Protein AF-M4Z1I7-F1 (afdb_monomer_lite)

Organism: NCBI:txid1245469

Secondary structure (DSSP, 8-state):
-HHHHHHHHHH--------EEEEESEETTTTEEPPTT-EEEEES-EEEEEHHHHHHHHHHT--SHHHHHHHHHS-SSS-BTTB-EEEEEHHHHHHTTSS-TT--S--EEEEE-TTS-GGGHHHHHHHHHHHHHT-S---EE-TTS-EE--BGGGGGEEEETTEE-----SSPPS-EE-SSSSSS--EEBPSSS-TTSBPTTSTT-TT-TTBSS--TT--SS--HHHHHHHHHTT-----EEEEE-SSEEEEEETTEEEEEETTT--EEE-EETTEEPBTTTBTTEEEEEEEEETTEEEEEEEETTSS-EEEEEE-TTSBEEEES-SSB-TTSHHHHHHHHHHT--SS-SS-SS--EEEEEEETTEEEEEETTEEEEEETTB-PBPEETTEEPBTTTTTTEEEEEEEEETTEEEEEEEETTT--EEEEEEETT-BEEEES--SB-TTSHHHHHHHHHHT--SS-SS-SS--EEEEEEETTEEEEEETTEEEEEETTB-PBPEETTEEPBTTTTTTEEEEEEEE-SSEEEEEEEETTT--EEEEEEETT-BEEEESS--B-TTSHHHHHHHHHHT--SS-SS-SSS---------S--------

pLDDT: mean 91.81, std 11.06, range [33.62, 98.62]

InterPro domains:
  IPR011121 Tryptophan-rich domain [PF07483] (252-353)
  IPR011121 Tryptophan-rich domain [PF07483] (368-468)
  IPR011121 Tryptophan-rich domain [PF07483] (484-583)

Sequence (602 aa):
MQAAANILDAEILDNITVTILVGYGDWNNGAFKTKAGQALGGSLDNLFVNYSDLRSALAAHETSVVDQSVVNSLPNTSIVDNNYAFGVSSAVAKALGLMSPTASVIDGAVGFDPSIPTNLLVGAALHELTHAMGREPASGASGSGAAIAAGTFDFVRYTSAGNHLYSTGDTAVPAYFSVDGGNTKLADFGQTSDSSDFLNGGVQGPNDPFNEFGSPTTIQSLTAVDREMLDAIGFNTTPVILQTDGSTSLAQGANHYLLINASTGAESALMYGGALVTVGEFGSISPIGAVQAGNGYDIVWQVAGADQFTFTTADSNGNYTSNLSGMVSGHSLFAEQMETTFGQDFNHDGTVGVTASLVHANGNTSLLQIADEYFMYVNGSGPSIKIGGAPLVVGQLGSTAPIAAIQNGTGFEIAWQDSSSGQFTFTFADNNGNYQSNLSGMVSGTSLTAELQEAVFKQDFNHDGTVGVTASLVHSNGNTNLLHIADQYFMYVNGSGPSIKIGGAPFVDGQLGNTNPIAAIQTASGFDIAWKDSSTGQFTFTAADSNGNYTSNLSGWAPGTSATVENMETTFSQDFNNDGVIGIPSQATADLLGHLSGFHLI

Foldseek 3Di:
DVLLVVQCVVFFPFPADAAEAEAEQDKDVNPGGADAQDKAAAFDDWDKDFPQVVLVLLVVQCLAVLSVLLSVLDDNDCDDPNGGMATEQVLLCLLSVVDPRYPPDNRMYMYGYPNHDPLCVLLSCNQRVVNSNPLAFDFDADPVRHTHQGHLLQSQKAPAQQHTDRDFDQADDWIAGDRNRRPDGLFTAHGHGTRSATDCQTPLHNQDSSHRDHDPRHDSHHDLANSSSCVSSRTDGDFAFLDDPQQWTWGDRRFAIWIAGNVPRYIAFADEPRDTHGHCPVPQKDWRFWDDDDQWIKTWIDRPPFQWIWIFIAHNRNYTDGTPDDIDGCLDLVNLQCQVVGVHNSNPPVDRHKDKDWLADDDQWTWICIRQFIFIGGNHDAATADEPRHTDGHCPVPQKDWRFWDDDPFFIKTWIARPVVLWIWIFTAGRNNYTDGTPDDTDHCLDLVNQQVLLVRVHNSNPPVDRHKDKDFLDDDPQWTWICIRQWTFTDGVHDAATADEPRHTDGPCPVNQKDWRAWDDDPFFIKTWIARPVVRWIWIFTAGRNNYTDGTPDDTDHLLDQSNLCCLLVRVHNSNPPPDRHHDDDDPPPPDDDDDDDDDD

Radius of gyration: 44.93 Å; chains: 1; bounding box: 114×80×114 Å

Structure (mmCIF, N/CA/C/O backbone):
data_AF-M4Z1I7-F1
#
_entry.id   AF-M4Z1I7-F1
#
loop_
_atom_site.group_PDB
_atom_site.id
_atom_site.type_symbol
_atom_site.label_atom_id
_atom_site.label_alt_id
_atom_site.label_comp_id
_atom_site.label_asym_id
_atom_site.label_entity_id
_atom_site.label_seq_id
_atom_site.pdbx_PDB_ins_code
_atom_site.Cartn_x
_atom_site.Cartn_y
_atom_site.Cartn_z
_atom_site.occupancy
_atom_site.B_iso_or_equiv
_atom_site.auth_seq_id
_atom_site.auth_comp_id
_atom_site.auth_asym_id
_atom_site.auth_atom_id
_atom_site.pdbx_PDB_model_num
ATOM 1 N N . MET A 1 1 ? 17.944 21.477 -29.021 1.00 86.69 1 MET A N 1
ATOM 2 C CA . MET A 1 1 ? 19.276 20.888 -29.286 1.00 86.69 1 MET A CA 1
ATOM 3 C C . MET A 1 1 ? 20.110 20.719 -28.036 1.00 86.69 1 MET A C 1
ATOM 5 O O . MET A 1 1 ? 20.036 19.634 -27.491 1.00 86.69 1 MET A O 1
ATOM 9 N N . GLN A 1 2 ? 20.817 21.736 -27.521 1.00 92.69 2 GLN A N 1
ATOM 10 C CA . GLN A 1 2 ? 21.697 21.544 -26.349 1.00 92.69 2 GLN A CA 1
ATOM 11 C C . GLN A 1 2 ? 20.982 20.904 -25.146 1.00 92.69 2 GLN A C 1
ATOM 13 O O . GLN A 1 2 ? 21.532 20.016 -24.518 1.00 92.69 2 GLN A O 1
ATOM 18 N N . ALA A 1 3 ? 19.740 21.310 -24.858 1.00 96.50 3 ALA A N 1
ATOM 19 C CA . ALA A 1 3 ? 18.956 20.711 -23.778 1.00 96.50 3 ALA A CA 1
ATOM 20 C C . ALA A 1 3 ? 18.710 19.201 -23.972 1.00 96.50 3 ALA A C 1
ATOM 22 O O . ALA A 1 3 ? 18.874 18.445 -23.028 1.00 96.50 3 ALA A O 1
ATOM 23 N N . ALA A 1 4 ? 18.373 18.760 -25.189 1.00 96.88 4 ALA A N 1
ATOM 24 C CA . ALA A 1 4 ? 18.176 17.343 -25.500 1.00 96.88 4 ALA A CA 1
ATOM 25 C C . ALA A 1 4 ? 19.496 16.559 -25.465 1.00 96.88 4 ALA A C 1
ATOM 27 O O . ALA A 1 4 ? 19.534 15.462 -24.926 1.00 96.88 4 ALA A O 1
ATOM 28 N N . ALA A 1 5 ? 20.586 17.152 -25.964 1.00 95.81 5 ALA A N 1
ATOM 29 C CA . ALA A 1 5 ? 21.916 16.559 -25.857 1.00 95.81 5 ALA A CA 1
ATOM 30 C C . ALA A 1 5 ? 22.320 16.359 -24.389 1.00 95.81 5 ALA A C 1
ATOM 32 O O . ALA A 1 5 ? 22.766 15.281 -24.042 1.00 95.81 5 ALA A O 1
ATOM 33 N N . ASN A 1 6 ? 22.081 17.344 -23.517 1.00 96.88 6 ASN A N 1
ATOM 34 C CA . ASN A 1 6 ? 22.357 17.211 -22.083 1.00 96.88 6 ASN A CA 1
ATOM 35 C C . ASN A 1 6 ? 21.506 16.126 -21.405 1.00 96.88 6 ASN A C 1
ATOM 37 O O . ASN A 1 6 ? 21.964 15.532 -20.440 1.00 96.88 6 ASN A O 1
ATOM 41 N N . ILE A 1 7 ? 20.266 15.907 -21.863 1.00 96.56 7 ILE A N 1
ATOM 42 C CA . ILE A 1 7 ? 19.427 14.809 -21.363 1.00 96.56 7 ILE A CA 1
ATOM 43 C C . ILE A 1 7 ? 20.060 13.474 -21.760 1.00 96.56 7 ILE A C 1
ATOM 45 O O . ILE A 1 7 ? 20.291 12.646 -20.893 1.00 96.56 7 ILE A O 1
ATOM 49 N N . LEU A 1 8 ? 20.402 13.289 -23.039 1.00 96.44 8 LEU A N 1
ATOM 50 C CA . LEU A 1 8 ? 21.034 12.054 -23.519 1.00 96.44 8 LEU A CA 1
ATOM 51 C C . LEU A 1 8 ? 22.391 11.794 -22.844 1.00 96.44 8 LEU A C 1
ATOM 53 O O . LEU A 1 8 ? 22.653 10.672 -22.437 1.00 96.44 8 LEU A O 1
ATOM 57 N N . ASP A 1 9 ? 23.212 12.830 -22.664 1.00 95.06 9 ASP A N 1
ATOM 58 C CA . ASP A 1 9 ? 24.532 12.758 -22.013 1.00 95.06 9 ASP A CA 1
ATOM 59 C C . ASP A 1 9 ? 24.439 12.411 -20.513 1.00 95.06 9 ASP A C 1
ATOM 61 O O . ASP A 1 9 ? 25.381 11.883 -19.933 1.00 95.06 9 ASP A O 1
ATOM 65 N N . ALA A 1 10 ? 23.306 12.713 -19.869 1.00 93.44 10 ALA A N 1
ATOM 66 C CA . ALA A 1 10 ? 23.051 12.339 -18.478 1.00 93.44 10 ALA A CA 1
ATOM 67 C C . ALA A 1 10 ? 22.478 10.920 -18.330 1.00 93.44 10 ALA A C 1
ATOM 69 O O . ALA A 1 10 ? 22.609 10.329 -17.262 1.00 93.44 10 ALA A O 1
ATOM 70 N N . GLU A 1 11 ? 21.817 10.410 -19.370 1.00 92.75 11 GLU A N 1
ATOM 71 C CA . GLU A 1 11 ? 21.075 9.144 -19.346 1.00 92.75 11 GLU A CA 1
ATOM 72 C C . GLU A 1 11 ? 21.894 7.973 -19.904 1.00 92.75 11 GLU A C 1
ATOM 74 O O . GLU A 1 11 ? 21.708 6.841 -19.467 1.00 92.75 11 GLU A O 1
ATOM 79 N N . ILE A 1 12 ? 22.802 8.235 -20.850 1.00 94.75 12 ILE A N 1
ATOM 80 C CA . ILE A 1 12 ? 23.680 7.229 -21.455 1.00 94.75 12 ILE A CA 1
ATOM 81 C C . ILE A 1 12 ? 24.990 7.164 -20.673 1.00 94.75 12 ILE A C 1
ATOM 83 O O . ILE A 1 12 ? 25.722 8.147 -20.564 1.00 94.75 12 ILE A O 1
ATOM 87 N N . LEU A 1 13 ? 25.296 5.985 -20.143 1.00 94.19 13 LEU A N 1
ATOM 88 C CA . LEU A 1 13 ? 26.443 5.737 -19.271 1.00 94.19 13 LEU A CA 1
ATOM 89 C C . LEU A 1 13 ? 27.708 5.320 -20.034 1.00 94.19 13 LEU A C 1
ATOM 91 O O . LEU A 1 13 ? 28.789 5.224 -19.443 1.00 94.19 13 LEU A O 1
ATOM 95 N N . ASP A 1 14 ? 27.595 5.068 -21.339 1.00 95.81 14 ASP A N 1
ATOM 96 C CA . ASP A 1 14 ? 28.723 4.695 -22.183 1.00 95.81 14 ASP A CA 1
ATOM 97 C C . ASP A 1 14 ? 29.772 5.802 -22.254 1.00 95.81 14 ASP A C 1
ATOM 99 O O . ASP A 1 14 ? 29.500 6.948 -22.610 1.00 95.81 14 ASP A O 1
ATOM 103 N N . ASN A 1 15 ? 31.030 5.439 -22.009 1.00 95.38 15 ASN A N 1
ATOM 104 C CA . ASN A 1 15 ? 32.150 6.366 -22.144 1.00 95.38 15 ASN A CA 1
ATOM 105 C C . ASN A 1 15 ? 32.592 6.499 -23.614 1.00 95.38 15 ASN A C 1
ATOM 107 O O . ASN A 1 15 ? 33.686 6.068 -23.996 1.00 95.38 15 ASN A O 1
ATOM 111 N N . ILE A 1 16 ? 31.720 7.074 -24.441 1.00 97.19 16 ILE A N 1
ATOM 112 C CA . ILE A 1 16 ? 31.899 7.252 -25.886 1.00 97.19 16 ILE A CA 1
ATOM 113 C C . ILE A 1 16 ? 31.756 8.723 -26.288 1.00 97.19 16 ILE A C 1
ATOM 115 O O . ILE A 1 16 ? 31.236 9.555 -25.557 1.00 97.19 16 ILE A O 1
ATOM 119 N N . THR A 1 17 ? 32.229 9.071 -27.483 1.00 97.50 17 THR A N 1
ATOM 120 C CA . THR A 1 17 ? 31.987 10.380 -28.100 1.00 97.50 17 THR A CA 1
ATOM 121 C C . THR A 1 17 ? 31.132 10.205 -29.345 1.00 97.50 17 THR A C 1
ATOM 123 O O . THR A 1 17 ? 31.587 9.622 -30.335 1.00 97.50 17 THR A O 1
ATOM 126 N N . VAL A 1 18 ? 29.921 10.759 -29.314 1.00 97.12 18 VAL A N 1
ATOM 127 C CA . VAL A 1 18 ? 29.004 10.800 -30.459 1.00 97.12 18 VAL A CA 1
ATOM 128 C C . VAL A 1 18 ? 29.052 12.187 -31.105 1.00 97.12 18 VAL A C 1
ATOM 130 O O . VAL A 1 18 ? 28.848 13.208 -30.452 1.00 97.12 18 VAL A O 1
ATOM 133 N N . THR A 1 19 ? 29.339 12.231 -32.403 1.00 96.69 19 THR A N 1
ATOM 134 C CA . THR A 1 19 ? 29.456 13.451 -33.207 1.00 96.69 19 THR A CA 1
ATOM 135 C C . THR A 1 19 ? 28.290 13.535 -34.184 1.00 96.69 19 THR A C 1
ATOM 137 O O . THR A 1 19 ? 28.261 12.822 -35.184 1.00 96.69 19 THR A O 1
ATOM 140 N N . ILE A 1 20 ? 27.349 14.447 -33.923 1.00 96.38 20 ILE A N 1
ATOM 141 C CA . ILE A 1 20 ? 26.156 14.654 -34.755 1.00 96.38 20 ILE A CA 1
ATOM 142 C C . ILE A 1 20 ? 26.219 16.007 -35.471 1.00 96.38 20 ILE A C 1
ATOM 144 O O . ILE A 1 20 ? 26.480 17.042 -34.853 1.00 96.38 20 ILE A O 1
ATOM 148 N N . LEU A 1 21 ? 25.938 16.019 -36.776 1.00 96.38 21 LEU A N 1
ATOM 149 C CA . LEU A 1 21 ? 25.704 17.261 -37.519 1.00 96.38 21 LEU A CA 1
ATOM 150 C C . LEU A 1 21 ? 24.311 17.804 -37.212 1.00 96.38 21 LEU A C 1
ATOM 152 O O . LEU A 1 21 ? 23.329 17.077 -37.305 1.00 96.38 21 LEU A O 1
ATOM 156 N N . VAL A 1 22 ? 24.210 19.096 -36.909 1.00 95.56 22 VAL A N 1
ATOM 157 C CA . VAL A 1 22 ? 22.933 19.742 -36.585 1.00 95.56 22 VAL A CA 1
ATOM 158 C C . VAL A 1 22 ? 22.618 20.818 -37.619 1.00 95.56 22 VAL A C 1
ATOM 160 O O . VAL A 1 22 ? 23.352 21.800 -37.731 1.00 95.56 22 VAL A O 1
ATOM 163 N N . GLY A 1 23 ? 21.515 20.638 -38.345 1.00 95.00 23 GLY A N 1
ATOM 164 C CA . GLY A 1 23 ? 20.969 21.602 -39.298 1.00 95.00 23 GLY A CA 1
ATOM 165 C C . GLY A 1 23 ? 19.711 22.313 -38.784 1.00 95.00 23 GLY A C 1
ATOM 166 O O . GLY A 1 23 ? 18.966 21.794 -37.948 1.00 95.00 23 GLY A O 1
ATOM 167 N N . TYR A 1 24 ? 19.474 23.528 -39.284 1.00 93.50 24 TYR A N 1
ATOM 168 C CA . TYR A 1 24 ? 18.287 24.337 -38.970 1.00 93.50 24 TYR A CA 1
ATOM 169 C C . TYR A 1 24 ? 17.698 24.884 -40.272 1.00 93.50 24 TYR A C 1
ATOM 171 O O . TYR A 1 24 ? 18.186 25.868 -40.832 1.00 93.50 24 TYR A O 1
ATOM 179 N N . GLY A 1 25 ? 16.665 24.206 -40.775 1.00 94.06 25 GLY A N 1
ATOM 180 C CA . GLY A 1 25 ? 16.156 24.340 -42.144 1.00 94.06 25 GLY A CA 1
ATOM 181 C C . GLY A 1 25 ? 16.752 23.343 -43.146 1.00 94.06 25 GLY A C 1
ATOM 182 O O . GLY A 1 25 ? 16.370 23.343 -44.321 1.00 94.06 25 GLY A O 1
ATOM 183 N N . ASP A 1 26 ? 17.689 22.500 -42.712 1.00 95.12 26 ASP A N 1
ATOM 184 C CA . ASP A 1 26 ? 18.363 21.500 -43.533 1.00 95.12 26 ASP A CA 1
ATOM 185 C C . ASP A 1 26 ? 18.810 20.271 -42.726 1.00 95.12 26 ASP A C 1
ATOM 187 O O . ASP A 1 26 ? 18.816 20.288 -41.499 1.00 95.12 26 ASP A O 1
ATOM 191 N N . TRP A 1 27 ? 19.184 19.206 -43.435 1.00 93.94 27 TRP A N 1
ATOM 192 C CA . TRP A 1 27 ? 19.774 17.982 -42.896 1.00 93.94 27 TRP A CA 1
ATOM 193 C C . TRP A 1 27 ? 21.053 17.639 -43.677 1.00 93.94 27 TRP A C 1
ATOM 195 O O . TRP A 1 27 ? 21.095 17.792 -44.904 1.00 93.94 27 TRP A O 1
ATOM 205 N N . ASN A 1 28 ? 22.090 17.188 -42.958 1.00 91.44 28 ASN A N 1
ATOM 206 C CA . ASN A 1 28 ? 23.404 16.789 -43.487 1.00 91.44 28 ASN A CA 1
ATOM 207 C C . ASN A 1 28 ? 24.034 17.828 -44.441 1.00 91.44 28 ASN A C 1
ATOM 209 O O . ASN A 1 28 ? 24.236 17.574 -45.629 1.00 91.44 28 ASN A O 1
ATOM 213 N N . ASN A 1 29 ? 24.334 19.023 -43.915 1.00 91.69 29 ASN A N 1
ATOM 214 C CA . ASN A 1 29 ? 25.002 20.114 -44.643 1.00 91.69 29 ASN A CA 1
ATOM 215 C C . ASN A 1 29 ? 24.298 20.504 -45.959 1.00 91.69 29 ASN A C 1
ATOM 217 O O . ASN A 1 29 ? 24.934 20.655 -47.006 1.00 91.69 29 ASN A O 1
ATOM 221 N N . GLY A 1 30 ? 22.976 20.663 -45.915 1.00 89.88 30 GLY A N 1
ATOM 222 C CA . GLY A 1 30 ? 22.172 21.069 -47.064 1.00 89.88 30 GLY A CA 1
ATOM 223 C C . GLY A 1 30 ? 21.818 19.954 -48.048 1.00 89.88 30 GLY A C 1
ATOM 224 O O . GLY A 1 30 ? 21.261 20.266 -49.103 1.00 89.88 30 GLY A O 1
ATOM 225 N N . ALA A 1 31 ? 22.108 18.684 -47.736 1.00 88.25 31 ALA A N 1
ATOM 226 C CA . ALA A 1 31 ? 21.733 17.552 -48.588 1.00 88.25 31 ALA A CA 1
ATOM 227 C C . ALA A 1 31 ? 20.211 17.463 -48.779 1.00 88.25 31 ALA A C 1
ATOM 229 O O . ALA A 1 31 ? 19.736 17.206 -49.886 1.00 88.25 31 ALA A O 1
ATOM 230 N N . PHE A 1 32 ? 19.452 17.755 -47.720 1.00 86.00 32 PHE A N 1
ATOM 231 C CA . PHE A 1 32 ? 17.997 17.851 -47.759 1.00 86.00 32 PHE A CA 1
ATOM 232 C C . PHE A 1 32 ? 17.521 19.118 -47.052 1.00 86.00 32 PHE A C 1
ATOM 234 O O . PHE A 1 32 ? 18.090 19.526 -46.044 1.00 86.00 32 PHE A O 1
ATOM 241 N N . LYS A 1 33 ? 16.470 19.751 -47.583 1.00 93.50 33 LYS A N 1
ATOM 242 C CA . LYS A 1 33 ? 15.784 20.868 -46.918 1.00 93.50 33 LYS A CA 1
ATOM 243 C C . LYS A 1 33 ? 14.578 20.340 -46.158 1.00 93.50 33 LYS A C 1
ATOM 245 O O . LYS A 1 33 ? 13.790 19.591 -46.738 1.00 93.50 33 LYS A O 1
ATOM 250 N N . THR A 1 34 ? 14.421 20.757 -44.907 1.00 91.62 34 THR A N 1
ATOM 251 C CA . THR A 1 34 ? 13.258 20.384 -44.096 1.00 91.62 34 THR A CA 1
ATOM 252 C C . THR A 1 34 ? 11.981 21.005 -44.666 1.00 91.62 34 THR A C 1
ATOM 254 O O . THR A 1 34 ? 12.008 22.058 -45.313 1.00 91.62 34 THR A O 1
ATOM 257 N N . LYS A 1 35 ? 10.845 20.336 -44.455 1.00 93.75 35 LYS A N 1
ATOM 258 C CA . LYS A 1 35 ? 9.512 20.895 -44.719 1.00 93.75 35 LYS A CA 1
ATOM 259 C C . LYS A 1 35 ? 8.976 21.579 -43.460 1.00 93.75 35 LYS A C 1
ATOM 261 O O . LYS A 1 35 ? 9.403 21.257 -42.360 1.00 93.75 35 LYS A O 1
ATOM 266 N N . ALA A 1 36 ? 7.994 22.466 -43.624 1.00 93.75 36 ALA A N 1
ATOM 267 C CA . ALA A 1 36 ? 7.359 23.162 -42.504 1.00 93.75 36 ALA A CA 1
ATOM 268 C C . ALA A 1 36 ? 6.916 22.183 -41.401 1.00 93.75 36 ALA A C 1
ATOM 270 O O . ALA A 1 36 ? 6.131 21.271 -41.665 1.00 93.75 36 ALA A O 1
ATOM 271 N N . GLY A 1 37 ? 7.423 22.388 -40.185 1.00 90.44 37 GLY A N 1
ATOM 272 C CA . GLY A 1 37 ? 7.120 21.571 -39.006 1.00 90.44 37 GLY A CA 1
ATOM 273 C C . GLY A 1 37 ? 7.793 20.195 -38.967 1.00 90.44 37 GLY A C 1
ATOM 274 O O . GLY A 1 37 ? 7.481 19.417 -38.074 1.00 90.44 37 GLY A O 1
ATOM 275 N N . GLN A 1 38 ? 8.691 19.891 -39.907 1.00 91.62 38 GLN A N 1
ATOM 276 C CA . GLN A 1 38 ? 9.389 18.611 -39.996 1.00 91.62 38 GLN A CA 1
ATOM 277 C C . GLN A 1 38 ? 10.706 18.627 -39.215 1.00 91.62 38 GLN A C 1
ATOM 279 O O . GLN A 1 38 ? 11.482 19.583 -39.308 1.00 91.62 38 GLN A O 1
ATOM 284 N N . ALA A 1 39 ? 10.985 17.529 -38.522 1.00 93.25 39 ALA A N 1
ATOM 285 C CA . ALA A 1 39 ? 12.311 17.177 -38.043 1.00 93.25 39 ALA A CA 1
ATOM 286 C C . ALA A 1 39 ? 12.796 15.913 -38.784 1.00 93.25 39 ALA A C 1
ATOM 288 O O . ALA A 1 39 ? 11.991 15.211 -39.397 1.00 93.25 39 ALA A O 1
ATOM 289 N N . LEU A 1 40 ? 14.112 15.736 -38.877 1.00 90.69 40 LEU A N 1
ATOM 290 C CA . LEU A 1 40 ? 14.765 14.616 -39.553 1.00 90.69 40 LEU A CA 1
ATOM 291 C C . LEU A 1 40 ? 16.003 14.205 -38.764 1.00 90.69 40 LEU A C 1
ATOM 293 O O . LEU A 1 40 ? 16.766 15.074 -38.333 1.00 90.69 40 LEU A O 1
ATOM 297 N N . GLY A 1 41 ? 16.252 12.910 -38.682 1.00 91.06 41 GLY A N 1
ATOM 298 C CA . GLY A 1 41 ? 17.386 12.291 -38.017 1.00 91.06 41 GLY A CA 1
ATOM 299 C C . GLY A 1 41 ? 17.844 11.078 -38.814 1.00 91.06 41 GLY A C 1
ATOM 300 O O . GLY A 1 41 ? 17.109 10.569 -39.653 1.00 91.06 41 GLY A O 1
ATOM 301 N N . GLY A 1 42 ? 19.092 10.671 -38.623 1.00 89.69 42 GLY A N 1
ATOM 302 C CA . GLY A 1 42 ? 19.608 9.463 -39.257 1.00 89.69 42 GLY A CA 1
ATOM 303 C C . GLY A 1 42 ? 21.114 9.320 -39.115 1.00 89.69 42 GLY A C 1
ATOM 304 O O . GLY A 1 42 ? 21.857 10.309 -39.037 1.00 89.69 42 GLY A O 1
ATOM 305 N N . SER A 1 43 ? 21.554 8.074 -39.038 1.00 90.56 43 SER A N 1
ATOM 306 C CA . SER A 1 43 ? 22.950 7.665 -39.009 1.00 90.56 43 SER A CA 1
ATOM 307 C C . SER A 1 43 ? 23.639 7.991 -40.339 1.00 90.56 43 SER A C 1
ATOM 309 O O . SER A 1 43 ? 23.040 7.962 -41.416 1.00 90.56 43 SER A O 1
ATOM 311 N N . LEU A 1 44 ? 24.920 8.356 -40.274 1.00 90.00 44 LEU A N 1
ATOM 312 C CA . LEU A 1 44 ? 25.730 8.691 -41.451 1.00 90.00 44 LEU A CA 1
ATOM 313 C C . LEU A 1 44 ? 26.876 7.711 -41.692 1.00 90.00 44 LEU A C 1
ATOM 315 O O . LEU A 1 44 ? 27.371 7.637 -42.819 1.00 90.00 44 LEU A O 1
ATOM 319 N N . ASP A 1 45 ? 27.278 6.959 -40.669 1.00 87.00 45 ASP A N 1
ATOM 320 C CA . ASP A 1 45 ? 28.303 5.929 -40.774 1.00 87.00 45 ASP A CA 1
ATOM 321 C C . ASP A 1 45 ? 27.821 4.633 -40.118 1.00 87.00 45 ASP A C 1
ATOM 323 O O . ASP A 1 45 ? 27.325 4.626 -38.991 1.00 87.00 45 ASP A O 1
ATOM 327 N N . ASN A 1 46 ? 27.961 3.530 -40.852 1.00 86.12 46 ASN A N 1
ATOM 328 C CA . ASN A 1 46 ? 27.522 2.205 -40.431 1.00 86.12 46 ASN A CA 1
ATOM 329 C C . ASN A 1 46 ? 28.686 1.221 -40.553 1.00 86.12 46 ASN A C 1
ATOM 331 O O . ASN A 1 46 ? 29.262 1.035 -41.630 1.00 86.12 46 ASN A O 1
ATOM 335 N N . LEU A 1 47 ? 29.004 0.545 -39.452 1.00 89.94 47 LEU A N 1
ATOM 336 C CA . LEU A 1 47 ? 29.906 -0.593 -39.431 1.00 89.94 47 LEU A CA 1
ATOM 337 C C . LEU A 1 47 ? 29.129 -1.859 -39.799 1.00 89.94 47 LEU A C 1
ATOM 339 O O . LEU A 1 47 ? 28.136 -2.201 -39.164 1.00 89.94 47 LEU A O 1
ATOM 343 N N . PHE A 1 48 ? 29.604 -2.591 -40.803 1.00 87.88 48 PHE A N 1
ATOM 344 C CA . PHE A 1 48 ? 28.996 -3.861 -41.193 1.00 87.88 48 PHE A CA 1
ATOM 345 C C . PHE A 1 48 ? 29.722 -5.033 -40.544 1.00 87.88 48 PHE A C 1
ATOM 347 O O . PHE A 1 48 ? 30.899 -5.273 -40.820 1.00 87.88 48 PHE A O 1
ATOM 354 N N . VAL A 1 49 ? 28.995 -5.788 -39.725 1.00 91.31 49 VAL A N 1
ATOM 355 C CA . VAL A 1 49 ? 29.498 -6.971 -39.012 1.00 91.31 49 VAL A CA 1
ATOM 356 C C . VAL A 1 49 ? 28.645 -8.191 -39.342 1.00 91.31 49 VAL A C 1
ATOM 358 O O . VAL A 1 49 ? 27.502 -8.063 -39.785 1.00 91.31 49 VAL A O 1
ATOM 361 N N . ASN A 1 50 ? 29.197 -9.392 -39.162 1.00 92.56 50 ASN A N 1
ATOM 362 C CA . ASN A 1 50 ? 28.383 -10.602 -39.253 1.00 92.56 50 ASN A CA 1
ATOM 363 C C . ASN A 1 50 ? 27.554 -10.797 -37.970 1.00 92.56 50 ASN A C 1
ATOM 365 O O . ASN A 1 50 ? 27.863 -10.230 -36.923 1.00 92.56 50 ASN A O 1
ATOM 369 N N . TYR A 1 51 ? 26.500 -11.608 -38.060 1.00 93.88 51 TYR A N 1
ATOM 370 C CA . TYR A 1 51 ? 25.586 -11.851 -36.946 1.00 93.88 51 TYR A CA 1
ATOM 371 C C . TYR A 1 51 ? 26.285 -12.389 -35.691 1.00 93.88 51 TYR A C 1
ATOM 373 O O . TYR A 1 51 ? 26.006 -11.918 -34.592 1.00 93.88 51 TYR A O 1
ATOM 381 N N . SER A 1 52 ? 27.199 -13.356 -35.843 1.00 95.19 52 SER A N 1
ATOM 382 C CA . SER A 1 52 ? 27.908 -13.942 -34.700 1.00 95.19 52 SER A CA 1
ATOM 383 C C . SER A 1 52 ? 28.723 -12.894 -33.945 1.00 95.19 52 SER A C 1
ATOM 385 O O . SER A 1 52 ? 28.655 -12.860 -32.721 1.00 95.19 52 SER A O 1
ATOM 387 N N . ASP A 1 53 ? 29.427 -12.014 -34.659 1.00 95.62 53 ASP A N 1
ATOM 388 C CA . ASP A 1 53 ? 30.220 -10.941 -34.057 1.00 95.62 53 ASP A CA 1
ATOM 389 C C . ASP A 1 53 ? 29.325 -9.911 -33.355 1.00 95.62 53 ASP A C 1
ATOM 391 O O . ASP A 1 53 ? 29.636 -9.507 -32.237 1.00 95.62 53 ASP A O 1
ATOM 395 N N . LEU A 1 54 ? 28.189 -9.530 -33.956 1.00 95.69 54 LEU A N 1
ATOM 396 C CA . LEU A 1 54 ? 27.239 -8.605 -33.326 1.00 95.69 54 LEU A CA 1
ATOM 397 C C . LEU A 1 54 ? 26.608 -9.204 -32.066 1.00 95.69 54 LEU A C 1
ATOM 399 O O . LEU A 1 54 ? 26.592 -8.560 -31.022 1.00 95.69 54 LEU A O 1
ATOM 403 N N . ARG A 1 55 ? 26.143 -10.457 -32.134 1.00 96.62 55 ARG A N 1
ATOM 404 C CA . ARG A 1 55 ? 25.594 -11.167 -30.973 1.00 96.62 55 ARG A CA 1
ATOM 405 C C . ARG A 1 55 ? 26.645 -11.306 -29.870 1.00 96.62 55 ARG A C 1
ATOM 407 O O . ARG A 1 55 ? 26.318 -11.170 -28.698 1.00 96.62 55 ARG A O 1
ATOM 414 N N . SER A 1 56 ? 27.900 -11.585 -30.224 1.00 96.38 56 SER A N 1
ATOM 415 C CA . SER A 1 56 ? 29.004 -11.634 -29.261 1.00 96.38 56 SER A CA 1
ATOM 416 C C . SER A 1 56 ? 29.330 -10.267 -28.662 1.00 96.38 56 SER A C 1
ATOM 418 O O . SER A 1 56 ? 29.681 -10.216 -27.489 1.00 96.38 56 SER A O 1
ATOM 420 N N . ALA A 1 57 ? 29.214 -9.182 -29.429 1.00 96.94 57 ALA A N 1
ATOM 421 C CA . ALA A 1 57 ? 29.423 -7.829 -28.927 1.00 96.94 57 ALA A CA 1
ATOM 422 C C . ALA A 1 57 ? 28.325 -7.414 -27.943 1.00 96.94 57 ALA A C 1
ATOM 424 O O . ALA A 1 57 ? 28.664 -6.948 -26.860 1.00 96.94 57 ALA A O 1
ATOM 425 N N . LEU A 1 58 ? 27.053 -7.677 -28.273 1.00 96.38 58 LEU A N 1
ATOM 426 C CA . LEU A 1 58 ? 25.925 -7.519 -27.347 1.00 96.38 58 LEU A CA 1
ATOM 427 C C . LEU A 1 58 ? 26.173 -8.332 -26.070 1.00 96.38 58 LEU A C 1
ATOM 429 O O . LEU A 1 58 ? 26.191 -7.769 -24.987 1.00 96.38 58 LEU A O 1
ATOM 433 N N . ALA A 1 59 ? 26.523 -9.618 -26.204 1.00 96.00 59 ALA A N 1
ATOM 434 C CA . ALA A 1 59 ? 26.787 -10.494 -25.060 1.00 96.00 59 ALA A CA 1
ATOM 435 C C . ALA A 1 59 ? 27.954 -10.047 -24.164 1.00 96.00 59 ALA A C 1
ATOM 437 O O . ALA A 1 59 ? 27.999 -10.354 -22.975 1.00 96.00 59 ALA A O 1
ATOM 438 N N . ALA A 1 60 ? 28.940 -9.359 -24.739 1.00 95.25 60 ALA A N 1
ATOM 439 C CA . ALA A 1 60 ? 30.080 -8.830 -23.999 1.00 95.25 60 ALA A CA 1
ATOM 440 C C . ALA A 1 60 ? 29.763 -7.516 -23.263 1.00 95.25 60 ALA A C 1
ATOM 442 O O . ALA A 1 60 ? 30.564 -7.106 -22.422 1.00 95.25 60 ALA A O 1
ATOM 443 N N . HIS A 1 61 ? 28.632 -6.882 -23.580 1.00 92.81 61 HIS A N 1
ATOM 444 C CA . HIS A 1 61 ? 28.186 -5.603 -23.028 1.00 92.81 61 HIS A CA 1
ATOM 445 C C . HIS A 1 61 ? 26.795 -5.710 -22.384 1.00 92.81 61 HIS A C 1
ATOM 447 O O . HIS A 1 61 ? 26.130 -4.699 -22.241 1.00 92.81 61 HIS A O 1
ATOM 453 N N . GLU A 1 62 ? 26.366 -6.908 -21.966 1.00 90.56 62 GLU A N 1
ATOM 454 C CA . GLU A 1 62 ? 25.128 -7.082 -21.200 1.00 90.56 62 GLU A CA 1
ATOM 455 C C . GLU A 1 62 ? 25.298 -6.523 -19.779 1.00 90.56 62 GLU A C 1
ATOM 457 O O . GLU A 1 62 ? 25.832 -7.209 -18.900 1.00 90.56 62 GLU A O 1
ATOM 462 N N . THR A 1 63 ? 24.884 -5.276 -19.545 1.00 86.94 63 THR A N 1
ATOM 463 C CA . THR A 1 63 ? 24.988 -4.629 -18.227 1.00 86.94 63 THR A CA 1
ATOM 464 C C . THR A 1 63 ? 23.654 -4.541 -17.493 1.00 86.94 63 THR A C 1
ATOM 466 O O . THR A 1 63 ? 23.659 -4.470 -16.262 1.00 86.94 63 THR A O 1
ATOM 469 N N . SER A 1 64 ? 22.537 -4.656 -18.212 1.00 90.12 64 SER A N 1
ATOM 470 C CA . SER A 1 64 ? 21.178 -4.660 -17.665 1.00 90.12 64 SER A CA 1
ATOM 471 C C . SER A 1 64 ? 20.471 -6.009 -17.858 1.00 90.12 64 SER A C 1
ATOM 473 O O . SER A 1 64 ? 20.944 -6.899 -18.577 1.00 90.12 64 SER A O 1
ATOM 475 N N . VAL A 1 65 ? 19.305 -6.198 -17.226 1.00 89.88 65 VAL A N 1
ATOM 476 C CA . VAL A 1 65 ? 18.441 -7.354 -17.562 1.00 89.88 65 VAL A CA 1
ATOM 477 C C . VAL A 1 65 ? 17.814 -7.244 -18.947 1.00 89.88 65 VAL A C 1
ATOM 479 O O . VAL A 1 65 ? 17.437 -8.266 -19.523 1.00 89.88 65 VAL A O 1
ATOM 482 N N . VAL A 1 66 ? 17.697 -6.031 -19.483 1.00 92.00 66 VAL A N 1
ATOM 483 C CA . VAL A 1 66 ? 17.173 -5.785 -20.826 1.00 92.00 66 VAL A CA 1
ATOM 484 C C . VAL A 1 66 ? 18.151 -6.348 -21.850 1.00 92.00 66 VAL A C 1
ATOM 486 O O . VAL A 1 66 ? 17.740 -7.162 -22.678 1.00 92.00 66 VAL A O 1
ATOM 489 N N . ASP A 1 67 ? 19.443 -6.037 -21.722 1.00 93.25 67 ASP A N 1
ATOM 490 C CA . ASP A 1 67 ? 20.492 -6.587 -22.584 1.00 93.25 67 ASP A CA 1
ATOM 491 C C . ASP A 1 67 ? 20.504 -8.115 -22.548 1.00 93.25 67 ASP A C 1
ATOM 493 O O . ASP A 1 67 ? 20.490 -8.787 -23.584 1.00 93.25 67 ASP A O 1
ATOM 497 N N . GLN A 1 68 ? 20.479 -8.673 -21.332 1.00 93.38 68 GLN A N 1
ATOM 498 C CA . GLN A 1 68 ? 20.448 -10.117 -21.115 1.00 93.38 68 GLN A CA 1
ATOM 499 C C . GLN A 1 68 ? 19.220 -10.735 -21.787 1.00 93.38 68 GLN A C 1
ATOM 501 O O . GLN A 1 68 ? 19.324 -11.787 -22.419 1.00 93.38 68 GLN A O 1
ATOM 506 N N . SER A 1 69 ? 18.051 -10.098 -21.679 1.00 93.38 69 SER A N 1
ATOM 507 C CA . SER A 1 69 ? 16.818 -10.565 -22.317 1.00 93.38 69 SER A CA 1
ATOM 508 C C . SER A 1 69 ? 16.950 -10.571 -23.842 1.00 93.38 69 SER A C 1
ATOM 510 O O . SER A 1 69 ? 16.714 -11.610 -24.473 1.00 93.38 69 SER A O 1
ATOM 512 N N . VAL A 1 70 ? 17.451 -9.474 -24.426 1.00 95.75 70 VAL A N 1
ATOM 513 C CA . VAL A 1 70 ? 17.687 -9.359 -25.871 1.00 95.75 70 VAL A CA 1
ATOM 514 C C . VAL A 1 70 ? 18.639 -10.456 -26.338 1.00 95.75 70 VAL A C 1
ATOM 516 O O . VAL A 1 70 ? 18.298 -11.219 -27.242 1.00 95.75 70 VAL A O 1
ATOM 519 N N . VAL A 1 71 ? 19.801 -10.628 -25.708 1.00 96.50 71 VAL A N 1
ATOM 520 C CA . VAL A 1 71 ? 20.775 -11.643 -26.142 1.00 96.50 71 VAL A CA 1
ATOM 521 C C . VAL A 1 71 ? 20.269 -13.071 -25.935 1.00 96.50 71 VAL A C 1
ATOM 523 O O . VAL A 1 71 ? 20.543 -13.945 -26.770 1.00 96.50 71 VAL A O 1
ATOM 526 N N . ASN A 1 72 ? 19.514 -13.326 -24.865 1.00 95.00 72 ASN A N 1
ATOM 527 C CA . ASN A 1 72 ? 18.893 -14.628 -24.621 1.00 95.00 72 ASN A CA 1
ATOM 528 C C . ASN A 1 72 ? 17.800 -14.952 -25.647 1.00 95.00 72 ASN A C 1
ATOM 530 O O . ASN A 1 72 ? 17.615 -16.125 -25.982 1.00 95.00 72 ASN A O 1
ATOM 534 N N . SER A 1 73 ? 17.119 -13.939 -26.190 1.00 95.44 73 SER A N 1
ATOM 535 C CA . SER A 1 73 ? 16.150 -14.113 -27.277 1.00 95.44 73 SER A CA 1
ATOM 536 C C . SER A 1 73 ? 16.807 -14.440 -28.629 1.00 95.44 73 SER A C 1
ATOM 538 O O . SER A 1 73 ? 16.178 -15.033 -29.509 1.00 95.44 73 SER A O 1
ATOM 540 N N . LEU A 1 74 ? 18.096 -14.114 -28.785 1.00 95.25 74 LEU A N 1
ATOM 541 C CA . LEU A 1 74 ? 18.844 -14.261 -30.029 1.00 95.25 74 LEU A CA 1
ATOM 542 C C . LEU A 1 74 ? 19.563 -15.626 -30.135 1.00 95.25 74 LEU A C 1
ATOM 544 O O . LEU A 1 74 ? 20.427 -15.959 -29.309 1.00 95.25 74 LEU A O 1
ATOM 548 N N . PRO A 1 75 ? 19.304 -16.421 -31.195 1.00 94.56 75 PRO A N 1
ATOM 549 C CA . PRO A 1 75 ? 19.870 -17.761 -31.332 1.00 94.56 75 PRO A CA 1
ATOM 550 C C . PRO A 1 75 ? 21.392 -17.733 -31.513 1.00 94.56 75 PRO A C 1
ATOM 552 O O . PRO A 1 75 ? 21.913 -17.081 -32.410 1.00 94.56 75 PRO A O 1
ATOM 555 N N . ASN A 1 76 ? 22.135 -18.524 -30.735 1.00 94.75 76 ASN A N 1
ATOM 556 C CA . ASN A 1 76 ? 23.595 -18.611 -30.863 1.00 94.75 76 ASN A CA 1
ATOM 557 C C . ASN A 1 76 ? 24.029 -19.385 -32.129 1.00 94.75 76 ASN A C 1
ATOM 559 O O . ASN A 1 76 ? 24.350 -20.574 -32.088 1.00 94.75 76 ASN A O 1
ATOM 563 N N . THR A 1 77 ? 23.980 -18.708 -33.275 1.00 94.06 77 THR A N 1
ATOM 564 C CA . THR A 1 77 ? 24.244 -19.241 -34.618 1.00 94.06 77 THR A CA 1
ATOM 565 C C . THR A 1 77 ? 25.019 -18.217 -35.464 1.00 94.06 77 THR A C 1
ATOM 567 O O . THR A 1 77 ? 25.466 -17.189 -34.959 1.00 94.06 77 THR A O 1
ATOM 570 N N . SER A 1 78 ? 25.218 -18.496 -36.757 1.00 91.81 78 SER A N 1
ATOM 571 C CA . SER A 1 78 ? 25.852 -17.562 -37.708 1.00 91.81 78 SER A CA 1
ATOM 572 C C . SER A 1 78 ? 24.870 -16.755 -38.555 1.00 91.81 78 SER A C 1
ATOM 574 O O . SER A 1 78 ? 25.296 -15.876 -39.301 1.00 91.81 78 SER A O 1
ATOM 576 N N . ILE A 1 79 ? 23.571 -17.049 -38.452 1.00 91.00 79 ILE A N 1
ATOM 577 C CA . ILE A 1 79 ? 22.499 -16.421 -39.226 1.00 91.00 79 ILE A CA 1
ATOM 578 C C . ILE A 1 79 ? 21.250 -16.374 -38.346 1.00 91.00 79 ILE A C 1
ATOM 580 O O . ILE A 1 79 ? 20.855 -17.406 -37.811 1.00 91.00 79 ILE A O 1
ATOM 584 N N . VAL A 1 80 ? 20.575 -15.228 -38.284 1.00 92.06 80 VAL A N 1
ATOM 585 C CA . VAL A 1 80 ? 19.241 -15.097 -37.675 1.00 92.06 80 VAL A CA 1
ATOM 586 C C . VAL A 1 80 ? 18.254 -14.635 -38.737 1.00 92.06 80 VAL A C 1
ATOM 588 O O . VAL A 1 80 ? 18.565 -13.740 -39.515 1.00 92.06 80 VAL A O 1
ATOM 591 N N . ASP A 1 81 ? 17.102 -15.297 -38.843 1.00 89.94 81 ASP A N 1
ATOM 592 C CA . ASP A 1 81 ? 16.031 -14.942 -39.789 1.00 89.94 81 ASP A CA 1
ATOM 593 C C . ASP A 1 81 ? 16.494 -14.734 -41.242 1.00 89.94 81 ASP A C 1
ATOM 595 O O . ASP A 1 81 ? 15.995 -13.887 -41.978 1.00 89.94 81 ASP A O 1
ATOM 599 N N . ASN A 1 82 ? 17.449 -15.567 -41.675 1.00 88.81 82 ASN A N 1
ATOM 600 C CA . ASN A 1 82 ? 18.129 -15.518 -42.978 1.00 88.81 82 ASN A CA 1
ATOM 601 C C . ASN A 1 82 ? 19.077 -14.320 -43.197 1.00 88.81 82 ASN A C 1
ATOM 603 O O . ASN A 1 82 ? 19.591 -14.150 -44.303 1.00 88.81 82 ASN A O 1
ATOM 607 N N . ASN A 1 83 ? 19.381 -13.545 -42.157 1.00 87.12 83 ASN A N 1
ATOM 608 C CA . ASN A 1 83 ? 20.349 -12.452 -42.176 1.00 87.12 83 ASN A CA 1
ATOM 609 C C . ASN A 1 83 ? 21.699 -12.900 -41.598 1.00 87.12 83 ASN A C 1
ATOM 611 O O . ASN A 1 83 ? 21.786 -13.374 -40.465 1.00 87.12 83 ASN A O 1
ATOM 615 N N . TYR A 1 84 ? 22.767 -12.743 -42.386 1.00 88.69 84 TYR A N 1
ATOM 616 C CA . TYR A 1 84 ? 24.140 -13.067 -41.968 1.00 88.69 84 TYR A CA 1
ATOM 617 C C . TYR A 1 84 ? 24.952 -11.833 -41.552 1.00 88.69 84 TYR A C 1
ATOM 619 O O . TYR A 1 84 ? 25.964 -11.977 -40.867 1.00 88.69 84 TYR A O 1
ATOM 627 N N . ALA A 1 85 ? 24.557 -10.642 -42.007 1.00 87.69 85 ALA A N 1
ATOM 628 C CA . ALA A 1 85 ? 25.272 -9.391 -41.798 1.00 87.69 85 ALA A CA 1
ATOM 629 C C . ALA A 1 85 ? 24.307 -8.273 -41.433 1.00 87.69 85 ALA A C 1
ATOM 631 O O . ALA A 1 85 ? 23.193 -8.218 -41.951 1.00 87.69 85 ALA A O 1
ATOM 632 N N . PHE A 1 86 ? 24.788 -7.391 -40.566 1.00 90.69 86 PHE A N 1
ATOM 633 C CA . PHE A 1 86 ? 24.016 -6.327 -39.951 1.00 90.69 86 PHE A CA 1
ATOM 634 C C . PHE A 1 86 ? 24.775 -5.009 -40.062 1.00 90.69 86 PHE A C 1
ATOM 636 O O . PHE A 1 86 ? 26.004 -4.980 -39.944 1.00 90.69 86 PHE A O 1
ATOM 643 N N . GLY A 1 87 ? 24.038 -3.932 -40.322 1.00 90.00 87 GLY A N 1
ATOM 644 C CA . GLY A 1 87 ? 24.548 -2.573 -40.192 1.00 90.00 87 GLY A CA 1
ATOM 645 C C . GLY A 1 87 ? 24.432 -2.119 -38.743 1.00 90.00 87 GLY A C 1
ATOM 646 O O . GLY A 1 87 ? 23.352 -2.160 -38.162 1.00 90.00 87 GLY A O 1
ATOM 647 N N . VAL A 1 88 ? 25.547 -1.701 -38.161 1.00 93.56 88 VAL A N 1
ATOM 648 C CA . VAL A 1 88 ? 25.613 -1.153 -36.807 1.00 93.56 88 VAL A CA 1
ATOM 649 C C . VAL A 1 88 ? 25.996 0.310 -36.947 1.00 93.56 88 VAL A C 1
ATOM 651 O O . VAL A 1 88 ? 27.082 0.596 -37.457 1.00 93.56 88 VAL A O 1
ATOM 654 N N . SER A 1 89 ? 25.126 1.228 -36.522 1.00 93.69 89 SER A N 1
ATOM 655 C CA . SER A 1 89 ? 25.450 2.660 -36.529 1.00 93.69 89 SER A CA 1
ATOM 656 C C . SER A 1 89 ? 26.752 2.891 -35.774 1.00 93.69 89 SER A C 1
ATOM 658 O O . SER A 1 89 ? 27.050 2.194 -34.803 1.00 93.69 89 SER A O 1
ATOM 660 N N . SER A 1 90 ? 27.570 3.847 -36.200 1.00 95.44 90 SER A N 1
ATOM 661 C CA . SER A 1 90 ? 28.861 4.071 -35.548 1.00 95.44 90 SER A CA 1
ATOM 662 C C . SER A 1 90 ? 28.721 4.437 -34.063 1.00 95.44 90 SER A C 1
ATOM 664 O O . SER A 1 90 ? 29.584 4.062 -33.274 1.00 95.44 90 SER A O 1
ATOM 666 N N . ALA A 1 91 ? 27.621 5.081 -33.655 1.00 97.06 91 ALA A N 1
ATOM 667 C CA . ALA A 1 91 ? 27.321 5.347 -32.248 1.00 97.06 91 ALA A CA 1
ATOM 668 C C . ALA A 1 91 ? 27.055 4.054 -31.451 1.00 97.06 91 ALA A C 1
ATOM 670 O O . ALA A 1 91 ? 27.698 3.847 -30.422 1.00 97.06 91 ALA A O 1
ATOM 671 N N . VAL A 1 92 ? 26.214 3.143 -31.956 1.00 97.06 92 VAL A N 1
ATOM 672 C CA . VAL A 1 92 ? 26.000 1.820 -31.335 1.00 97.06 92 VAL A CA 1
ATOM 673 C C . VAL A 1 92 ? 27.281 0.980 -31.389 1.00 97.06 92 VAL A C 1
ATOM 675 O O . VAL A 1 92 ? 27.637 0.308 -30.428 1.00 97.06 92 VAL A O 1
ATOM 678 N N . ALA A 1 93 ? 28.045 1.051 -32.482 1.00 96.94 93 ALA A N 1
ATOM 679 C CA . ALA A 1 93 ? 29.307 0.331 -32.618 1.00 96.94 93 ALA A CA 1
ATOM 680 C C . ALA A 1 93 ? 30.347 0.798 -31.588 1.00 96.94 93 ALA A C 1
ATOM 682 O O . ALA A 1 93 ? 31.147 -0.013 -31.124 1.00 96.94 93 ALA A O 1
ATOM 683 N N . LYS A 1 94 ? 30.351 2.086 -31.225 1.00 98.06 94 LYS A N 1
ATOM 684 C CA . LYS A 1 94 ? 31.181 2.622 -30.138 1.00 98.06 94 LYS A CA 1
ATOM 685 C C . LYS A 1 94 ? 30.740 2.075 -28.781 1.00 98.06 94 LYS A C 1
ATOM 687 O O . LYS A 1 94 ? 31.608 1.660 -28.018 1.00 98.06 94 LYS A O 1
ATOM 692 N N . ALA A 1 95 ? 29.434 2.059 -28.507 1.00 97.31 95 ALA A N 1
ATOM 693 C CA . ALA A 1 95 ? 28.878 1.548 -27.252 1.00 97.31 95 ALA A CA 1
ATOM 694 C C . ALA A 1 95 ? 29.179 0.047 -27.064 1.00 97.31 95 ALA A C 1
ATOM 696 O O . ALA A 1 95 ? 29.697 -0.366 -26.033 1.00 97.31 95 ALA A O 1
ATOM 697 N N . LEU A 1 96 ? 29.031 -0.747 -28.129 1.00 97.31 96 LEU A N 1
ATOM 698 C CA . LEU A 1 96 ? 29.322 -2.188 -28.143 1.00 97.31 96 LEU A CA 1
ATOM 699 C C . LEU A 1 96 ? 30.812 -2.541 -28.321 1.00 97.31 96 LEU A C 1
ATOM 701 O O . LEU A 1 96 ? 31.154 -3.699 -28.581 1.00 97.31 96 LEU A O 1
ATOM 705 N N . GLY A 1 97 ? 31.718 -1.558 -28.284 1.00 96.25 97 GLY A N 1
ATOM 706 C CA . GLY A 1 97 ? 33.163 -1.780 -28.428 1.00 96.25 97 GLY A CA 1
ATOM 707 C C . GLY A 1 97 ? 33.618 -2.321 -29.796 1.00 96.25 97 GLY A C 1
ATOM 708 O O . GLY A 1 97 ? 34.769 -2.731 -29.952 1.00 96.25 97 GLY A O 1
ATOM 709 N N . LEU A 1 98 ? 32.743 -2.308 -30.803 1.00 95.88 98 LEU A N 1
ATOM 710 C CA . LEU A 1 98 ? 33.036 -2.678 -32.192 1.00 95.88 98 LEU A CA 1
ATOM 711 C C . LEU A 1 98 ? 33.811 -1.578 -32.939 1.00 95.88 98 LEU A C 1
ATOM 713 O O . LEU A 1 98 ? 34.468 -1.836 -33.949 1.00 95.88 98 LEU A O 1
ATOM 717 N N . MET A 1 99 ? 33.749 -0.346 -32.434 1.00 96.06 99 MET A N 1
ATOM 718 C CA . MET A 1 99 ? 34.476 0.821 -32.918 1.00 96.06 99 MET A CA 1
ATOM 719 C C . MET A 1 99 ? 35.162 1.533 -31.743 1.00 96.06 99 MET A C 1
ATOM 721 O O . MET A 1 99 ? 34.694 1.480 -30.611 1.00 96.06 99 MET A O 1
ATOM 725 N N . SER A 1 100 ? 36.282 2.222 -32.002 1.00 97.06 100 SER A N 1
ATOM 726 C CA . SER A 1 100 ? 36.946 3.044 -30.978 1.00 97.06 100 SER A CA 1
ATOM 727 C C . SER A 1 100 ? 35.962 4.058 -30.377 1.00 97.06 100 SER A C 1
ATOM 729 O O . SER A 1 100 ? 35.377 4.816 -31.155 1.00 97.06 100 SER A O 1
ATOM 731 N N . PRO A 1 101 ? 35.853 4.176 -29.038 1.00 96.94 101 PRO A N 1
ATOM 732 C CA . PRO A 1 101 ? 34.871 5.042 -28.374 1.00 96.94 101 PRO A CA 1
ATOM 733 C C . PRO A 1 101 ? 35.005 6.524 -28.759 1.00 96.94 101 PRO A C 1
ATOM 735 O O . PRO A 1 101 ? 34.046 7.282 -28.685 1.00 96.94 101 PRO A O 1
ATOM 738 N N . THR A 1 102 ? 36.187 6.941 -29.219 1.00 97.00 102 THR A N 1
ATOM 739 C CA . THR A 1 102 ? 36.510 8.313 -29.647 1.00 97.00 102 THR A CA 1
ATOM 740 C C . THR A 1 102 ? 36.778 8.435 -31.151 1.00 97.00 102 THR A C 1
ATOM 742 O O . THR A 1 102 ? 37.440 9.376 -31.594 1.00 97.00 102 THR A O 1
ATOM 745 N N . ALA A 1 103 ? 36.320 7.471 -31.962 1.00 96.25 103 ALA A N 1
ATOM 746 C CA . ALA A 1 103 ? 36.479 7.532 -33.414 1.00 96.25 103 ALA A CA 1
ATOM 747 C C . ALA A 1 103 ? 35.894 8.840 -33.975 1.00 96.25 103 ALA A C 1
ATOM 749 O O . ALA A 1 103 ? 34.755 9.198 -33.679 1.00 96.25 103 ALA A O 1
ATOM 750 N N . SER A 1 104 ? 36.668 9.533 -34.815 1.00 95.19 104 SER A N 1
ATOM 751 C CA . SER A 1 104 ? 36.337 10.868 -35.334 1.00 95.19 104 SER A CA 1
ATOM 752 C C . SER A 1 104 ? 35.357 10.857 -36.514 1.00 95.19 104 SER A C 1
ATOM 754 O O . SER A 1 104 ? 35.331 11.812 -37.293 1.00 95.19 104 SER A O 1
ATOM 756 N N . VAL A 1 105 ? 34.631 9.755 -36.713 1.00 94.38 105 VAL A N 1
ATOM 757 C CA . VAL A 1 105 ? 33.563 9.671 -37.714 1.00 94.38 105 VAL A CA 1
ATOM 758 C C . VAL A 1 105 ? 32.409 10.584 -37.310 1.00 94.38 105 VAL A C 1
ATOM 760 O O . VAL A 1 105 ? 32.220 10.881 -36.130 1.00 94.38 105 VAL A O 1
ATOM 763 N N . ILE A 1 106 ? 31.660 11.055 -38.302 1.00 95.75 106 ILE A N 1
ATOM 764 C CA . ILE A 1 106 ? 30.389 11.736 -38.067 1.00 95.75 106 ILE A CA 1
ATOM 765 C C . ILE A 1 106 ? 29.345 10.637 -37.934 1.00 95.75 106 ILE A C 1
ATOM 767 O O . ILE A 1 106 ? 29.084 9.940 -38.911 1.00 95.75 106 ILE A O 1
ATOM 771 N N . ASP A 1 107 ? 28.782 10.478 -36.741 1.00 95.56 107 ASP A N 1
ATOM 772 C CA . ASP A 1 107 ? 27.909 9.346 -36.438 1.00 95.56 107 ASP A CA 1
ATOM 773 C C . ASP A 1 107 ? 26.539 9.474 -37.098 1.00 95.56 107 ASP A C 1
ATOM 775 O O . ASP A 1 107 ? 25.987 8.504 -37.613 1.00 95.56 107 ASP A O 1
ATOM 779 N N . GLY A 1 108 ? 26.025 10.699 -37.159 1.00 94.75 108 GLY A N 1
ATOM 780 C CA . GLY A 1 108 ? 24.716 10.974 -37.720 1.00 94.75 108 GLY A CA 1
ATOM 781 C C . GLY A 1 108 ? 24.488 12.451 -37.998 1.00 94.75 108 GLY A C 1
ATOM 782 O O . GLY A 1 108 ? 25.346 13.310 -37.756 1.00 94.75 108 GLY A O 1
ATOM 783 N N . ALA A 1 109 ? 23.307 12.753 -38.517 1.00 95.88 109 ALA A N 1
ATOM 784 C CA . ALA A 1 109 ? 22.844 14.111 -38.734 1.00 95.88 109 ALA A CA 1
ATOM 785 C C . ALA A 1 109 ? 21.393 14.270 -38.299 1.00 95.88 109 ALA A C 1
ATOM 787 O O . ALA A 1 109 ? 20.580 13.360 -38.440 1.00 95.88 109 ALA A O 1
ATOM 788 N N . VAL A 1 110 ? 21.073 15.473 -37.837 1.00 96.31 110 VAL A N 1
ATOM 789 C CA . VAL A 1 110 ? 19.717 15.912 -37.526 1.00 96.31 110 VAL A CA 1
ATOM 790 C C . VAL A 1 110 ? 19.414 17.242 -38.206 1.00 96.31 110 VAL A C 1
ATOM 792 O O . VAL A 1 110 ? 20.313 18.054 -38.440 1.00 96.31 110 VAL A O 1
ATOM 795 N N . GLY A 1 111 ? 18.145 17.479 -38.513 1.00 95.88 111 GLY A N 1
ATOM 796 C CA . GLY A 1 111 ? 17.652 18.697 -39.140 1.00 95.88 111 GLY A CA 1
ATOM 797 C C . GLY A 1 111 ? 16.298 19.097 -38.576 1.00 95.88 111 GLY A C 1
ATOM 798 O O . GLY A 1 111 ? 15.407 18.263 -38.464 1.00 95.88 111 GLY A O 1
ATOM 799 N N . PHE A 1 112 ? 16.133 20.377 -38.241 1.00 95.94 112 PHE A N 1
ATOM 800 C CA . PHE A 1 112 ? 14.889 20.898 -37.665 1.00 95.94 112 PHE A CA 1
ATOM 801 C C . PHE A 1 112 ? 14.364 22.057 -38.486 1.00 95.94 112 PHE A C 1
ATOM 803 O O . PHE A 1 112 ? 15.082 23.033 -38.724 1.00 95.94 112 PHE A O 1
ATOM 810 N N . ASP A 1 113 ? 13.101 21.977 -38.887 1.00 96.25 113 ASP A N 1
ATOM 811 C CA . ASP A 1 113 ? 12.460 23.088 -39.561 1.00 96.25 113 ASP A CA 1
ATOM 812 C C . ASP A 1 113 ? 12.255 24.286 -38.616 1.00 96.25 113 ASP A C 1
ATOM 814 O O . ASP A 1 113 ? 11.776 24.112 -37.488 1.00 96.25 113 ASP A O 1
ATOM 818 N N . PRO A 1 114 ? 12.548 25.525 -39.060 1.00 94.50 114 PRO A N 1
ATOM 819 C CA . PRO A 1 114 ? 12.384 26.708 -38.225 1.00 94.50 114 PRO A CA 1
ATOM 820 C C . PRO A 1 114 ? 10.953 26.991 -37.763 1.00 94.50 114 PRO A C 1
ATOM 822 O O . PRO A 1 114 ? 10.766 27.831 -36.883 1.00 94.50 114 PRO A O 1
ATOM 825 N N . SER A 1 115 ? 9.940 26.356 -38.364 1.00 95.31 115 SER A N 1
ATOM 826 C CA . SER A 1 115 ? 8.545 26.519 -37.963 1.00 95.31 115 SER A CA 1
ATOM 827 C C . SER A 1 115 ? 8.110 25.577 -36.836 1.00 95.31 115 SER A C 1
ATOM 829 O O . SER A 1 115 ? 6.954 25.665 -36.419 1.00 95.31 115 SER A O 1
ATOM 831 N N . ILE A 1 116 ? 8.973 24.678 -36.343 1.00 94.00 116 ILE A N 1
ATOM 832 C CA . ILE A 1 116 ? 8.659 23.855 -35.167 1.00 94.00 116 ILE A CA 1
ATOM 833 C C . ILE A 1 116 ? 8.526 24.771 -33.935 1.00 94.00 116 ILE A C 1
ATOM 835 O O . ILE A 1 116 ? 9.440 25.552 -33.650 1.00 94.00 116 ILE A O 1
ATOM 839 N N . PRO A 1 117 ? 7.417 24.696 -33.174 1.00 93.56 117 PRO A N 1
ATOM 840 C CA . PRO A 1 117 ? 7.244 25.496 -31.966 1.00 93.56 117 PRO A CA 1
ATOM 841 C C . PRO A 1 117 ? 8.365 25.261 -30.949 1.00 93.56 117 PRO A C 1
ATOM 843 O O . PRO A 1 117 ? 8.711 24.122 -30.641 1.00 93.56 117 PRO A O 1
ATOM 846 N N . THR A 1 118 ? 8.903 26.336 -30.364 1.00 90.94 118 THR A N 1
ATOM 847 C CA . THR A 1 118 ? 10.042 26.255 -29.429 1.00 90.94 118 THR A CA 1
ATOM 848 C C . THR A 1 118 ? 9.781 25.334 -28.237 1.00 90.94 118 THR A C 1
ATOM 850 O O . THR A 1 118 ? 10.700 24.672 -27.766 1.00 90.94 118 THR A O 1
ATOM 853 N N . ASN A 1 119 ? 8.534 25.260 -27.766 1.00 90.69 119 ASN A N 1
ATOM 854 C CA . ASN A 1 119 ? 8.134 24.405 -26.649 1.00 90.69 119 ASN A CA 1
ATOM 855 C C . ASN A 1 119 ? 8.091 22.903 -26.988 1.00 90.69 119 ASN A C 1
ATOM 857 O O . ASN A 1 119 ? 7.886 22.113 -26.076 1.00 90.69 119 ASN A O 1
ATOM 861 N N . LEU A 1 120 ? 8.261 22.525 -28.260 1.00 94.31 120 LEU A N 1
ATOM 862 C CA . LEU A 1 120 ? 8.303 21.134 -28.730 1.00 94.31 120 LEU A CA 1
ATOM 863 C C . LEU A 1 120 ? 9.702 20.698 -29.187 1.00 94.31 120 LEU A C 1
ATOM 865 O O . LEU A 1 120 ? 9.927 19.522 -29.464 1.00 94.31 120 LEU A O 1
ATOM 869 N N . LEU A 1 121 ? 10.650 21.638 -29.269 1.00 93.81 121 LEU A N 1
ATOM 870 C CA . LEU A 1 121 ? 11.983 21.389 -29.818 1.00 93.81 121 LEU A CA 1
ATOM 871 C C . LEU A 1 121 ? 12.829 20.429 -28.981 1.00 93.81 121 LEU A C 1
ATOM 873 O O . LEU A 1 121 ? 13.799 19.901 -29.513 1.00 93.81 121 LEU A O 1
ATOM 877 N N . VAL A 1 122 ? 12.550 20.241 -27.688 1.00 97.31 122 VAL A N 1
ATOM 878 C CA . VAL A 1 122 ? 13.338 19.302 -26.874 1.00 97.31 122 VAL A CA 1
ATOM 879 C C . VAL A 1 122 ? 12.914 17.874 -27.186 1.00 97.31 122 VAL A C 1
ATOM 881 O O . VAL A 1 122 ? 13.776 17.080 -27.534 1.00 97.31 122 VAL A O 1
ATOM 884 N N . GLY A 1 123 ? 11.612 17.579 -27.159 1.00 96.81 123 GLY A N 1
ATOM 885 C CA . GLY A 1 123 ? 11.070 16.268 -27.528 1.00 96.81 123 GLY A CA 1
ATOM 886 C C . GLY A 1 123 ? 11.419 15.891 -28.968 1.00 96.81 123 GLY A C 1
ATOM 887 O O . GLY A 1 123 ? 11.993 14.833 -29.192 1.00 96.81 123 GLY A O 1
ATOM 888 N N . ALA A 1 124 ? 11.211 16.807 -29.925 1.00 96.00 124 ALA A N 1
ATOM 889 C CA . ALA A 1 124 ? 11.623 16.586 -31.314 1.00 96.00 124 ALA A CA 1
ATOM 890 C C . ALA A 1 124 ? 13.140 16.355 -31.436 1.00 96.00 124 ALA A C 1
ATOM 892 O O . ALA A 1 124 ? 13.587 15.523 -32.213 1.00 96.00 124 ALA A O 1
ATOM 893 N N . ALA A 1 125 ? 13.961 17.061 -30.653 1.00 97.19 125 ALA A N 1
ATOM 894 C CA . ALA A 1 125 ? 15.400 16.834 -30.677 1.00 97.19 125 ALA A CA 1
ATOM 895 C C . ALA A 1 125 ? 15.808 15.486 -30.073 1.00 97.19 125 ALA A C 1
ATOM 897 O O . ALA A 1 125 ? 16.712 14.865 -30.615 1.00 97.19 125 ALA A O 1
ATOM 898 N N . LEU A 1 126 ? 15.176 15.031 -28.986 1.00 98.06 126 LEU A N 1
ATOM 899 C CA . LEU A 1 126 ? 15.414 13.694 -28.426 1.00 98.06 126 LEU A CA 1
ATOM 900 C C . LEU A 1 126 ? 15.068 12.608 -29.451 1.00 98.06 126 LEU A C 1
ATOM 902 O O . LEU A 1 126 ? 15.850 11.682 -29.659 1.00 98.06 126 LEU A O 1
ATOM 906 N N . HIS A 1 127 ? 13.940 12.781 -30.136 1.00 96.81 127 HIS A N 1
ATOM 907 C CA . HIS A 1 127 ? 13.483 11.902 -31.203 1.00 96.81 127 HIS A CA 1
ATOM 908 C C . HIS A 1 127 ? 14.528 11.758 -32.323 1.00 96.81 127 HIS A C 1
ATOM 910 O O . HIS A 1 127 ? 14.972 10.648 -32.617 1.00 96.81 127 HIS A O 1
ATOM 916 N N . GLU A 1 128 ? 14.975 12.872 -32.912 1.00 96.12 128 GLU A N 1
ATOM 917 C CA . GLU A 1 128 ? 15.885 12.819 -34.066 1.00 96.12 128 GLU A CA 1
ATOM 918 C C . GLU A 1 128 ? 17.337 12.523 -33.696 1.00 96.12 128 GLU A C 1
ATOM 920 O O . GLU A 1 128 ? 18.064 11.904 -34.472 1.00 96.12 128 GLU A O 1
ATOM 925 N N . LEU A 1 129 ? 17.802 12.973 -32.525 1.00 97.62 129 LEU 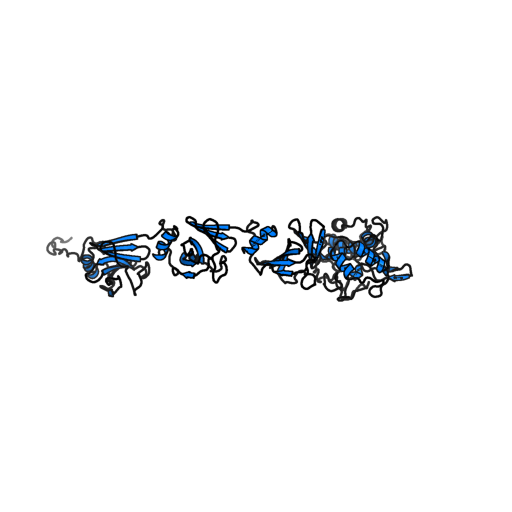A N 1
ATOM 926 C CA . LEU A 1 129 ? 19.158 12.656 -32.076 1.00 97.62 129 LEU A CA 1
ATOM 927 C C . LEU A 1 129 ? 19.315 11.150 -31.887 1.00 97.62 129 LEU A C 1
ATOM 929 O O . LEU A 1 129 ? 20.351 10.610 -32.254 1.00 97.62 129 LEU A O 1
ATOM 933 N N . THR A 1 130 ? 18.287 10.468 -31.381 1.00 97.19 130 THR A N 1
ATOM 934 C CA . THR A 1 130 ? 18.341 9.016 -31.189 1.00 97.19 130 THR A CA 1
ATOM 935 C C . THR A 1 130 ? 18.224 8.246 -32.502 1.00 97.19 130 THR A C 1
ATOM 937 O O . THR A 1 130 ? 18.945 7.263 -32.664 1.00 97.19 130 THR A O 1
ATOM 940 N N . HIS A 1 131 ? 17.466 8.739 -33.492 1.00 94.06 131 HIS A N 1
ATOM 941 C CA . HIS A 1 131 ? 17.575 8.259 -34.884 1.00 94.06 131 HIS A CA 1
ATOM 942 C C . HIS A 1 131 ? 19.013 8.370 -35.393 1.00 94.06 131 HIS A C 1
ATOM 944 O O . HIS A 1 131 ? 19.609 7.390 -35.833 1.00 94.06 131 HIS A O 1
ATOM 950 N N . ALA A 1 132 ? 19.632 9.543 -35.226 1.00 95.12 132 ALA A N 1
ATOM 951 C CA . ALA A 1 132 ? 21.015 9.782 -35.634 1.00 95.12 132 ALA A CA 1
ATOM 952 C C . ALA A 1 132 ? 22.051 8.924 -34.883 1.00 95.12 132 ALA A C 1
ATOM 954 O O . ALA A 1 132 ? 23.170 8.744 -35.363 1.00 95.12 132 ALA A O 1
ATOM 955 N N . MET A 1 133 ? 21.677 8.380 -33.725 1.00 96.00 133 MET A N 1
ATOM 956 C CA . MET A 1 133 ? 22.479 7.453 -32.930 1.00 96.00 133 MET A CA 1
ATOM 957 C C . MET A 1 133 ? 22.229 5.981 -33.287 1.00 96.00 133 MET A C 1
ATOM 959 O O . MET A 1 133 ? 22.991 5.123 -32.851 1.00 96.00 133 MET A O 1
ATOM 963 N N . GLY A 1 134 ? 21.240 5.665 -34.125 1.00 92.94 134 GLY A N 1
ATOM 964 C CA . GLY A 1 134 ? 20.953 4.300 -34.576 1.00 92.94 134 GLY A CA 1
ATOM 965 C C . GLY A 1 134 ? 19.653 3.693 -34.055 1.00 92.94 134 GLY A C 1
ATOM 966 O O . GLY A 1 134 ? 19.480 2.484 -34.193 1.00 92.94 134 GLY A O 1
ATOM 967 N N . ARG A 1 135 ? 18.726 4.493 -33.506 1.00 93.81 135 ARG A N 1
ATOM 968 C CA . ARG A 1 135 ? 17.324 4.093 -33.252 1.00 93.81 135 ARG A CA 1
ATOM 969 C C . ARG A 1 135 ? 16.522 4.003 -34.561 1.00 93.81 135 ARG A C 1
ATOM 971 O O . ARG A 1 135 ? 15.399 4.476 -34.650 1.00 93.81 135 ARG A O 1
ATOM 978 N N . GLU A 1 136 ? 17.117 3.420 -35.589 1.00 88.06 136 GLU A N 1
ATOM 979 C CA . GLU A 1 136 ? 16.520 3.246 -36.904 1.00 88.06 136 GLU A CA 1
ATOM 980 C C . GLU A 1 136 ? 17.011 1.932 -37.522 1.00 88.06 136 GLU A C 1
ATOM 982 O O . GLU A 1 136 ? 18.110 1.455 -37.209 1.00 88.06 136 GLU A O 1
ATOM 987 N N . PRO A 1 137 ? 16.232 1.314 -38.419 1.00 84.88 137 PRO A N 1
ATOM 988 C CA . PRO A 1 137 ? 16.699 0.157 -39.166 1.00 84.88 137 PRO A CA 1
ATOM 989 C C . PRO A 1 137 ? 17.869 0.542 -40.067 1.00 84.88 137 PRO A C 1
ATOM 991 O O . PRO A 1 137 ? 17.836 1.567 -40.750 1.00 84.88 137 PRO A O 1
ATOM 994 N N . ALA A 1 138 ? 18.888 -0.312 -40.136 1.00 77.12 138 ALA A N 1
ATOM 995 C CA . ALA A 1 138 ? 20.029 -0.029 -40.995 1.00 77.12 138 ALA A CA 1
ATOM 996 C C . ALA A 1 138 ? 19.616 -0.016 -42.476 1.00 77.12 138 ALA A C 1
ATOM 998 O O . ALA A 1 138 ? 18.953 -0.934 -42.966 1.00 77.12 138 ALA A O 1
ATOM 999 N N . SER A 1 139 ? 20.089 0.991 -43.213 1.00 63.38 139 SER A N 1
ATOM 1000 C CA . SER A 1 139 ? 19.969 1.058 -44.669 1.00 63.38 139 SER A CA 1
ATOM 1001 C C . SER A 1 139 ? 21.353 1.223 -45.313 1.00 63.38 139 SER A C 1
ATOM 1003 O O . SER A 1 139 ? 22.156 2.064 -44.912 1.00 63.38 139 SER A O 1
ATOM 1005 N N . GLY A 1 140 ? 21.689 0.377 -46.296 1.00 58.88 140 GLY A N 1
ATOM 1006 C CA . GLY A 1 140 ? 22.981 0.465 -46.989 1.00 58.88 140 GLY A CA 1
ATOM 1007 C C . GLY A 1 140 ? 23.349 -0.750 -47.842 1.00 58.88 140 GLY A C 1
ATOM 1008 O O . GLY A 1 140 ? 22.522 -1.617 -48.121 1.00 58.88 140 GLY A O 1
ATOM 1009 N N . ALA A 1 141 ? 24.613 -0.815 -48.272 1.00 45.56 141 ALA A N 1
ATOM 1010 C CA . ALA A 1 141 ? 25.189 -1.957 -48.984 1.00 45.56 141 ALA A CA 1
ATOM 1011 C C . ALA A 1 141 ? 26.464 -2.442 -48.276 1.00 45.56 141 ALA A C 1
ATOM 1013 O O . ALA A 1 141 ? 27.331 -1.640 -47.935 1.00 45.56 141 ALA A O 1
ATOM 1014 N N . SER A 1 142 ? 26.584 -3.754 -48.077 1.00 46.91 142 SER A N 1
ATOM 1015 C CA . SER A 1 142 ? 27.753 -4.403 -47.483 1.00 46.91 142 SER A CA 1
ATOM 1016 C C . SER A 1 142 ? 29.025 -4.163 -48.311 1.00 46.91 142 SER A C 1
ATOM 1018 O O . SER A 1 142 ? 28.968 -3.866 -49.506 1.00 46.91 142 SER A O 1
ATOM 1020 N N . GLY A 1 143 ? 30.201 -4.435 -47.732 1.00 38.19 143 GLY A N 1
ATOM 1021 C CA . GLY A 1 143 ? 31.473 -4.467 -48.474 1.00 38.19 143 GLY A CA 1
ATOM 1022 C C . GLY A 1 143 ? 31.531 -5.493 -49.625 1.00 38.19 143 GLY A C 1
ATOM 1023 O O . GLY A 1 143 ? 32.458 -5.452 -50.431 1.00 38.19 143 GLY A O 1
ATOM 1024 N N . SER A 1 144 ? 30.543 -6.395 -49.733 1.00 45.22 144 SER A N 1
ATOM 1025 C CA . SER A 1 144 ? 30.347 -7.319 -50.863 1.00 45.22 144 SER A CA 1
ATOM 1026 C C . SER A 1 144 ? 29.331 -6.822 -51.906 1.00 45.22 144 SER A C 1
ATOM 1028 O O . SER A 1 144 ? 29.105 -7.506 -52.903 1.00 45.22 144 SER A O 1
ATOM 1030 N N . GLY A 1 145 ? 28.732 -5.642 -51.705 1.00 44.91 145 GLY A N 1
ATOM 1031 C CA . GLY A 1 145 ? 27.728 -5.041 -52.587 1.00 44.91 145 GLY A CA 1
ATOM 1032 C C . GLY A 1 145 ? 26.298 -5.557 -52.387 1.00 44.91 145 GLY A C 1
ATOM 1033 O O . GLY A 1 145 ? 25.429 -5.231 -53.193 1.00 44.91 145 GLY A O 1
ATOM 1034 N N . ALA A 1 146 ? 26.034 -6.357 -51.347 1.00 52.19 146 ALA A N 1
ATOM 1035 C CA . ALA A 1 146 ? 24.685 -6.811 -51.010 1.00 52.19 146 ALA A CA 1
ATOM 1036 C C . ALA A 1 146 ? 23.947 -5.721 -50.224 1.00 52.19 146 ALA A C 1
ATOM 1038 O O . ALA A 1 146 ? 24.503 -5.185 -49.269 1.00 52.19 146 ALA A O 1
ATOM 1039 N N . ALA A 1 147 ? 22.707 -5.400 -50.602 1.00 57.19 147 ALA A N 1
ATOM 1040 C CA . ALA A 1 147 ? 21.871 -4.507 -49.804 1.00 57.19 147 ALA A CA 1
ATOM 1041 C C . ALA A 1 147 ? 21.673 -5.108 -48.403 1.00 57.19 147 ALA A C 1
ATOM 1043 O O . ALA A 1 147 ? 21.288 -6.272 -48.286 1.00 57.19 147 ALA A O 1
ATOM 1044 N N . ILE A 1 148 ? 21.961 -4.328 -47.364 1.00 61.91 148 ILE A N 1
ATOM 1045 C CA . ILE A 1 148 ? 21.678 -4.680 -45.973 1.00 61.91 148 ILE A CA 1
ATOM 1046 C C . ILE A 1 148 ? 20.492 -3.824 -45.540 1.00 61.91 148 ILE A C 1
ATOM 1048 O O . ILE A 1 148 ? 20.540 -2.599 -45.635 1.00 61.91 148 ILE A O 1
ATOM 1052 N N . ALA A 1 149 ? 19.432 -4.505 -45.111 1.00 65.94 149 ALA A N 1
ATOM 1053 C CA . ALA A 1 149 ? 18.192 -3.924 -44.594 1.00 65.94 149 ALA A CA 1
ATOM 1054 C C . ALA A 1 149 ? 17.914 -4.396 -43.153 1.00 65.94 149 ALA A C 1
ATOM 1056 O O . ALA A 1 149 ? 16.762 -4.440 -42.728 1.00 65.94 149 ALA A O 1
ATOM 1057 N N . ALA A 1 150 ? 18.970 -4.839 -42.459 1.00 84.12 150 ALA A N 1
ATOM 1058 C CA . ALA A 1 150 ? 18.925 -5.346 -41.097 1.00 84.12 150 ALA A CA 1
ATOM 1059 C C . ALA A 1 150 ? 20.037 -4.688 -40.264 1.00 84.12 150 ALA A C 1
ATOM 1061 O O . ALA A 1 150 ? 21.206 -4.694 -40.666 1.00 84.12 150 ALA A O 1
ATOM 1062 N N . GLY A 1 151 ? 19.684 -4.121 -39.117 1.00 88.44 151 GLY A N 1
ATOM 1063 C CA . GLY A 1 151 ? 20.593 -3.511 -38.152 1.00 88.44 151 GLY A CA 1
ATOM 1064 C C . GLY A 1 151 ? 20.287 -3.926 -36.718 1.00 88.44 151 GLY A C 1
ATOM 1065 O O . GLY A 1 151 ? 19.375 -4.713 -36.478 1.00 88.44 151 GLY A O 1
ATOM 1066 N N . THR A 1 152 ? 21.057 -3.407 -35.760 1.00 90.38 152 THR A N 1
ATOM 1067 C CA . THR A 1 152 ? 20.906 -3.765 -34.336 1.00 90.38 152 THR A CA 1
ATOM 1068 C C . THR A 1 152 ? 19.498 -3.478 -33.807 1.00 90.38 152 THR A C 1
ATOM 1070 O O . THR A 1 152 ? 18.930 -4.307 -33.103 1.00 90.38 152 THR A O 1
ATOM 1073 N N . PHE A 1 153 ? 18.897 -2.360 -34.229 1.00 92.88 153 PHE A N 1
ATOM 1074 C CA . PHE A 1 153 ? 17.525 -1.973 -33.885 1.00 92.88 153 PHE A CA 1
ATOM 1075 C C . PHE A 1 153 ? 16.476 -3.036 -34.260 1.00 92.88 153 PHE A C 1
ATOM 1077 O O . PHE A 1 153 ? 15.442 -3.149 -33.612 1.00 92.88 153 PHE A O 1
ATOM 1084 N N . ASP A 1 154 ? 16.733 -3.877 -35.264 1.00 92.38 154 ASP A N 1
ATOM 1085 C CA . ASP A 1 154 ? 15.764 -4.879 -35.715 1.00 92.38 154 ASP A CA 1
ATOM 1086 C C . ASP A 1 154 ? 15.628 -6.083 -34.781 1.00 92.38 154 ASP A C 1
ATOM 1088 O O . ASP A 1 154 ? 14.625 -6.790 -34.853 1.00 92.38 154 ASP A O 1
ATOM 1092 N N . PHE A 1 155 ? 16.587 -6.305 -33.876 1.00 94.94 155 PHE A N 1
ATOM 1093 C CA . PHE A 1 155 ? 16.502 -7.379 -32.877 1.00 94.94 155 PHE A CA 1
ATOM 1094 C C . PHE A 1 155 ? 15.414 -7.161 -31.831 1.00 94.94 155 PHE A C 1
ATOM 1096 O O . PHE A 1 155 ? 15.031 -8.099 -31.135 1.00 94.94 155 PHE A O 1
ATOM 1103 N N . VAL A 1 156 ? 14.888 -5.942 -31.745 1.00 95.38 156 VAL A N 1
ATOM 1104 C CA . VAL A 1 156 ? 13.852 -5.591 -30.776 1.00 95.38 156 VAL A CA 1
ATOM 1105 C C . VAL A 1 156 ? 12.496 -5.322 -31.426 1.00 95.38 156 VAL A C 1
ATOM 1107 O O . VAL A 1 156 ? 11.528 -4.990 -30.741 1.00 95.38 156 VAL A O 1
ATOM 1110 N N . ARG A 1 157 ? 12.390 -5.483 -32.753 1.00 93.94 157 ARG A N 1
ATOM 1111 C CA . ARG A 1 157 ? 11.153 -5.267 -33.512 1.00 93.94 157 ARG A CA 1
ATOM 1112 C C . ARG A 1 157 ? 10.480 -6.577 -33.858 1.00 93.94 157 ARG A C 1
ATOM 1114 O O . ARG A 1 157 ? 11.004 -7.335 -34.665 1.00 93.94 157 ARG A O 1
ATOM 1121 N N . TYR A 1 158 ? 9.274 -6.800 -33.344 1.00 95.06 158 TYR A N 1
ATOM 1122 C CA . TYR A 1 158 ? 8.540 -8.049 -33.544 1.00 95.06 158 TYR A CA 1
ATOM 1123 C C . TYR A 1 158 ? 7.170 -7.820 -34.173 1.00 95.06 158 TYR A C 1
ATOM 1125 O O . TYR A 1 158 ? 6.464 -6.868 -33.851 1.00 95.06 158 TYR A O 1
ATOM 1133 N N . THR A 1 159 ? 6.763 -8.731 -35.057 1.00 94.69 159 THR A N 1
ATOM 1134 C CA . THR A 1 159 ? 5.374 -8.810 -35.562 1.00 94.69 159 THR A CA 1
ATOM 1135 C C . THR A 1 159 ? 4.532 -9.801 -34.758 1.00 94.69 159 THR A C 1
ATOM 1137 O O . THR A 1 159 ? 3.306 -9.711 -34.718 1.00 94.69 159 THR A O 1
ATOM 1140 N N . SER A 1 160 ? 5.196 -10.767 -34.126 1.00 95.25 160 SER A N 1
ATOM 1141 C CA . SER A 1 160 ? 4.654 -11.751 -33.188 1.00 95.25 160 SER A CA 1
ATOM 1142 C C . SER A 1 160 ? 5.817 -12.446 -32.470 1.00 95.25 160 SER A C 1
ATOM 1144 O O . SER A 1 160 ? 6.966 -12.315 -32.900 1.00 95.25 160 SER A O 1
ATOM 1146 N N . ALA A 1 161 ? 5.531 -13.212 -31.414 1.00 95.88 161 ALA A N 1
ATOM 1147 C CA . ALA A 1 161 ? 6.540 -13.994 -30.703 1.00 95.88 161 ALA A CA 1
ATOM 1148 C C . ALA A 1 161 ? 7.381 -14.854 -31.668 1.00 95.88 161 ALA A C 1
ATOM 1150 O O . ALA A 1 161 ? 6.841 -15.606 -32.485 1.00 95.88 161 ALA A O 1
ATOM 1151 N N . GLY A 1 162 ? 8.704 -14.709 -31.578 1.00 95.25 162 GLY A N 1
ATOM 1152 C CA . GLY A 1 162 ? 9.697 -15.389 -32.406 1.00 95.25 162 GLY A CA 1
ATOM 1153 C C . GLY A 1 162 ? 9.843 -14.868 -33.840 1.00 95.25 162 GLY A C 1
ATOM 1154 O O . GLY A 1 162 ? 10.563 -15.493 -34.611 1.00 95.25 162 GLY A O 1
ATOM 1155 N N . ASN A 1 163 ? 9.171 -13.774 -34.224 1.00 93.56 163 ASN A N 1
ATOM 1156 C CA . ASN A 1 163 ? 9.200 -13.247 -35.594 1.00 93.56 163 ASN A CA 1
ATOM 1157 C C . ASN A 1 163 ? 9.592 -11.762 -35.632 1.00 93.56 163 ASN A C 1
ATOM 1159 O O . ASN A 1 163 ? 8.739 -10.886 -35.424 1.00 93.56 163 ASN A O 1
ATOM 1163 N N . HIS A 1 164 ? 10.856 -11.488 -35.967 1.00 92.94 164 HIS A N 1
ATOM 1164 C CA . HIS A 1 164 ? 11.365 -10.127 -36.132 1.00 92.94 164 HIS A CA 1
ATOM 1165 C C . HIS A 1 164 ? 10.819 -9.427 -37.386 1.00 92.94 164 HIS A C 1
ATOM 1167 O O . HIS A 1 164 ? 10.437 -10.065 -38.374 1.00 92.94 164 HIS A O 1
ATOM 1173 N N . LEU A 1 165 ? 10.826 -8.093 -37.366 1.00 89.69 165 LEU A N 1
ATOM 1174 C CA . LEU A 1 165 ? 10.574 -7.241 -38.524 1.00 89.69 165 LEU A CA 1
ATOM 1175 C C . LEU A 1 165 ? 11.881 -6.618 -39.036 1.00 89.69 165 LEU A C 1
ATOM 1177 O O . LEU A 1 165 ? 12.432 -5.725 -38.402 1.00 89.69 165 LEU A O 1
ATOM 1181 N N . TYR A 1 166 ? 12.298 -7.008 -40.244 1.00 87.00 166 TYR A N 1
ATOM 1182 C CA . TYR A 1 166 ? 13.392 -6.372 -40.990 1.00 87.00 166 TYR A CA 1
ATOM 1183 C C . TYR A 1 166 ? 12.819 -5.565 -42.160 1.00 87.00 166 TYR A C 1
ATOM 1185 O O . TYR A 1 166 ? 12.585 -6.097 -43.247 1.00 87.00 166 TYR A O 1
ATOM 1193 N N . SER A 1 167 ? 12.507 -4.290 -41.924 1.00 78.44 167 SER A N 1
ATOM 1194 C CA . SER A 1 167 ? 11.940 -3.394 -42.941 1.00 78.44 167 SER A CA 1
ATOM 1195 C C . SER A 1 167 ? 12.385 -1.951 -42.727 1.00 78.44 167 SER A C 1
ATOM 1197 O O . SER A 1 167 ? 12.388 -1.469 -41.600 1.00 78.44 167 SER A O 1
ATOM 1199 N N . THR A 1 168 ? 12.707 -1.252 -43.814 1.00 72.75 168 THR A N 1
ATOM 1200 C CA . THR A 1 168 ? 13.149 0.156 -43.818 1.00 72.75 168 THR A CA 1
ATOM 1201 C C . THR A 1 168 ? 12.114 1.085 -44.475 1.00 72.75 168 THR A C 1
ATOM 1203 O O . THR A 1 168 ? 12.473 2.146 -44.973 1.00 72.75 168 THR A O 1
ATOM 1206 N N . GLY A 1 169 ? 10.863 0.639 -44.645 1.00 65.12 169 GLY A N 1
ATOM 1207 C CA . GLY A 1 169 ? 9.844 1.389 -45.392 1.00 65.12 169 GLY A CA 1
ATOM 1208 C C . GLY A 1 169 ? 9.095 2.425 -44.547 1.00 65.12 169 GLY A C 1
ATOM 1209 O O . GLY A 1 169 ? 8.802 2.160 -43.387 1.00 65.12 169 GLY A O 1
ATOM 1210 N N . ASP A 1 170 ? 8.687 3.533 -45.176 1.00 56.19 170 ASP A N 1
ATOM 1211 C CA . ASP A 1 170 ? 7.937 4.663 -44.580 1.00 56.19 170 ASP A CA 1
ATOM 1212 C C . ASP A 1 170 ? 6.522 4.316 -44.053 1.00 56.19 170 ASP A C 1
ATOM 1214 O O . ASP A 1 170 ? 5.812 5.181 -43.559 1.00 56.19 170 ASP A O 1
ATOM 1218 N N . THR A 1 171 ? 6.052 3.078 -44.233 1.00 60.16 171 THR A N 1
ATOM 1219 C CA . THR A 1 171 ? 4.815 2.563 -43.622 1.00 60.16 171 THR A CA 1
ATOM 1220 C C . THR A 1 171 ? 5.073 1.131 -43.179 1.00 60.16 171 THR A C 1
ATOM 1222 O O . THR A 1 171 ? 4.994 0.196 -43.990 1.00 60.16 171 THR A O 1
ATOM 1225 N N . ALA A 1 172 ? 5.446 0.951 -41.914 1.00 66.62 172 ALA A N 1
ATOM 1226 C CA . ALA A 1 172 ? 5.681 -0.373 -41.359 1.00 66.62 172 ALA A CA 1
ATOM 1227 C C . ALA A 1 172 ? 4.365 -1.149 -41.199 1.00 66.62 172 ALA A C 1
ATOM 1229 O O . ALA A 1 172 ? 3.289 -0.586 -40.991 1.00 66.62 172 ALA A O 1
ATOM 1230 N N . VAL A 1 173 ? 4.453 -2.475 -41.300 1.00 83.00 173 VAL A N 1
ATOM 1231 C CA . VAL A 1 173 ? 3.380 -3.353 -40.815 1.00 83.00 173 VAL A CA 1
ATOM 1232 C C . VAL A 1 173 ? 3.254 -3.200 -39.294 1.00 83.00 173 VAL A C 1
ATOM 1234 O O . VAL A 1 173 ? 4.247 -2.844 -38.659 1.00 83.00 173 VAL A O 1
ATOM 1237 N N . PRO A 1 174 ? 2.091 -3.508 -38.688 1.00 89.50 174 PRO A N 1
ATOM 1238 C CA . PRO A 1 174 ? 1.969 -3.534 -37.236 1.00 89.50 174 PRO A CA 1
ATOM 1239 C C . PRO A 1 174 ? 3.088 -4.367 -36.600 1.00 89.50 174 PRO A C 1
ATOM 1241 O O . PRO A 1 174 ? 3.211 -5.565 -36.864 1.00 89.50 174 PRO A O 1
ATOM 1244 N N . ALA A 1 175 ? 3.894 -3.714 -35.773 1.00 93.31 175 ALA A N 1
ATOM 1245 C CA . ALA A 1 175 ? 4.999 -4.307 -35.041 1.00 93.31 175 ALA A CA 1
ATOM 1246 C C . ALA A 1 175 ? 5.106 -3.659 -33.663 1.00 93.31 175 ALA A C 1
ATOM 1248 O O . ALA A 1 175 ? 4.490 -2.625 -33.393 1.00 93.31 175 ALA A O 1
ATOM 1249 N N . TYR A 1 176 ? 5.871 -4.282 -32.780 1.00 95.56 176 TYR A N 1
ATOM 1250 C CA . TYR A 1 176 ? 6.053 -3.808 -31.422 1.00 95.56 176 TYR A CA 1
ATOM 1251 C C . TYR A 1 176 ? 7.478 -4.004 -30.928 1.00 95.56 176 TYR A C 1
ATOM 1253 O O . TYR A 1 176 ? 8.194 -4.899 -31.384 1.00 95.56 176 TYR A O 1
ATOM 1261 N N . PHE A 1 177 ? 7.855 -3.145 -29.986 1.00 96.44 177 PHE A N 1
ATOM 1262 C CA . PHE A 1 177 ? 9.086 -3.260 -29.228 1.00 96.44 177 PHE A CA 1
ATOM 1263 C C . PHE A 1 177 ? 8.954 -4.399 -28.217 1.00 96.44 177 PHE A C 1
ATOM 1265 O O . PHE A 1 177 ? 7.973 -4.464 -27.467 1.00 96.44 177 PHE A O 1
ATOM 1272 N N . SER A 1 178 ? 9.926 -5.304 -28.218 1.00 97.00 178 SER A N 1
ATOM 1273 C CA . SER A 1 178 ? 10.027 -6.409 -27.273 1.00 97.00 178 SER A CA 1
ATOM 1274 C C . SER A 1 178 ? 11.485 -6.809 -27.080 1.00 97.00 178 SER A C 1
ATOM 1276 O O . SER A 1 178 ? 12.276 -6.749 -28.018 1.00 97.00 178 SER A O 1
ATOM 1278 N N . VAL A 1 179 ? 11.817 -7.245 -25.868 1.00 95.69 179 VAL A N 1
ATOM 1279 C CA . VAL A 1 179 ? 13.174 -7.659 -25.474 1.00 95.69 179 VAL A CA 1
ATOM 1280 C C . VAL A 1 179 ? 13.260 -9.157 -25.190 1.00 95.69 179 VAL A C 1
ATOM 1282 O O . VAL A 1 179 ? 14.348 -9.698 -25.082 1.00 95.69 179 VAL A O 1
ATOM 1285 N N . ASP A 1 180 ? 12.124 -9.852 -25.099 1.00 94.25 180 ASP A N 1
ATOM 1286 C CA . ASP A 1 180 ? 12.024 -11.244 -24.646 1.00 94.25 180 ASP A CA 1
ATOM 1287 C C . ASP A 1 180 ? 11.613 -12.204 -25.775 1.00 94.25 180 ASP A C 1
ATOM 1289 O O . ASP A 1 180 ? 10.876 -13.172 -25.567 1.00 94.25 180 ASP A O 1
ATOM 1293 N N . GLY A 1 181 ? 12.066 -11.933 -27.002 1.00 95.25 181 GLY A N 1
ATOM 1294 C CA . GLY A 1 181 ? 11.719 -12.741 -28.173 1.00 95.25 181 GLY A CA 1
ATOM 1295 C C . GLY A 1 181 ? 10.302 -12.493 -28.691 1.00 95.25 181 GLY A C 1
ATOM 1296 O O . GLY A 1 181 ? 9.734 -13.359 -29.360 1.00 95.25 181 GLY A O 1
ATOM 1297 N N . GLY A 1 182 ? 9.702 -11.343 -28.375 1.00 95.62 182 GLY A N 1
ATOM 1298 C CA . GLY A 1 182 ? 8.360 -10.981 -28.820 1.00 95.62 182 GLY A CA 1
ATOM 1299 C C . GLY A 1 182 ? 7.239 -11.492 -27.914 1.00 95.62 182 GLY A C 1
ATOM 1300 O O . GLY A 1 182 ? 6.088 -11.479 -28.351 1.00 95.62 182 GLY A O 1
ATOM 1301 N N . ASN A 1 183 ? 7.524 -11.961 -26.697 1.00 94.81 183 ASN A N 1
ATOM 1302 C CA . ASN A 1 183 ? 6.491 -12.459 -25.782 1.00 94.81 183 ASN A CA 1
ATOM 1303 C C . ASN A 1 183 ? 5.770 -11.310 -25.064 1.00 94.81 183 ASN A C 1
ATOM 1305 O O . ASN A 1 183 ? 4.547 -11.349 -24.922 1.00 94.81 183 ASN A O 1
ATOM 1309 N N . THR A 1 184 ? 6.507 -10.264 -24.695 1.00 93.69 184 THR A N 1
ATOM 1310 C CA . THR A 1 184 ? 5.988 -9.066 -24.034 1.00 93.69 184 THR A CA 1
ATOM 1311 C C . THR A 1 184 ? 6.044 -7.874 -24.976 1.00 93.69 184 THR A C 1
ATOM 1313 O O . THR A 1 184 ? 7.068 -7.593 -25.598 1.00 93.69 184 THR A O 1
ATOM 1316 N N . LYS A 1 185 ? 4.929 -7.149 -25.075 1.00 94.56 185 LYS A N 1
ATOM 1317 C CA . LYS A 1 185 ? 4.819 -5.909 -25.844 1.00 94.56 185 LYS A CA 1
ATOM 1318 C C . LYS A 1 185 ? 5.120 -4.705 -24.946 1.00 94.56 185 LYS A C 1
ATOM 1320 O O . LYS A 1 185 ? 4.352 -4.429 -24.025 1.00 94.56 185 LYS A O 1
ATOM 1325 N N . LEU A 1 186 ? 6.191 -3.974 -25.253 1.00 95.31 186 LEU A N 1
ATOM 1326 C CA . LEU A 1 186 ? 6.654 -2.819 -24.472 1.00 95.31 186 LEU A CA 1
ATOM 1327 C C . LEU A 1 186 ? 6.265 -1.467 -25.089 1.00 95.31 186 LEU A C 1
ATOM 1329 O O . LEU A 1 186 ? 5.970 -0.526 -24.360 1.00 95.31 186 LEU A O 1
ATOM 1333 N N . ALA A 1 187 ? 6.223 -1.385 -26.419 1.00 95.75 187 ALA A N 1
ATOM 1334 C CA . ALA A 1 187 ? 5.757 -0.230 -27.194 1.00 95.75 187 ALA A CA 1
ATOM 1335 C C . ALA A 1 187 ? 5.158 -0.709 -28.518 1.00 95.75 187 ALA A C 1
ATOM 1337 O O . ALA A 1 187 ? 5.526 -1.782 -28.997 1.00 95.75 187 ALA A O 1
ATOM 1338 N N . ASP A 1 188 ? 4.296 0.082 -29.152 1.00 95.12 188 ASP A N 1
ATOM 1339 C CA . ASP A 1 188 ? 3.856 -0.186 -30.526 1.00 95.12 188 ASP A CA 1
ATOM 1340 C C . ASP A 1 188 ? 4.623 0.704 -31.504 1.00 95.12 188 ASP A C 1
ATOM 1342 O O . ASP A 1 188 ? 4.714 1.911 -31.288 1.00 95.12 188 ASP A O 1
ATOM 1346 N N . PHE A 1 189 ? 5.128 0.135 -32.600 1.00 93.44 189 PHE A N 1
ATOM 1347 C CA . PHE A 1 189 ? 5.740 0.916 -33.676 1.00 93.44 189 PHE A CA 1
ATOM 1348 C C . PHE A 1 189 ? 4.676 1.539 -34.588 1.00 93.44 189 PHE A C 1
ATOM 1350 O O . PHE A 1 189 ? 3.606 0.965 -34.825 1.00 93.44 189 PHE A O 1
ATOM 1357 N N . GLY A 1 190 ? 4.987 2.735 -35.082 1.00 89.25 190 GLY A N 1
ATOM 1358 C CA . GLY A 1 190 ? 4.182 3.537 -35.988 1.00 89.25 190 GLY A CA 1
ATOM 1359 C C . GLY A 1 190 ? 3.968 2.852 -37.331 1.00 89.25 190 GLY A C 1
ATOM 1360 O O . GLY A 1 190 ? 4.653 1.903 -37.710 1.00 89.25 190 GLY A O 1
ATOM 1361 N N . GLN A 1 191 ? 2.952 3.319 -38.049 1.00 88.06 191 GLN A N 1
ATOM 1362 C CA . GLN A 1 191 ? 2.532 2.733 -39.329 1.00 88.06 191 GLN A CA 1
ATOM 1363 C C . GLN A 1 191 ? 2.414 3.784 -40.436 1.00 88.06 191 GLN A C 1
ATOM 1365 O O . GLN A 1 191 ? 2.096 3.437 -41.576 1.00 88.06 191 GLN A O 1
ATOM 1370 N N . THR A 1 192 ? 2.623 5.064 -40.109 1.00 84.94 192 THR A N 1
ATOM 1371 C CA . THR A 1 192 ? 2.381 6.186 -41.025 1.00 84.94 192 THR A CA 1
ATOM 1372 C C . THR A 1 192 ? 3.578 7.120 -41.215 1.00 84.94 192 THR A C 1
ATOM 1374 O O . THR A 1 192 ? 3.584 7.870 -42.195 1.00 84.94 192 THR A O 1
ATOM 1377 N N . SER A 1 193 ? 4.565 7.055 -40.319 1.00 83.62 193 SER A N 1
ATOM 1378 C CA . SER A 1 193 ? 5.909 7.636 -40.457 1.00 83.62 193 SER A CA 1
ATOM 1379 C C . SER A 1 193 ? 6.954 6.526 -40.659 1.00 83.62 193 SER A C 1
ATOM 1381 O O . SER A 1 193 ? 6.602 5.368 -40.908 1.00 83.62 193 SER A O 1
ATOM 1383 N N . ASP A 1 194 ? 8.241 6.863 -40.570 1.00 78.69 194 ASP A N 1
ATOM 1384 C CA . ASP A 1 194 ? 9.311 5.881 -40.663 1.00 78.69 194 ASP A CA 1
ATOM 1385 C C . ASP A 1 194 ? 9.168 4.753 -39.626 1.00 78.69 194 ASP A C 1
ATOM 1387 O O . ASP A 1 194 ? 8.538 4.868 -38.574 1.00 78.69 194 ASP A O 1
ATOM 1391 N N . SER A 1 195 ? 9.722 3.594 -39.974 1.00 80.88 195 SER A N 1
ATOM 1392 C CA . SER A 1 195 ? 9.462 2.332 -39.275 1.00 80.88 195 SER A CA 1
ATOM 1393 C C . SER A 1 195 ? 10.094 2.196 -37.881 1.00 80.88 195 SER A C 1
ATOM 1395 O O . SER A 1 195 ? 10.029 1.112 -37.291 1.00 80.88 195 SER A O 1
ATOM 1397 N N . SER A 1 196 ? 10.758 3.242 -37.394 1.00 87.94 196 SER A N 1
ATOM 1398 C CA . SER A 1 196 ? 11.424 3.292 -36.088 1.00 87.94 196 SER A CA 1
ATOM 1399 C C . SER A 1 196 ? 10.631 4.074 -35.053 1.00 87.94 196 SER A C 1
ATOM 1401 O O . SER A 1 196 ? 10.872 3.916 -33.855 1.00 87.94 196 SER A O 1
ATOM 1403 N N . ASP A 1 197 ? 9.692 4.897 -35.506 1.00 92.25 197 ASP A N 1
ATOM 1404 C CA . ASP A 1 197 ? 8.834 5.702 -34.652 1.00 92.25 197 ASP A CA 1
ATOM 1405 C C . ASP A 1 197 ? 7.830 4.840 -33.899 1.00 92.25 197 ASP A C 1
ATOM 1407 O O . ASP A 1 197 ? 7.403 3.785 -34.369 1.00 92.25 197 ASP A O 1
ATOM 1411 N N . PHE A 1 198 ? 7.398 5.307 -32.735 1.00 94.31 198 PHE A N 1
ATOM 1412 C CA . PHE A 1 198 ? 6.297 4.698 -32.010 1.00 94.31 198 PHE A CA 1
ATOM 1413 C C . PHE A 1 198 ? 4.929 5.186 -32.512 1.00 94.31 198 PHE A C 1
ATOM 1415 O O . PHE A 1 198 ? 4.765 6.292 -33.019 1.00 94.31 198 PHE A O 1
ATOM 1422 N N . LEU A 1 199 ? 3.904 4.350 -32.373 1.00 94.06 199 LEU A N 1
ATOM 1423 C CA . LEU A 1 199 ? 2.533 4.651 -32.780 1.00 94.06 199 LEU A CA 1
ATOM 1424 C C . LEU A 1 199 ? 1.879 5.612 -31.786 1.00 94.06 199 LEU A C 1
ATOM 1426 O O . LEU A 1 199 ? 1.674 5.231 -30.636 1.00 94.06 199 LEU A O 1
ATOM 1430 N N . ASN A 1 200 ? 1.431 6.798 -32.205 1.00 93.88 200 ASN A N 1
ATOM 1431 C CA . ASN A 1 200 ? 0.664 7.677 -31.313 1.00 93.88 200 ASN A CA 1
ATOM 1432 C C . ASN A 1 200 ? -0.571 6.945 -30.742 1.00 93.88 200 ASN A C 1
ATOM 1434 O O . ASN A 1 200 ? -1.539 6.683 -31.455 1.00 93.88 200 ASN A O 1
ATOM 1438 N N . GLY A 1 201 ? -0.563 6.649 -29.437 1.00 90.44 201 GLY A N 1
ATOM 1439 C CA . GLY A 1 201 ? -1.641 5.909 -28.765 1.00 90.44 201 GLY A CA 1
ATOM 1440 C C . GLY A 1 201 ? -1.420 4.396 -28.638 1.00 90.44 201 GLY A C 1
ATOM 1441 O O . GLY A 1 201 ? -2.354 3.694 -28.253 1.00 90.44 201 GLY A O 1
ATOM 1442 N N . GLY A 1 202 ? -0.212 3.910 -28.939 1.00 92.75 202 GLY A N 1
ATOM 1443 C CA . GLY A 1 202 ? 0.260 2.582 -28.546 1.00 92.75 202 GLY A CA 1
ATOM 1444 C C . GLY A 1 202 ? 0.456 2.440 -27.034 1.00 92.75 202 GLY A C 1
ATOM 1445 O O . GLY A 1 202 ? 0.051 3.311 -26.260 1.00 92.75 202 GLY A O 1
ATOM 1446 N N . VAL A 1 203 ? 1.100 1.351 -26.607 1.00 94.00 203 VAL A N 1
ATOM 1447 C CA . VAL A 1 203 ? 1.387 1.059 -25.184 1.00 94.00 203 VAL A CA 1
ATOM 1448 C C . VAL A 1 203 ? 2.048 2.234 -24.450 1.00 94.00 203 VAL A C 1
ATOM 1450 O O . VAL A 1 203 ? 1.647 2.569 -23.339 1.00 94.00 203 VAL A O 1
ATOM 1453 N N . GLN A 1 204 ? 2.995 2.916 -25.089 1.00 93.31 204 GLN A N 1
ATOM 1454 C CA . GLN A 1 204 ? 3.706 4.083 -24.557 1.00 93.31 204 GLN A CA 1
ATOM 1455 C C . GLN A 1 204 ? 2.845 5.359 -24.444 1.00 93.31 204 GLN A C 1
ATOM 1457 O O . GLN A 1 204 ? 3.254 6.364 -23.862 1.00 93.31 204 GLN A O 1
ATOM 1462 N N . GLY A 1 205 ? 1.620 5.334 -24.971 1.00 94.06 205 GLY A N 1
ATOM 1463 C CA . GLY A 1 205 ? 0.664 6.430 -24.889 1.00 94.06 205 GLY A CA 1
ATOM 1464 C C . GLY A 1 205 ? 0.838 7.513 -25.966 1.00 94.06 205 GLY A C 1
ATOM 1465 O O . GLY A 1 205 ? 1.698 7.443 -26.844 1.00 94.06 205 GLY A O 1
ATOM 1466 N N . PRO A 1 206 ? -0.023 8.547 -25.951 1.00 95.38 206 PRO A N 1
ATOM 1467 C CA . PRO A 1 206 ? -0.129 9.507 -27.056 1.00 95.38 206 PRO A CA 1
ATOM 1468 C C . PRO A 1 206 ? 0.935 10.616 -27.053 1.00 95.38 206 PRO A C 1
ATOM 1470 O O . PRO A 1 206 ? 1.089 11.305 -28.061 1.00 95.38 206 PRO A O 1
ATOM 1473 N N . ASN A 1 207 ? 1.643 10.812 -25.937 1.00 95.81 207 ASN A N 1
ATOM 1474 C CA . ASN A 1 207 ? 2.486 11.989 -25.689 1.00 95.81 207 ASN A CA 1
ATOM 1475 C C . ASN A 1 207 ? 3.992 11.686 -25.657 1.00 95.81 207 ASN A C 1
ATOM 1477 O O . ASN A 1 207 ? 4.781 12.590 -25.393 1.00 95.81 207 ASN A O 1
ATOM 1481 N N . ASP A 1 208 ? 4.380 10.438 -25.882 1.00 96.31 208 ASP A N 1
ATOM 1482 C CA . ASP A 1 208 ? 5.770 9.990 -25.872 1.00 96.31 208 ASP A CA 1
ATOM 1483 C C . ASP A 1 208 ? 6.614 10.715 -26.952 1.00 96.31 208 ASP A C 1
ATOM 1485 O O . ASP A 1 208 ? 6.082 11.009 -28.033 1.00 96.31 208 ASP A O 1
ATOM 1489 N N . PRO A 1 209 ? 7.881 11.093 -26.676 1.00 96.00 209 PRO A N 1
ATOM 1490 C CA . PRO A 1 209 ? 8.710 11.825 -27.630 1.00 96.00 209 PRO A CA 1
ATOM 1491 C C . PRO A 1 209 ? 9.140 10.980 -28.834 1.00 96.00 209 PRO A C 1
ATOM 1493 O O . PRO A 1 209 ? 9.436 11.565 -29.873 1.00 96.00 209 PRO A O 1
ATOM 1496 N N . PHE A 1 210 ? 9.159 9.648 -28.746 1.00 96.00 210 PHE A N 1
ATOM 1497 C CA . PHE A 1 210 ? 9.498 8.766 -29.867 1.00 96.00 210 PHE A CA 1
ATOM 1498 C C . PHE A 1 210 ? 8.292 8.439 -30.759 1.00 96.00 210 PHE A C 1
ATOM 1500 O O . PHE A 1 210 ? 8.443 7.731 -31.752 1.00 96.00 210 PHE A O 1
ATOM 1507 N N . ASN A 1 211 ? 7.107 8.987 -30.471 1.00 95.38 211 ASN A N 1
ATOM 1508 C CA . ASN A 1 211 ? 5.938 8.835 -31.337 1.00 95.38 211 ASN A CA 1
ATOM 1509 C C . ASN A 1 211 ? 6.122 9.478 -32.730 1.00 95.38 211 ASN A C 1
ATOM 1511 O O . ASN A 1 211 ? 6.736 10.536 -32.855 1.00 95.38 211 ASN A O 1
ATOM 1515 N N . GLU A 1 212 ? 5.480 8.888 -33.745 1.00 91.62 212 GLU A N 1
ATOM 1516 C CA . GLU A 1 212 ? 5.526 9.279 -35.168 1.00 91.62 212 GLU A CA 1
ATOM 1517 C C . GLU A 1 212 ? 5.060 10.718 -35.436 1.00 91.62 212 GLU A C 1
ATOM 1519 O O . GLU A 1 212 ? 5.491 11.361 -36.394 1.00 91.62 212 GLU A O 1
ATOM 1524 N N . PHE A 1 213 ? 4.201 11.265 -34.572 1.00 92.00 213 PHE A N 1
ATOM 1525 C CA . PHE A 1 213 ? 3.792 12.662 -34.632 1.00 92.00 213 PHE A CA 1
ATOM 1526 C C . PHE A 1 213 ? 3.902 13.364 -33.281 1.00 92.00 213 PHE A C 1
ATOM 1528 O O . PHE A 1 213 ? 3.269 12.993 -32.287 1.00 92.00 213 PHE A O 1
ATOM 1535 N N . GLY A 1 214 ? 4.624 14.484 -33.285 1.00 90.62 214 GLY A N 1
ATOM 1536 C CA . GLY A 1 214 ? 4.612 15.443 -32.189 1.00 90.62 214 GLY A CA 1
ATOM 1537 C C . GLY A 1 214 ? 3.270 16.175 -32.071 1.00 90.62 214 GLY A C 1
ATOM 1538 O O . GLY A 1 214 ? 2.605 16.492 -33.059 1.00 90.62 214 GLY A O 1
ATOM 1539 N N . SER A 1 215 ? 2.886 16.506 -30.843 1.00 91.38 215 SER A N 1
ATOM 1540 C CA . SER A 1 215 ? 1.701 17.298 -30.519 1.00 91.38 215 SER A CA 1
ATOM 1541 C C . SER A 1 215 ? 2.033 18.357 -29.458 1.00 91.38 215 SER A C 1
ATOM 1543 O O . SER A 1 215 ? 3.091 18.291 -28.830 1.00 91.38 215 SER A O 1
ATOM 1545 N N . PRO A 1 216 ? 1.143 19.332 -29.190 1.00 92.75 216 PRO A N 1
ATOM 1546 C CA . PRO A 1 216 ? 1.350 20.309 -28.118 1.00 92.75 216 PRO A CA 1
ATOM 1547 C C . PRO A 1 216 ? 1.567 19.705 -26.720 1.00 92.75 216 PRO A C 1
ATOM 1549 O O . PRO A 1 216 ? 2.036 20.415 -25.834 1.00 92.75 216 PRO A O 1
ATOM 1552 N N . THR A 1 217 ? 1.211 18.432 -26.517 1.00 94.44 217 THR A N 1
ATOM 1553 C CA . THR A 1 217 ? 1.356 17.698 -25.253 1.00 94.44 217 THR A CA 1
ATOM 1554 C C . THR A 1 217 ? 2.515 16.704 -25.255 1.00 94.44 217 THR A C 1
ATOM 1556 O O . THR A 1 217 ? 2.667 15.979 -24.275 1.00 94.44 217 THR A O 1
ATOM 1559 N N . THR A 1 218 ? 3.338 16.665 -26.310 1.00 95.62 218 THR A N 1
ATOM 1560 C CA . THR A 1 218 ? 4.526 15.802 -26.357 1.00 95.62 218 THR A CA 1
ATOM 1561 C C . THR A 1 218 ? 5.462 16.096 -25.187 1.00 95.62 218 THR A C 1
ATOM 1563 O O . THR A 1 218 ? 5.815 17.250 -24.922 1.00 95.62 218 THR A O 1
ATOM 1566 N N . ILE A 1 219 ? 5.879 15.038 -24.497 1.00 96.69 219 ILE A N 1
ATOM 1567 C CA . ILE A 1 219 ? 6.799 15.084 -23.363 1.00 96.69 219 ILE A CA 1
ATOM 1568 C C . ILE A 1 219 ? 8.169 15.585 -23.846 1.00 96.69 219 ILE A C 1
ATOM 1570 O O . ILE A 1 219 ? 8.624 15.274 -24.942 1.00 96.69 219 ILE A O 1
ATOM 1574 N N . GLN A 1 220 ? 8.816 16.426 -23.039 1.00 96.62 220 GLN A N 1
ATOM 1575 C CA . GLN A 1 220 ? 10.087 17.084 -23.376 1.00 96.62 220 GLN A CA 1
ATOM 1576 C C . GLN A 1 220 ? 11.284 16.448 -22.634 1.00 96.62 220 GLN A C 1
ATOM 1578 O O . GLN A 1 220 ? 12.264 17.126 -22.331 1.00 96.62 220 GLN A O 1
ATOM 1583 N N . SER A 1 221 ? 11.178 15.157 -22.317 1.00 95.62 221 SER A N 1
ATOM 1584 C CA . SER A 1 221 ? 12.146 14.301 -21.614 1.00 95.62 221 SER A CA 1
ATOM 1585 C C . SER A 1 221 ? 11.982 12.855 -22.092 1.00 95.62 221 SER A C 1
ATOM 1587 O O . SER A 1 221 ? 10.926 12.533 -22.631 1.00 95.62 221 SER A O 1
ATOM 1589 N N . LEU A 1 222 ? 12.969 11.986 -21.855 1.00 94.81 222 LEU A N 1
ATOM 1590 C CA . LEU A 1 222 ? 12.846 10.553 -22.153 1.00 94.81 222 LEU A CA 1
ATOM 1591 C C . LEU A 1 222 ? 11.877 9.865 -21.178 1.00 94.81 222 LEU A C 1
ATOM 1593 O O . LEU A 1 222 ? 11.942 10.080 -19.958 1.00 94.81 222 LEU A O 1
ATOM 1597 N N . THR A 1 223 ? 10.992 9.029 -21.708 1.00 94.19 223 THR A N 1
ATOM 1598 C CA . THR A 1 223 ? 10.141 8.113 -20.946 1.00 94.19 223 THR A CA 1
ATOM 1599 C C . THR A 1 223 ? 10.908 6.838 -20.578 1.00 94.19 223 THR A C 1
ATOM 1601 O O . THR A 1 223 ? 12.063 6.644 -20.960 1.00 94.19 223 THR A O 1
ATOM 1604 N N . ALA A 1 224 ? 10.292 5.963 -19.775 1.00 92.75 224 ALA A N 1
ATOM 1605 C CA . ALA A 1 224 ? 10.910 4.687 -19.414 1.00 92.75 224 ALA A CA 1
ATOM 1606 C C . ALA A 1 224 ? 11.125 3.781 -20.637 1.00 92.75 224 ALA A C 1
ATOM 1608 O O . ALA A 1 224 ? 12.103 3.041 -20.672 1.00 92.75 224 ALA A O 1
ATOM 1609 N N . VAL A 1 225 ? 10.239 3.858 -21.637 1.00 94.69 225 VAL A N 1
ATOM 1610 C CA . VAL A 1 225 ? 10.354 3.047 -22.853 1.00 94.69 225 VAL A CA 1
ATOM 1611 C C . VAL A 1 225 ? 11.420 3.575 -23.802 1.00 94.69 225 VAL A C 1
ATOM 1613 O O . VAL A 1 225 ? 12.089 2.781 -24.455 1.00 94.69 225 VAL A O 1
ATOM 1616 N N . ASP A 1 226 ? 11.649 4.889 -23.813 1.00 95.81 226 ASP A N 1
ATOM 1617 C CA . ASP A 1 226 ? 12.726 5.490 -24.597 1.00 95.81 226 ASP A CA 1
ATOM 1618 C C . ASP A 1 226 ? 14.099 5.036 -24.098 1.00 95.81 226 ASP A C 1
ATOM 1620 O O . ASP A 1 226 ? 14.959 4.667 -24.896 1.00 95.81 226 ASP A O 1
ATOM 1624 N N . ARG A 1 227 ? 14.300 5.044 -22.772 1.00 94.88 227 ARG A N 1
ATOM 1625 C CA . ARG A 1 227 ? 15.540 4.562 -22.148 1.00 94.88 227 ARG A CA 1
ATOM 1626 C C . ARG A 1 227 ? 15.751 3.082 -22.418 1.00 94.88 227 ARG A C 1
ATOM 1628 O O . ARG A 1 227 ? 16.812 2.718 -22.899 1.00 94.88 227 ARG A O 1
ATOM 1635 N N . GLU A 1 228 ? 14.726 2.260 -22.211 1.00 94.62 228 GLU A N 1
ATOM 1636 C CA . GLU A 1 228 ? 14.831 0.822 -22.465 1.00 94.62 228 GLU A CA 1
ATOM 1637 C C . GLU A 1 228 ? 15.080 0.495 -23.941 1.00 94.62 228 GLU A C 1
ATOM 1639 O O . GLU A 1 228 ? 15.812 -0.436 -24.246 1.00 94.62 228 GLU A O 1
ATOM 1644 N N . MET A 1 229 ? 14.520 1.272 -24.873 1.00 95.62 229 MET A N 1
ATOM 1645 C CA . MET A 1 229 ? 14.834 1.130 -26.295 1.00 95.62 229 MET A CA 1
ATOM 1646 C C . MET A 1 229 ? 16.311 1.419 -26.575 1.00 95.62 229 MET A C 1
ATOM 1648 O O . MET A 1 229 ? 16.938 0.680 -27.328 1.00 95.62 229 MET A O 1
ATOM 1652 N N . LEU A 1 230 ? 16.865 2.490 -25.997 1.00 96.38 230 LEU A N 1
ATOM 1653 C CA . LEU A 1 230 ? 18.290 2.810 -26.134 1.00 96.38 230 LEU A CA 1
ATOM 1654 C C . LEU A 1 230 ? 19.168 1.720 -25.512 1.00 96.38 230 LEU A C 1
ATOM 1656 O O . LEU A 1 230 ? 20.169 1.340 -26.118 1.00 96.38 230 LEU A O 1
ATOM 1660 N N . ASP A 1 231 ? 18.746 1.197 -24.363 1.00 95.38 231 ASP A N 1
ATOM 1661 C CA . ASP A 1 231 ? 19.393 0.083 -23.678 1.00 95.38 231 ASP A CA 1
ATOM 1662 C C . ASP A 1 231 ? 19.463 -1.152 -24.583 1.00 95.38 231 ASP A C 1
ATOM 1664 O O . ASP A 1 231 ? 20.525 -1.601 -25.003 1.00 95.38 231 ASP A O 1
ATOM 1668 N N . ALA A 1 232 ? 18.295 -1.589 -25.054 1.00 95.50 232 ALA A N 1
ATOM 1669 C CA . ALA A 1 232 ? 18.122 -2.801 -25.838 1.00 95.50 232 ALA A CA 1
ATOM 1670 C C . ALA A 1 232 ? 18.867 -2.803 -27.188 1.00 95.50 232 ALA A C 1
ATOM 1672 O O . ALA A 1 232 ? 19.110 -3.872 -27.755 1.00 95.50 232 ALA A O 1
ATOM 1673 N N . ILE A 1 233 ? 19.218 -1.630 -27.730 1.00 94.88 233 ILE A N 1
ATOM 1674 C CA . ILE A 1 233 ? 20.011 -1.519 -28.965 1.00 94.88 233 ILE A CA 1
ATOM 1675 C C . ILE A 1 233 ? 21.517 -1.387 -28.723 1.00 94.88 233 ILE A C 1
ATOM 1677 O O . ILE A 1 233 ? 22.274 -1.396 -29.697 1.00 94.88 233 ILE A O 1
ATOM 1681 N N . GLY A 1 234 ? 21.955 -1.308 -27.465 1.00 94.69 234 GLY A N 1
ATOM 1682 C CA . GLY A 1 234 ? 23.355 -1.420 -27.066 1.00 94.69 234 GLY A CA 1
ATOM 1683 C C . GLY A 1 234 ? 23.964 -0.196 -26.388 1.00 94.69 234 GLY A C 1
ATOM 1684 O O . GLY A 1 234 ? 25.186 -0.164 -26.266 1.00 94.69 234 GLY A O 1
ATOM 1685 N N . PHE A 1 235 ? 23.173 0.810 -26.001 1.00 96.75 235 PHE A N 1
ATOM 1686 C CA . PHE A 1 235 ? 23.632 1.834 -25.054 1.00 96.75 235 PHE A CA 1
ATOM 1687 C C . PHE A 1 235 ? 23.404 1.342 -23.621 1.00 96.75 235 PHE A C 1
ATOM 1689 O O . PHE A 1 235 ? 22.565 0.491 -23.406 1.00 96.75 235 PHE A O 1
ATOM 1696 N N . ASN A 1 236 ? 24.103 1.885 -22.633 1.00 93.62 236 ASN A N 1
ATOM 1697 C CA . ASN A 1 236 ? 23.850 1.599 -21.223 1.00 93.62 236 ASN A CA 1
ATOM 1698 C C . ASN A 1 236 ? 23.034 2.742 -20.617 1.00 93.62 236 ASN A C 1
ATOM 1700 O O . ASN A 1 236 ? 23.496 3.887 -20.616 1.00 93.62 236 ASN A O 1
ATOM 1704 N N . THR A 1 237 ? 21.847 2.455 -20.086 1.00 92.06 237 THR A N 1
ATOM 1705 C CA . THR A 1 237 ? 20.961 3.459 -19.468 1.00 92.06 237 THR A CA 1
ATOM 1706 C C . THR A 1 237 ? 20.615 3.122 -18.016 1.00 92.06 237 THR A C 1
ATOM 1708 O O . THR A 1 237 ? 21.045 2.104 -17.481 1.00 92.06 237 THR A O 1
ATOM 1711 N N . THR A 1 238 ? 19.861 3.998 -17.337 1.00 82.81 238 THR A N 1
ATOM 1712 C CA . THR A 1 238 ? 19.335 3.709 -15.990 1.00 82.81 238 THR A CA 1
ATOM 1713 C C . THR A 1 238 ? 17.809 3.623 -15.973 1.00 82.81 238 THR A C 1
ATOM 1715 O O . THR A 1 238 ? 17.139 4.502 -16.523 1.00 82.81 238 THR A O 1
ATOM 1718 N N . PRO A 1 239 ? 17.220 2.611 -15.315 1.00 86.94 239 PRO A N 1
ATOM 1719 C CA . PRO A 1 239 ? 15.773 2.525 -15.166 1.00 86.94 239 PRO A CA 1
ATOM 1720 C C . PRO A 1 239 ? 15.237 3.563 -14.169 1.00 86.94 239 PRO A C 1
ATOM 1722 O O . PRO A 1 239 ? 15.965 4.134 -13.353 1.00 86.94 239 PRO A O 1
ATOM 1725 N N . VAL A 1 240 ? 13.923 3.799 -14.200 1.00 86.38 240 VAL A N 1
ATOM 1726 C CA . VAL A 1 240 ? 13.279 4.758 -13.289 1.00 86.38 240 VAL A CA 1
ATOM 1727 C C . VAL A 1 240 ? 13.100 4.118 -11.921 1.00 86.38 240 VAL A C 1
ATOM 1729 O O . VAL A 1 240 ? 12.280 3.219 -11.770 1.00 86.38 240 VAL A O 1
ATOM 1732 N N . ILE A 1 241 ? 13.813 4.601 -10.906 1.00 90.75 241 ILE A N 1
ATOM 1733 C CA . ILE A 1 241 ? 13.629 4.126 -9.530 1.00 90.75 241 ILE A CA 1
ATOM 1734 C C . ILE A 1 241 ? 12.275 4.602 -8.987 1.00 90.75 241 ILE A C 1
ATOM 1736 O O . ILE A 1 241 ? 12.021 5.804 -8.909 1.00 90.75 241 ILE A O 1
ATOM 1740 N N . LEU A 1 242 ? 11.420 3.657 -8.591 1.00 92.19 242 LEU A N 1
ATOM 1741 C CA . LEU A 1 242 ? 10.130 3.915 -7.945 1.00 92.19 242 LEU A CA 1
ATOM 1742 C C . LEU A 1 242 ? 10.283 4.025 -6.426 1.00 92.19 242 LEU A C 1
ATOM 1744 O O . LEU A 1 242 ? 9.696 4.906 -5.803 1.00 92.19 242 LEU A O 1
ATOM 1748 N N . GLN A 1 243 ? 11.093 3.145 -5.836 1.00 93.88 243 GLN A N 1
ATOM 1749 C CA . GLN A 1 243 ? 11.364 3.109 -4.401 1.00 93.88 243 GLN A CA 1
ATOM 1750 C C . GLN A 1 243 ? 12.739 2.497 -4.138 1.00 93.88 243 GLN A C 1
ATOM 1752 O O . GLN A 1 243 ? 13.199 1.652 -4.902 1.00 93.88 243 GLN A O 1
ATOM 1757 N N . THR A 1 244 ? 13.395 2.915 -3.053 1.00 91.75 244 THR A N 1
ATOM 1758 C CA . THR A 1 244 ? 14.619 2.277 -2.557 1.00 91.75 244 THR A CA 1
ATOM 1759 C C . THR A 1 244 ? 14.654 2.261 -1.032 1.00 91.75 244 THR A C 1
ATOM 1761 O O . THR A 1 244 ? 14.276 3.247 -0.396 1.00 91.75 244 THR A O 1
ATOM 1764 N N . ASP A 1 245 ? 15.098 1.148 -0.446 1.00 86.94 245 ASP A N 1
ATOM 1765 C CA . ASP A 1 245 ? 15.405 1.030 0.991 1.00 86.94 245 ASP A CA 1
ATOM 1766 C C . ASP A 1 245 ? 16.896 1.325 1.290 1.00 86.94 245 ASP A C 1
ATOM 1768 O O . ASP A 1 245 ? 17.356 1.223 2.428 1.00 86.94 245 ASP A O 1
ATOM 1772 N N . GLY A 1 246 ? 17.667 1.694 0.256 1.00 86.38 246 GLY A N 1
ATOM 1773 C CA . GLY A 1 246 ? 19.116 1.898 0.295 1.00 86.38 246 GLY A CA 1
ATOM 1774 C C . GLY A 1 246 ? 19.951 0.660 -0.065 1.00 86.38 246 GLY A C 1
ATOM 1775 O O . GLY A 1 246 ? 21.123 0.810 -0.406 1.00 86.38 246 GLY A O 1
ATOM 1776 N N . SER A 1 247 ? 19.372 -0.542 -0.036 1.00 88.94 247 SER A N 1
ATOM 1777 C CA . SER A 1 247 ? 20.004 -1.812 -0.431 1.00 88.94 247 SER A CA 1
ATOM 1778 C C . SER A 1 247 ? 19.365 -2.428 -1.678 1.00 88.94 247 SER A C 1
ATOM 1780 O O . SER A 1 247 ? 20.044 -3.084 -2.468 1.00 88.94 247 SER A O 1
ATOM 1782 N N . THR A 1 248 ? 18.070 -2.220 -1.860 1.00 93.81 248 THR A N 1
ATOM 1783 C CA . THR A 1 248 ? 17.233 -2.723 -2.941 1.00 93.81 248 THR A CA 1
ATOM 1784 C C . THR A 1 248 ? 16.419 -1.566 -3.486 1.00 93.81 248 THR A C 1
ATOM 1786 O O . THR A 1 248 ? 15.921 -0.731 -2.729 1.00 93.81 248 THR A O 1
ATOM 1789 N N . SER A 1 249 ? 16.279 -1.516 -4.802 1.00 94.38 249 SER A N 1
ATOM 1790 C CA . SER A 1 249 ? 15.396 -0.576 -5.470 1.00 94.38 249 SER A CA 1
ATOM 1791 C C . SER A 1 249 ? 14.362 -1.328 -6.290 1.00 94.38 249 SER A C 1
ATOM 1793 O O . SER A 1 249 ? 14.713 -2.203 -7.080 1.00 94.38 249 SER A O 1
ATOM 1795 N N . LEU A 1 250 ? 13.096 -0.954 -6.128 1.00 96.19 250 LEU A N 1
ATOM 1796 C CA . LEU A 1 250 ? 12.068 -1.237 -7.118 1.00 96.19 250 LEU A CA 1
ATOM 1797 C C . LEU A 1 250 ? 12.158 -0.155 -8.193 1.00 96.19 250 LEU A C 1
ATOM 1799 O O . LEU A 1 250 ? 12.109 1.039 -7.885 1.00 96.19 250 LEU A O 1
ATOM 1803 N N . ALA A 1 251 ? 12.271 -0.564 -9.447 1.00 94.19 251 ALA A N 1
ATOM 1804 C CA . ALA A 1 251 ? 12.353 0.329 -10.588 1.00 94.19 251 ALA A CA 1
ATOM 1805 C C . ALA A 1 251 ? 11.370 -0.081 -11.689 1.00 94.19 251 ALA A C 1
ATOM 1807 O O . ALA A 1 251 ? 10.820 -1.181 -11.679 1.00 94.19 251 ALA A O 1
ATOM 1808 N N . GLN A 1 252 ? 11.144 0.821 -12.635 1.00 90.69 252 GLN A N 1
ATOM 1809 C CA . GLN A 1 252 ? 10.368 0.581 -13.841 1.00 90.69 252 GLN A CA 1
ATOM 1810 C C . GLN A 1 252 ? 11.288 0.675 -15.065 1.00 90.69 252 GLN A C 1
ATOM 1812 O O . GLN A 1 252 ? 11.911 1.719 -15.294 1.00 90.69 252 GLN A O 1
ATOM 1817 N N . GLY A 1 253 ? 11.338 -0.408 -15.844 1.00 84.38 253 GLY A N 1
ATOM 1818 C CA . GLY A 1 253 ? 11.876 -0.449 -17.207 1.00 84.38 253 GLY A CA 1
ATOM 1819 C C . GLY A 1 253 ? 10.702 -0.477 -18.183 1.00 84.38 253 GLY A C 1
ATOM 1820 O O . GLY A 1 253 ? 9.816 -1.311 -18.022 1.00 84.38 253 GLY A O 1
ATOM 1821 N N . ALA A 1 254 ? 10.621 0.475 -19.121 1.00 86.25 254 ALA A N 1
ATOM 1822 C CA . ALA A 1 254 ? 9.501 0.621 -20.059 1.00 86.25 254 ALA A CA 1
ATOM 1823 C C . ALA A 1 254 ? 8.126 0.359 -19.419 1.00 86.25 254 ALA A C 1
ATOM 1825 O O . ALA A 1 254 ? 7.619 1.178 -18.646 1.00 86.25 254 ALA A O 1
ATOM 1826 N N . ASN A 1 255 ? 7.530 -0.787 -19.755 1.00 87.31 255 ASN A N 1
ATOM 1827 C CA . ASN A 1 255 ? 6.221 -1.238 -19.310 1.00 87.31 255 ASN A CA 1
ATOM 1828 C C . ASN A 1 255 ? 6.297 -2.426 -18.327 1.00 87.31 255 ASN A C 1
ATOM 1830 O O . ASN A 1 255 ? 5.341 -3.187 -18.238 1.00 87.31 255 ASN A O 1
ATOM 1834 N N . HIS A 1 256 ? 7.406 -2.618 -17.611 1.00 92.31 256 HIS A N 1
ATOM 1835 C CA . HIS A 1 256 ? 7.603 -3.692 -16.634 1.00 92.31 256 HIS A CA 1
ATOM 1836 C C . HIS A 1 256 ? 8.380 -3.222 -15.388 1.00 92.31 256 HIS A C 1
ATOM 1838 O O . HIS A 1 256 ? 8.850 -2.085 -15.312 1.00 92.31 256 HIS A O 1
ATOM 1844 N N . TYR A 1 257 ? 8.507 -4.098 -14.385 1.00 96.06 257 TYR A N 1
ATOM 1845 C CA . TYR A 1 257 ? 9.181 -3.788 -13.117 1.00 96.06 257 TYR A CA 1
ATOM 1846 C C . TYR A 1 257 ? 10.508 -4.530 -12.941 1.00 96.06 257 TYR A C 1
ATOM 1848 O O . TYR A 1 257 ? 10.643 -5.696 -13.310 1.00 96.06 257 TYR A O 1
ATOM 1856 N N . LEU A 1 258 ? 11.465 -3.847 -12.318 1.00 95.69 258 LEU A N 1
ATOM 1857 C CA . LEU A 1 258 ? 12.824 -4.305 -12.055 1.00 95.69 258 LEU A CA 1
ATOM 1858 C C . LEU A 1 258 ? 13.129 -4.257 -10.555 1.00 95.69 258 LEU A C 1
ATOM 1860 O O . LEU A 1 258 ? 12.706 -3.345 -9.846 1.00 95.69 258 LEU A O 1
ATOM 1864 N N . LEU A 1 259 ? 13.902 -5.230 -10.089 1.00 95.56 259 LEU A N 1
ATOM 1865 C CA . LEU A 1 259 ? 14.459 -5.332 -8.747 1.00 95.56 259 LEU A CA 1
ATOM 1866 C C . LEU A 1 259 ? 15.969 -5.135 -8.861 1.00 95.56 259 LEU A C 1
ATOM 1868 O O . LEU A 1 259 ? 16.645 -5.914 -9.530 1.00 95.56 259 LEU A O 1
ATOM 1872 N N . ILE A 1 260 ? 16.503 -4.098 -8.226 1.00 92.75 260 ILE A N 1
ATOM 1873 C CA . ILE A 1 260 ? 17.907 -3.706 -8.379 1.00 92.75 260 ILE A CA 1
ATOM 1874 C C . ILE A 1 260 ? 18.596 -3.784 -7.030 1.00 92.75 260 ILE A C 1
ATOM 1876 O O . ILE A 1 260 ? 18.182 -3.135 -6.072 1.00 92.75 260 ILE A O 1
ATOM 1880 N N . ASN A 1 261 ? 19.679 -4.548 -6.946 1.00 87.94 261 ASN A N 1
ATOM 1881 C CA . ASN A 1 261 ? 20.540 -4.529 -5.775 1.00 87.94 261 ASN A CA 1
ATOM 1882 C C . ASN A 1 261 ? 21.425 -3.275 -5.817 1.00 87.94 261 ASN A C 1
ATOM 1884 O O . ASN A 1 261 ? 22.339 -3.180 -6.634 1.00 87.94 261 ASN A O 1
ATOM 1888 N N . ALA A 1 262 ? 21.196 -2.328 -4.911 1.00 82.69 262 ALA A N 1
ATOM 1889 C CA . ALA A 1 262 ? 21.891 -1.043 -4.894 1.00 82.69 262 ALA A CA 1
ATOM 1890 C C . ALA A 1 262 ? 23.405 -1.169 -4.636 1.00 82.69 262 ALA A C 1
ATOM 1892 O O . ALA A 1 262 ? 24.169 -0.282 -5.010 1.00 82.69 262 ALA A O 1
ATOM 1893 N N . SER A 1 263 ? 23.858 -2.260 -4.005 1.00 77.81 263 SER A N 1
ATOM 1894 C CA . SER A 1 263 ? 25.280 -2.463 -3.693 1.00 77.81 263 SER A CA 1
ATOM 1895 C C . SER A 1 263 ? 26.090 -3.018 -4.865 1.00 77.81 263 SER A C 1
ATOM 1897 O O . SER A 1 263 ? 27.276 -2.710 -4.987 1.00 77.81 263 SER A O 1
ATOM 1899 N N . THR A 1 264 ? 25.469 -3.833 -5.720 1.00 81.94 264 THR A N 1
ATOM 1900 C CA . THR A 1 264 ? 26.140 -4.477 -6.859 1.00 81.94 264 THR A CA 1
ATOM 1901 C C . THR A 1 264 ? 25.723 -3.907 -8.208 1.00 81.94 264 THR A C 1
ATOM 1903 O O . THR A 1 264 ? 26.413 -4.159 -9.190 1.00 81.94 264 THR A O 1
ATOM 1906 N N . GLY A 1 265 ? 24.604 -3.180 -8.268 1.00 82.19 265 GLY A N 1
ATOM 1907 C CA . GLY A 1 265 ? 23.938 -2.798 -9.513 1.00 82.19 265 GLY A CA 1
ATOM 1908 C C . GLY A 1 265 ? 23.254 -3.969 -10.222 1.00 82.19 265 GLY A C 1
ATOM 1909 O O . GLY A 1 265 ? 22.778 -3.795 -11.332 1.00 82.19 265 GLY A O 1
ATOM 1910 N N . ALA A 1 266 ? 23.212 -5.164 -9.617 1.00 85.56 266 ALA A N 1
ATOM 1911 C CA . ALA A 1 266 ? 22.611 -6.329 -10.254 1.00 85.56 266 ALA A CA 1
ATOM 1912 C C . ALA A 1 266 ? 21.093 -6.162 -10.363 1.00 85.56 266 ALA A C 1
ATOM 1914 O O . ALA A 1 266 ? 20.425 -5.877 -9.364 1.00 85.56 266 ALA A O 1
ATOM 1915 N N . GLU A 1 267 ? 20.569 -6.392 -11.560 1.00 91.38 267 GLU A N 1
ATOM 1916 C CA . GLU A 1 267 ? 19.154 -6.259 -11.880 1.00 91.38 267 GLU A CA 1
ATOM 1917 C C . GLU A 1 267 ? 18.476 -7.631 -11.993 1.00 91.38 267 GLU A C 1
ATOM 1919 O O . GLU A 1 267 ? 19.089 -8.640 -12.345 1.00 91.38 267 GLU A O 1
ATOM 1924 N N . SER A 1 268 ? 17.187 -7.684 -11.679 1.00 92.69 268 SER A N 1
ATOM 1925 C CA . SER A 1 268 ? 16.314 -8.837 -11.901 1.00 92.69 268 SER A CA 1
ATOM 1926 C C . SER A 1 268 ? 14.933 -8.341 -12.289 1.00 92.69 268 SER A C 1
ATOM 1928 O O . SER A 1 268 ? 14.380 -7.472 -11.620 1.00 92.69 268 SER A O 1
ATOM 1930 N N . ALA A 1 269 ? 14.358 -8.877 -13.360 1.00 94.50 269 ALA A N 1
ATOM 1931 C CA . ALA A 1 269 ? 13.001 -8.511 -13.736 1.00 94.50 269 ALA A CA 1
ATOM 1932 C C . ALA A 1 269 ? 11.986 -9.161 -12.789 1.00 94.50 269 ALA A C 1
ATOM 1934 O O . ALA A 1 269 ? 12.150 -10.310 -12.380 1.00 94.50 269 ALA A O 1
ATOM 1935 N N . LEU A 1 270 ? 10.928 -8.435 -12.437 1.00 97.06 270 LEU A N 1
ATOM 1936 C CA . LEU A 1 270 ? 9.831 -9.001 -11.666 1.00 97.06 270 LEU A CA 1
ATOM 1937 C C . LEU A 1 270 ? 8.973 -9.877 -12.583 1.00 97.06 270 LEU A C 1
ATOM 1939 O O . LEU A 1 270 ? 8.390 -9.384 -13.548 1.00 97.06 270 LEU A O 1
ATOM 1943 N N . MET A 1 271 ? 8.879 -11.168 -12.266 1.00 95.88 271 MET A N 1
ATOM 1944 C CA . MET A 1 271 ? 8.213 -12.164 -13.103 1.00 95.88 271 MET A CA 1
ATOM 1945 C C . MET A 1 271 ? 7.009 -12.787 -12.398 1.00 95.88 271 MET A C 1
ATOM 1947 O O . MET A 1 271 ? 7.074 -13.163 -11.223 1.00 95.88 271 MET A O 1
ATOM 1951 N N . TYR A 1 272 ? 5.932 -13.007 -13.148 1.00 96.44 272 TYR A N 1
ATOM 1952 C CA . TYR A 1 272 ? 4.769 -13.772 -12.708 1.00 96.44 272 TYR A CA 1
ATOM 1953 C C . TYR A 1 272 ? 4.398 -14.813 -13.766 1.00 96.44 272 TYR A C 1
ATOM 1955 O O . TYR A 1 272 ? 4.263 -14.512 -14.947 1.00 96.44 272 TYR A O 1
ATOM 1963 N N . GLY A 1 273 ? 4.292 -16.083 -13.363 1.00 94.00 273 GLY A N 1
ATOM 1964 C CA . GLY A 1 273 ? 3.966 -17.168 -14.298 1.00 94.00 273 GLY A CA 1
ATOM 1965 C C . GLY A 1 273 ? 4.981 -17.370 -15.436 1.00 94.00 273 GLY A C 1
ATOM 1966 O O . GLY A 1 273 ? 4.631 -17.967 -16.450 1.00 94.00 273 GLY A O 1
ATOM 1967 N N . GLY A 1 274 ? 6.222 -16.894 -15.274 1.00 89.31 274 GLY A N 1
ATOM 1968 C CA . GLY A 1 274 ? 7.278 -16.970 -16.290 1.00 89.31 274 GLY A CA 1
ATOM 1969 C C . GLY A 1 274 ? 7.265 -15.841 -17.328 1.00 89.31 274 GLY A C 1
ATOM 1970 O O . GLY A 1 274 ? 8.050 -15.903 -18.268 1.00 89.31 274 GLY A O 1
ATOM 1971 N N . ALA A 1 275 ? 6.413 -14.827 -17.164 1.00 90.88 275 ALA A N 1
ATOM 1972 C CA . ALA A 1 275 ? 6.399 -13.611 -17.975 1.00 90.88 275 ALA A CA 1
ATOM 1973 C C . ALA A 1 275 ? 6.750 -12.380 -17.125 1.00 90.88 275 ALA A C 1
ATOM 1975 O O . ALA A 1 275 ? 6.619 -12.421 -15.898 1.00 90.88 275 ALA A O 1
ATOM 1976 N N . LEU A 1 276 ? 7.194 -11.307 -17.785 1.00 93.81 276 LEU A N 1
ATOM 1977 C CA . LEU A 1 276 ? 7.432 -10.010 -17.152 1.00 93.81 276 LEU A CA 1
ATOM 1978 C C . LEU A 1 276 ? 6.128 -9.482 -16.556 1.00 93.81 276 LEU A C 1
ATOM 1980 O O . LEU A 1 276 ? 5.106 -9.471 -17.242 1.00 93.81 276 LEU A O 1
ATOM 1984 N N . VAL A 1 277 ? 6.178 -9.001 -15.313 1.00 95.69 277 VAL A N 1
ATOM 1985 C CA . VAL A 1 277 ? 5.056 -8.256 -14.742 1.00 95.69 277 VAL A CA 1
ATOM 1986 C C . VAL A 1 277 ? 4.996 -6.888 -15.399 1.00 95.69 277 VAL A C 1
ATOM 1988 O O . VAL A 1 277 ? 5.930 -6.093 -15.258 1.00 95.69 277 VAL A O 1
ATOM 1991 N N . THR A 1 278 ? 3.887 -6.604 -16.077 1.00 93.50 278 THR A N 1
ATOM 1992 C CA . THR A 1 278 ? 3.702 -5.348 -16.815 1.00 93.50 278 THR A CA 1
ATOM 1993 C C . THR A 1 278 ? 2.894 -4.304 -16.049 1.00 93.50 278 THR A C 1
ATOM 1995 O O . THR A 1 278 ? 2.105 -4.622 -15.151 1.00 93.50 278 THR A O 1
ATOM 1998 N N . VAL A 1 279 ? 3.070 -3.023 -16.389 1.00 90.94 279 VAL A N 1
ATOM 1999 C CA . VAL A 1 279 ? 2.302 -1.943 -15.754 1.00 90.94 279 VAL A CA 1
ATOM 2000 C C . VAL A 1 279 ? 0.818 -2.114 -16.083 1.00 90.94 279 VAL A C 1
ATOM 2002 O O . VAL A 1 279 ? 0.414 -2.212 -17.240 1.00 90.94 279 VAL A O 1
ATOM 2005 N N . GLY A 1 280 ? -0.011 -2.143 -15.038 1.00 91.31 280 GLY A N 1
ATOM 2006 C CA . GLY A 1 280 ? -1.461 -2.309 -15.157 1.00 91.31 280 GLY A CA 1
ATOM 2007 C C . GLY A 1 280 ? -1.938 -3.752 -15.358 1.00 91.31 280 GLY A C 1
ATOM 2008 O O . GLY A 1 280 ? -3.147 -3.961 -15.471 1.00 91.31 280 GLY A O 1
ATOM 2009 N N . GLU A 1 281 ? -1.044 -4.749 -15.351 1.00 95.06 281 GLU A N 1
ATOM 2010 C CA . GLU A 1 281 ? -1.404 -6.170 -15.501 1.00 95.06 281 GLU A CA 1
ATOM 2011 C C . GLU A 1 281 ? -2.456 -6.621 -14.479 1.00 95.06 281 GLU A C 1
ATOM 2013 O O . GLU A 1 281 ? -3.421 -7.309 -14.818 1.00 95.06 281 GLU A O 1
ATOM 2018 N N . PHE A 1 282 ? -2.314 -6.167 -13.233 1.00 95.56 282 PHE A N 1
ATOM 2019 C CA . PHE A 1 282 ? -3.227 -6.484 -12.133 1.00 95.56 282 PHE A CA 1
ATOM 2020 C C . PHE A 1 282 ? -4.241 -5.361 -11.864 1.00 95.56 282 PHE A C 1
ATOM 2022 O O . PHE A 1 282 ? -4.703 -5.162 -10.737 1.00 95.56 282 PHE A O 1
ATOM 2029 N N . GLY A 1 283 ? -4.619 -4.616 -12.908 1.00 94.81 283 GLY A N 1
ATOM 2030 C CA . GLY A 1 283 ? -5.576 -3.519 -12.817 1.00 94.81 283 GLY A CA 1
ATOM 2031 C C . GLY A 1 283 ? -5.031 -2.366 -11.976 1.00 94.81 283 GLY A C 1
ATOM 2032 O O . GLY A 1 283 ? -4.049 -1.735 -12.349 1.00 94.81 283 GLY A O 1
ATOM 2033 N N . SER A 1 284 ? -5.681 -2.071 -10.847 1.00 95.12 284 SER A N 1
ATOM 2034 C CA . SER A 1 284 ? -5.251 -1.011 -9.923 1.00 95.12 284 SER A CA 1
ATOM 2035 C C . SER A 1 284 ? -4.202 -1.464 -8.906 1.00 95.12 284 SER A C 1
ATOM 2037 O O . SER A 1 284 ? -3.818 -0.658 -8.065 1.00 95.12 284 SER A O 1
ATOM 2039 N N . ILE A 1 285 ? -3.800 -2.739 -8.918 1.00 96.94 285 ILE A N 1
ATOM 2040 C CA . ILE A 1 285 ? -2.785 -3.276 -8.008 1.00 96.94 285 ILE A CA 1
ATOM 2041 C C . ILE A 1 285 ? -1.421 -3.173 -8.687 1.00 96.94 285 ILE A C 1
ATOM 2043 O O . ILE A 1 285 ? -1.218 -3.743 -9.757 1.00 96.94 285 ILE A O 1
ATOM 2047 N N . SER A 1 286 ? -0.483 -2.475 -8.056 1.00 96.44 286 SER A N 1
ATOM 2048 C CA . SER A 1 286 ? 0.884 -2.303 -8.561 1.00 96.44 286 SER A CA 1
ATOM 2049 C C . SER A 1 286 ? 1.907 -2.451 -7.437 1.00 96.44 286 SER A C 1
ATOM 2051 O O . SER A 1 286 ? 1.585 -2.121 -6.291 1.00 96.44 286 SER A O 1
ATOM 2053 N N . PRO A 1 287 ? 3.133 -2.918 -7.731 1.00 97.81 287 PRO A N 1
ATOM 2054 C CA . PRO A 1 287 ? 4.192 -2.951 -6.738 1.00 97.81 287 PRO A CA 1
ATOM 2055 C C . PRO A 1 287 ? 4.621 -1.511 -6.425 1.00 97.81 287 PRO A C 1
ATOM 2057 O O . PRO A 1 287 ? 4.736 -0.683 -7.330 1.00 97.81 287 PRO A O 1
ATOM 2060 N N . ILE A 1 288 ? 4.832 -1.207 -5.146 1.00 96.25 288 ILE A N 1
ATOM 2061 C CA . ILE A 1 288 ? 5.259 0.129 -4.684 1.00 96.25 288 ILE A CA 1
ATOM 2062 C C . ILE A 1 288 ? 6.597 0.101 -3.943 1.00 96.25 288 ILE A C 1
ATOM 2064 O O . ILE A 1 288 ? 7.198 1.143 -3.708 1.00 96.25 288 ILE A O 1
ATOM 2068 N N . GLY A 1 289 ? 7.090 -1.086 -3.596 1.00 96.19 289 GLY A N 1
ATOM 2069 C CA . GLY A 1 289 ? 8.401 -1.244 -2.992 1.00 96.19 289 GLY A CA 1
ATOM 2070 C C . GLY A 1 289 ? 8.873 -2.686 -3.003 1.00 96.19 289 GLY A C 1
ATOM 2071 O O . GLY A 1 289 ? 8.071 -3.618 -3.106 1.00 96.19 289 GLY A O 1
ATOM 2072 N N . ALA A 1 290 ? 10.183 -2.851 -2.882 1.00 96.62 290 ALA A N 1
ATOM 2073 C CA . ALA A 1 290 ? 10.826 -4.149 -2.779 1.00 96.62 290 ALA A CA 1
ATOM 2074 C C . ALA A 1 290 ? 12.034 -4.068 -1.848 1.00 96.62 290 ALA A C 1
ATOM 2076 O O . ALA A 1 290 ? 12.781 -3.091 -1.879 1.00 96.62 290 ALA A O 1
ATOM 2077 N N . VAL A 1 291 ? 12.239 -5.118 -1.059 1.00 95.69 291 VAL A N 1
ATOM 2078 C CA . VAL A 1 291 ? 13.390 -5.260 -0.162 1.00 95.69 291 VAL A CA 1
ATOM 2079 C C . VAL A 1 291 ? 14.006 -6.642 -0.298 1.00 95.69 291 VAL A C 1
ATOM 2081 O O . VAL A 1 291 ? 13.326 -7.615 -0.626 1.00 95.69 291 VAL A O 1
ATOM 2084 N N . GLN A 1 292 ? 15.309 -6.746 -0.053 1.00 93.06 292 GLN A N 1
ATOM 2085 C CA . GLN A 1 292 ? 16.007 -8.025 -0.104 1.00 93.06 292 GLN A CA 1
ATOM 2086 C C . GLN A 1 292 ? 15.654 -8.875 1.124 1.00 93.06 292 GLN A C 1
ATOM 2088 O O . GLN A 1 292 ? 15.895 -8.473 2.262 1.00 93.06 292 GLN A O 1
ATOM 2093 N N . ALA A 1 293 ? 15.152 -10.088 0.891 1.00 91.00 293 ALA A N 1
ATOM 2094 C CA . ALA A 1 293 ? 14.753 -11.032 1.930 1.00 91.00 293 ALA A CA 1
ATOM 2095 C C . ALA A 1 293 ? 15.451 -12.384 1.714 1.00 91.00 293 ALA A C 1
ATOM 2097 O O . ALA A 1 293 ? 15.103 -13.179 0.838 1.00 91.00 293 ALA A O 1
ATOM 2098 N N . GLY A 1 294 ? 16.489 -12.657 2.511 1.00 89.19 294 GLY A N 1
ATOM 2099 C CA . GLY A 1 294 ? 17.307 -13.861 2.346 1.00 89.19 294 GLY A CA 1
ATOM 2100 C C . GLY A 1 294 ? 18.025 -13.884 0.991 1.00 89.19 294 GLY A C 1
ATOM 2101 O O . GLY A 1 294 ? 18.855 -13.022 0.717 1.00 89.19 294 GLY A O 1
ATOM 2102 N N . ASN A 1 295 ? 17.741 -14.895 0.162 1.00 87.62 295 ASN A N 1
ATOM 2103 C CA . ASN A 1 295 ? 18.260 -14.993 -1.207 1.00 87.62 295 ASN A CA 1
ATOM 2104 C C . ASN A 1 295 ? 17.299 -14.432 -2.269 1.00 87.62 295 ASN A C 1
ATOM 2106 O O . ASN A 1 295 ? 17.635 -14.507 -3.444 1.00 87.62 295 ASN A O 1
ATOM 2110 N N . GLY A 1 296 ? 16.130 -13.927 -1.882 1.00 94.12 296 GLY A N 1
ATOM 2111 C CA . GLY A 1 296 ? 15.130 -13.368 -2.787 1.00 94.12 296 GLY A CA 1
ATOM 2112 C C . GLY A 1 296 ? 14.694 -11.972 -2.353 1.00 94.12 296 GLY A C 1
ATOM 2113 O O . GLY A 1 296 ? 15.487 -11.214 -1.787 1.00 94.12 296 GLY A O 1
ATOM 2114 N N . TYR A 1 297 ? 13.427 -11.654 -2.606 1.00 96.19 297 TYR A N 1
ATOM 2115 C CA . TYR A 1 297 ? 12.847 -10.338 -2.354 1.00 96.19 297 TYR A CA 1
ATOM 2116 C C . TYR A 1 297 ? 11.466 -10.442 -1.717 1.00 96.19 297 TYR A C 1
ATOM 2118 O O . TYR A 1 297 ? 10.669 -11.295 -2.109 1.00 96.19 297 TYR A O 1
ATOM 2126 N N . ASP A 1 298 ? 11.163 -9.518 -0.814 1.00 97.50 298 ASP A N 1
ATOM 2127 C CA . ASP A 1 298 ? 9.797 -9.2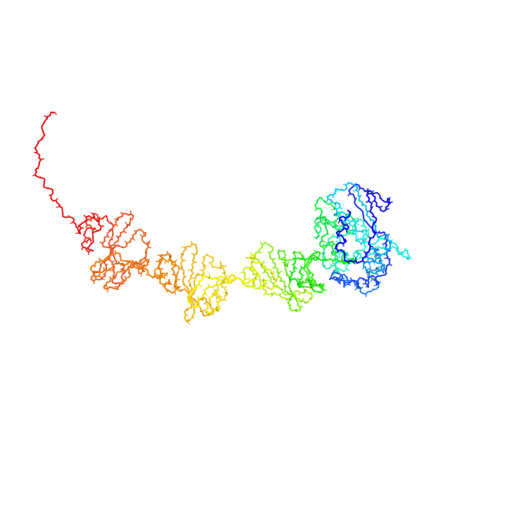28 -0.390 1.00 97.50 298 ASP A CA 1
ATOM 2128 C C . ASP A 1 298 ? 9.307 -7.994 -1.150 1.00 97.50 298 ASP A C 1
ATOM 2130 O O . ASP A 1 298 ? 10.041 -7.021 -1.327 1.00 97.50 298 ASP A O 1
ATOM 2134 N N . ILE A 1 299 ? 8.061 -8.032 -1.615 1.00 98.12 299 ILE A N 1
ATOM 2135 C CA . ILE A 1 299 ? 7.470 -7.006 -2.478 1.00 98.12 299 ILE A CA 1
ATOM 2136 C C . ILE A 1 299 ? 6.139 -6.579 -1.877 1.00 98.12 299 ILE A C 1
ATOM 2138 O O . ILE A 1 299 ? 5.293 -7.424 -1.570 1.00 98.12 299 ILE A O 1
ATOM 2142 N N . VAL A 1 300 ? 5.948 -5.270 -1.738 1.00 98.19 300 VAL A N 1
ATOM 2143 C CA . VAL A 1 300 ? 4.675 -4.674 -1.328 1.00 98.19 300 VAL A CA 1
ATOM 2144 C C . VAL A 1 300 ? 3.928 -4.168 -2.557 1.00 98.19 300 VAL A C 1
ATOM 2146 O O . VAL A 1 300 ? 4.485 -3.474 -3.412 1.00 98.19 300 VAL A O 1
ATOM 2149 N N . TRP A 1 301 ? 2.649 -4.515 -2.631 1.00 98.38 301 TRP A N 1
ATOM 2150 C CA . TRP A 1 301 ? 1.729 -4.090 -3.676 1.00 98.38 301 TRP A CA 1
ATOM 2151 C C . TRP A 1 301 ? 0.604 -3.284 -3.053 1.00 98.38 301 TRP A C 1
ATOM 2153 O O . TRP A 1 301 ? 0.097 -3.654 -1.994 1.00 98.38 301 TRP A O 1
ATOM 2163 N N . GLN A 1 302 ? 0.177 -2.227 -3.732 1.00 97.69 302 GLN A N 1
ATOM 2164 C CA . GLN A 1 302 ? -0.896 -1.353 -3.273 1.00 97.69 302 GLN A CA 1
ATOM 2165 C C . GLN A 1 302 ? -2.021 -1.298 -4.300 1.00 97.69 302 GLN A C 1
ATOM 2167 O O . GLN A 1 302 ? -1.777 -1.248 -5.506 1.00 97.69 302 GLN A O 1
ATOM 2172 N N . VAL A 1 303 ? -3.261 -1.260 -3.813 1.00 97.69 303 VAL A N 1
ATOM 2173 C CA . VAL A 1 303 ? -4.424 -0.863 -4.611 1.00 97.69 303 VAL A CA 1
ATOM 2174 C C . VAL A 1 303 ? -4.425 0.663 -4.733 1.00 97.69 303 VAL A C 1
ATOM 2176 O O . VAL A 1 303 ? -4.640 1.370 -3.750 1.00 97.69 303 VAL A O 1
ATOM 2179 N N . ALA A 1 304 ? -4.216 1.190 -5.938 1.00 93.06 304 ALA A N 1
ATOM 2180 C CA . ALA A 1 304 ? -4.146 2.630 -6.172 1.00 93.06 304 ALA A CA 1
ATOM 2181 C C . ALA A 1 304 ? -5.385 3.372 -5.629 1.00 93.06 304 ALA A C 1
ATOM 2183 O O . ALA A 1 304 ? -6.522 3.093 -6.016 1.00 93.06 304 ALA A O 1
ATOM 2184 N N . GLY A 1 305 ? -5.151 4.345 -4.743 1.00 91.50 305 GLY A N 1
ATOM 2185 C CA . GLY A 1 305 ? -6.200 5.172 -4.138 1.00 91.50 305 GLY A CA 1
ATOM 2186 C C . GLY A 1 305 ? -6.976 4.518 -2.988 1.00 91.50 305 GLY A C 1
ATOM 2187 O O . GLY A 1 305 ? -7.962 5.102 -2.539 1.00 91.50 305 GLY A O 1
ATOM 2188 N N . ALA A 1 306 ? -6.558 3.345 -2.503 1.00 94.44 306 ALA A N 1
ATOM 2189 C CA . ALA A 1 306 ? -7.148 2.683 -1.345 1.00 94.44 306 ALA A CA 1
ATOM 2190 C C . ALA A 1 306 ? -6.089 2.348 -0.283 1.00 94.44 306 ALA A C 1
ATOM 2192 O O . ALA A 1 306 ? -4.927 2.095 -0.596 1.00 94.44 306 ALA A O 1
ATOM 2193 N N . ASP A 1 307 ? -6.521 2.301 0.978 1.00 95.19 307 ASP A N 1
ATOM 2194 C CA . ASP A 1 307 ? -5.725 1.794 2.100 1.00 95.19 307 ASP A CA 1
ATOM 2195 C C . ASP A 1 307 ? -5.748 0.258 2.098 1.00 95.19 307 ASP A C 1
ATOM 2197 O O . ASP A 1 307 ? -6.386 -0.382 2.934 1.00 95.19 307 ASP A O 1
ATOM 2201 N N . GLN A 1 308 ? -5.178 -0.333 1.046 1.00 97.12 308 GLN A N 1
ATOM 2202 C CA . GLN A 1 308 ? -5.191 -1.770 0.806 1.00 97.12 308 GLN A CA 1
ATOM 2203 C C . GLN A 1 308 ? -3.880 -2.230 0.173 1.00 97.12 308 GLN A C 1
ATOM 2205 O O . GLN A 1 308 ? -3.504 -1.781 -0.914 1.00 97.12 308 GLN A O 1
ATOM 2210 N N . PHE A 1 309 ? -3.228 -3.169 0.853 1.00 98.31 309 PHE A N 1
ATOM 2211 C CA . PHE A 1 309 ? -1.910 -3.684 0.521 1.00 98.31 309 PHE A CA 1
ATOM 2212 C C . PHE A 1 309 ? -1.898 -5.209 0.510 1.00 98.31 309 PHE A C 1
ATOM 2214 O O . PHE A 1 309 ? -2.626 -5.863 1.257 1.00 98.31 309 PHE A O 1
ATOM 2221 N N . THR A 1 310 ? -1.028 -5.789 -0.307 1.00 98.12 310 THR A N 1
ATOM 2222 C CA . THR A 1 310 ? -0.681 -7.210 -0.232 1.00 98.12 310 THR A CA 1
ATOM 2223 C C . THR A 1 310 ? 0.825 -7.368 -0.362 1.00 98.12 310 THR A C 1
ATOM 2225 O O . THR A 1 310 ? 1.479 -6.595 -1.060 1.00 98.12 310 THR A O 1
ATOM 2228 N N . PHE A 1 311 ? 1.378 -8.377 0.301 1.00 98.50 311 PHE A N 1
ATOM 2229 C CA . PHE A 1 311 ? 2.817 -8.608 0.352 1.00 98.50 311 PHE A CA 1
ATOM 2230 C C . PHE A 1 311 ? 3.137 -9.974 -0.255 1.00 98.50 311 PHE A C 1
ATOM 2232 O O . PHE A 1 311 ? 2.435 -10.956 0.006 1.00 98.50 311 PHE A O 1
ATOM 2239 N N . THR A 1 312 ? 4.181 -10.055 -1.075 1.00 98.44 312 THR A N 1
ATOM 2240 C CA . THR A 1 312 ? 4.574 -11.280 -1.790 1.00 98.44 312 THR A CA 1
ATOM 2241 C C . THR A 1 312 ? 6.070 -11.521 -1.704 1.00 98.44 312 THR A C 1
ATOM 2243 O O . THR A 1 312 ? 6.829 -10.573 -1.542 1.00 98.44 312 THR A O 1
ATOM 2246 N N . THR A 1 313 ? 6.491 -12.763 -1.915 1.00 98.00 313 THR A N 1
ATOM 2247 C CA . THR A 1 313 ? 7.901 -13.140 -2.040 1.00 98.00 313 THR A CA 1
ATOM 2248 C C . THR A 1 313 ? 8.271 -13.434 -3.493 1.00 98.00 313 THR A C 1
ATOM 2250 O O . THR A 1 313 ? 7.494 -14.053 -4.230 1.00 98.00 313 THR A O 1
ATOM 2253 N N . ALA A 1 314 ? 9.492 -13.083 -3.887 1.00 97.56 314 ALA A N 1
ATOM 2254 C CA . ALA A 1 314 ? 10.122 -13.475 -5.143 1.00 97.56 314 ALA A CA 1
ATOM 2255 C C . ALA A 1 314 ? 11.481 -14.153 -4.897 1.00 97.56 314 ALA A C 1
ATOM 2257 O O . ALA A 1 314 ? 12.122 -13.915 -3.875 1.00 97.56 314 ALA A O 1
ATOM 2258 N N . ASP A 1 315 ? 11.913 -15.029 -5.807 1.00 96.31 315 ASP A N 1
ATOM 2259 C CA . ASP A 1 315 ? 13.242 -15.652 -5.748 1.00 96.31 315 ASP A CA 1
ATOM 2260 C C . ASP A 1 315 ? 14.368 -14.685 -6.173 1.00 96.31 315 ASP A C 1
ATOM 2262 O O . ASP A 1 315 ? 14.124 -13.521 -6.487 1.00 96.31 315 ASP A O 1
ATOM 2266 N N . SER A 1 316 ? 15.619 -15.161 -6.192 1.00 93.75 316 SER A N 1
ATOM 2267 C CA . SER A 1 316 ? 16.791 -14.350 -6.566 1.00 93.75 316 SER A CA 1
ATOM 2268 C C . SER A 1 316 ? 16.761 -13.816 -7.998 1.00 93.75 316 SER A C 1
ATOM 2270 O O . SER A 1 316 ? 17.559 -12.948 -8.319 1.00 93.75 316 SER A O 1
ATOM 2272 N N . ASN A 1 317 ? 15.909 -14.375 -8.859 1.00 92.88 317 ASN A N 1
ATOM 2273 C CA . ASN A 1 317 ? 15.756 -13.975 -10.255 1.00 92.88 317 ASN A CA 1
ATOM 2274 C C . ASN A 1 317 ? 14.472 -13.153 -10.461 1.00 92.88 317 ASN A C 1
ATOM 2276 O O . ASN A 1 317 ? 14.062 -12.949 -11.599 1.00 92.88 317 ASN A O 1
ATOM 2280 N N . GLY A 1 318 ? 13.806 -12.737 -9.377 1.00 95.31 318 GLY A N 1
ATOM 2281 C CA . GLY A 1 318 ? 12.578 -11.950 -9.420 1.00 95.31 318 GLY A CA 1
ATOM 2282 C C . GLY A 1 318 ? 11.310 -12.748 -9.736 1.00 95.31 318 GLY A C 1
ATOM 2283 O O . GLY A 1 318 ? 10.264 -12.143 -9.961 1.00 95.31 318 GLY A O 1
ATOM 2284 N N . ASN A 1 319 ? 11.337 -14.087 -9.712 1.00 96.88 319 ASN A N 1
ATOM 2285 C CA . ASN A 1 319 ? 10.123 -14.878 -9.927 1.00 96.88 319 ASN A CA 1
ATOM 2286 C C . ASN A 1 319 ? 9.244 -14.893 -8.684 1.00 96.88 319 ASN A C 1
ATOM 2288 O O . ASN A 1 319 ? 9.696 -15.314 -7.620 1.00 96.88 319 ASN A O 1
ATOM 2292 N N . TYR A 1 320 ? 7.968 -14.530 -8.830 1.00 97.88 320 TYR A N 1
ATOM 2293 C CA . TYR A 1 320 ? 6.959 -14.713 -7.789 1.00 97.88 320 TYR A CA 1
ATOM 2294 C C . TYR A 1 320 ? 6.961 -16.153 -7.253 1.00 97.88 320 TYR A C 1
ATOM 2296 O O . TYR A 1 320 ? 6.902 -17.120 -8.017 1.00 97.88 320 TYR A O 1
ATOM 2304 N N . THR A 1 321 ? 6.971 -16.294 -5.927 1.00 97.75 321 THR A N 1
ATOM 2305 C CA . THR A 1 321 ? 6.976 -17.598 -5.247 1.00 97.75 321 THR A CA 1
ATOM 2306 C C . THR A 1 321 ? 5.759 -17.806 -4.353 1.00 97.75 321 THR A C 1
ATOM 2308 O O . THR A 1 321 ? 5.159 -18.881 -4.393 1.00 97.75 321 THR A O 1
ATOM 2311 N N . SER A 1 322 ? 5.379 -16.816 -3.539 1.00 97.12 322 SER A N 1
ATOM 2312 C CA . SER A 1 322 ? 4.253 -16.946 -2.610 1.00 97.12 322 SER A CA 1
ATOM 2313 C C . SER A 1 322 ? 3.713 -15.600 -2.123 1.00 97.12 322 SER A C 1
ATOM 2315 O O . SER A 1 322 ? 4.321 -14.553 -2.337 1.00 97.12 322 SER A O 1
ATOM 2317 N N . ASN A 1 323 ? 2.564 -15.630 -1.446 1.00 96.62 323 ASN A N 1
ATOM 2318 C CA . ASN A 1 323 ? 2.024 -14.480 -0.725 1.00 96.62 323 ASN A CA 1
ATOM 2319 C C . ASN A 1 323 ? 2.480 -14.520 0.739 1.00 96.62 323 ASN A C 1
ATOM 2321 O O . ASN A 1 323 ? 2.313 -15.545 1.401 1.00 96.62 323 ASN A O 1
ATOM 2325 N N . LEU A 1 324 ? 2.976 -13.393 1.250 1.00 97.06 324 LEU A N 1
ATOM 2326 C CA . LEU A 1 324 ? 3.206 -13.171 2.680 1.00 97.06 324 LEU A CA 1
ATOM 2327 C C . LEU A 1 324 ? 1.901 -12.832 3.407 1.00 97.06 324 LEU A C 1
ATOM 2329 O O . LEU A 1 324 ? 1.720 -13.208 4.563 1.00 97.06 324 LEU A O 1
ATOM 2333 N N . SER A 1 325 ? 0.972 -12.166 2.717 1.00 97.56 325 SER A N 1
ATOM 2334 C CA . SER A 1 325 ? -0.350 -11.823 3.241 1.00 97.56 325 SER A CA 1
ATOM 2335 C C . SER A 1 325 ? -1.437 -11.914 2.173 1.00 97.56 325 SER A C 1
ATOM 2337 O O . SER A 1 325 ? -1.167 -11.969 0.974 1.00 97.56 325 SER A O 1
ATOM 2339 N N . GLY A 1 326 ? -2.696 -11.909 2.617 1.00 96.12 326 GLY A N 1
ATOM 2340 C CA . GLY A 1 326 ? -3.800 -11.469 1.762 1.00 96.12 326 GLY A CA 1
ATOM 2341 C C . GLY A 1 326 ? -3.854 -9.941 1.665 1.00 96.12 326 GLY A C 1
ATOM 2342 O O . GLY A 1 326 ? -2.933 -9.250 2.104 1.00 96.12 326 GLY A O 1
ATOM 2343 N N . MET A 1 327 ? -4.967 -9.420 1.138 1.00 96.62 327 MET A N 1
ATOM 2344 C CA . MET A 1 327 ? -5.231 -7.981 1.157 1.00 96.62 327 MET A CA 1
ATOM 2345 C C . MET A 1 327 ? -5.481 -7.514 2.596 1.00 96.62 327 MET A C 1
ATOM 2347 O O . MET A 1 327 ? -6.375 -8.037 3.264 1.00 96.62 327 MET A O 1
ATOM 2351 N N . VAL A 1 328 ? -4.706 -6.538 3.056 1.00 97.00 328 VAL A N 1
ATOM 2352 C CA . VAL A 1 328 ? -4.776 -5.953 4.400 1.00 97.00 328 VAL A CA 1
ATOM 2353 C C . VAL A 1 328 ? -4.838 -4.429 4.314 1.00 97.00 328 VAL A C 1
ATOM 2355 O O . VAL A 1 328 ? -4.404 -3.852 3.321 1.00 97.00 328 VAL A O 1
ATOM 2358 N N . SER A 1 329 ? -5.389 -3.770 5.333 1.00 96.44 329 SER A N 1
ATOM 2359 C CA . SER A 1 329 ? -5.290 -2.308 5.468 1.00 96.44 329 SER A CA 1
ATOM 2360 C C . SER A 1 329 ? -3.870 -1.911 5.883 1.00 96.44 329 SER A C 1
ATOM 2362 O O . SER A 1 329 ? -3.185 -2.702 6.538 1.00 96.44 329 SER A O 1
ATOM 2364 N N . GLY A 1 330 ? -3.425 -0.702 5.530 1.00 96.62 330 GLY A N 1
ATOM 2365 C CA . GLY A 1 330 ? -2.165 -0.137 6.017 1.00 96.62 330 GLY A CA 1
ATOM 2366 C C . GLY A 1 330 ? -2.135 -0.023 7.539 1.00 96.62 330 GLY A C 1
ATOM 2367 O O . GLY A 1 330 ? -1.090 -0.226 8.136 1.00 96.62 330 GLY A O 1
ATOM 2368 N N . HIS A 1 331 ? -3.294 0.176 8.172 1.00 95.94 331 HIS A N 1
ATOM 2369 C CA . HIS A 1 331 ? -3.449 0.204 9.631 1.00 95.94 331 HIS A CA 1
ATOM 2370 C C . HIS A 1 331 ? -3.433 -1.191 10.271 1.00 95.94 331 HIS A C 1
ATOM 2372 O O . HIS A 1 331 ? -3.579 -1.319 11.483 1.00 95.94 331 HIS A O 1
ATOM 2378 N N . SER A 1 332 ? -3.328 -2.260 9.473 1.00 97.06 332 SER A N 1
ATOM 2379 C CA . SER A 1 332 ? -3.293 -3.607 10.032 1.00 97.06 332 SER A CA 1
ATOM 2380 C C . SER A 1 332 ? -2.001 -3.855 10.793 1.00 97.06 332 SER A C 1
ATOM 2382 O O . SER A 1 332 ? -0.924 -3.463 10.340 1.00 97.06 332 SER A O 1
ATOM 2384 N N . LEU A 1 333 ? -2.078 -4.618 11.887 1.00 96.88 333 LEU A N 1
ATOM 2385 C CA . LEU A 1 333 ? -0.881 -5.033 12.627 1.00 96.88 333 LEU A CA 1
ATOM 2386 C C . LEU A 1 333 ? 0.187 -5.679 11.724 1.00 96.88 333 LEU A C 1
ATOM 2388 O O . LEU A 1 333 ? 1.381 -5.490 11.944 1.00 96.88 333 LEU A O 1
ATOM 2392 N N . PHE A 1 334 ? -0.225 -6.434 10.700 1.00 97.06 334 PHE A N 1
ATOM 2393 C CA . PHE A 1 334 ? 0.706 -7.016 9.734 1.00 97.06 334 PHE A CA 1
ATOM 2394 C C . PHE A 1 334 ? 1.381 -5.944 8.867 1.00 97.06 334 PHE A C 1
ATOM 2396 O O . PHE A 1 334 ? 2.599 -5.972 8.716 1.00 97.06 334 PHE A O 1
ATOM 2403 N N . ALA A 1 335 ? 0.615 -5.000 8.310 1.00 97.50 335 ALA A N 1
ATOM 2404 C CA . ALA A 1 335 ? 1.169 -3.935 7.477 1.00 97.50 335 ALA A CA 1
ATOM 2405 C C . ALA A 1 335 ? 2.131 -3.045 8.276 1.00 97.50 335 ALA A C 1
ATOM 2407 O O . ALA A 1 335 ? 3.260 -2.859 7.829 1.00 97.50 335 ALA A O 1
ATOM 2408 N N . GLU A 1 336 ? 1.762 -2.624 9.489 1.00 97.44 336 GLU A N 1
ATOM 2409 C CA . GLU A 1 336 ? 2.643 -1.832 10.360 1.00 97.44 336 GLU A CA 1
ATOM 2410 C C . GLU A 1 336 ? 3.908 -2.604 10.788 1.00 97.44 336 GLU A C 1
ATOM 2412 O O . GLU A 1 336 ? 4.974 -2.027 10.986 1.00 97.44 336 GLU A O 1
ATOM 2417 N N . GLN A 1 337 ? 3.870 -3.937 10.898 1.00 96.94 337 GLN A N 1
ATOM 2418 C CA . GLN A 1 337 ? 5.105 -4.717 11.079 1.00 96.94 337 GLN A CA 1
ATOM 2419 C C . GLN A 1 337 ? 6.003 -4.646 9.837 1.00 96.94 337 GLN A C 1
ATOM 2421 O O . GLN A 1 337 ? 7.224 -4.499 9.959 1.00 96.94 337 GLN A O 1
ATOM 2426 N N . MET A 1 338 ? 5.406 -4.714 8.647 1.00 97.00 338 MET A N 1
ATOM 2427 C CA . MET A 1 338 ? 6.128 -4.643 7.378 1.00 97.00 338 MET A CA 1
ATOM 2428 C C . MET A 1 338 ? 6.709 -3.254 7.104 1.00 97.00 338 MET A C 1
ATOM 2430 O O . MET A 1 338 ? 7.752 -3.169 6.463 1.00 97.00 338 MET A O 1
ATOM 2434 N N . GLU A 1 339 ? 6.137 -2.180 7.644 1.00 97.12 339 GLU A N 1
ATOM 2435 C CA . GLU A 1 339 ? 6.704 -0.827 7.550 1.00 97.12 339 GLU A CA 1
ATOM 2436 C C . GLU A 1 339 ? 8.171 -0.779 7.981 1.00 97.12 339 GLU A C 1
ATOM 2438 O O . GLU A 1 339 ? 9.017 -0.241 7.269 1.00 97.12 339 GLU A O 1
ATOM 2443 N N . THR A 1 340 ? 8.515 -1.433 9.096 1.00 94.25 340 THR A N 1
ATOM 2444 C CA . THR A 1 340 ? 9.910 -1.505 9.568 1.00 94.25 340 THR A CA 1
ATOM 2445 C C . THR A 1 340 ? 10.833 -2.264 8.619 1.00 94.25 340 THR A C 1
ATOM 2447 O O . THR A 1 340 ? 12.025 -1.970 8.557 1.00 94.25 340 THR A O 1
ATOM 2450 N N . THR A 1 341 ? 10.285 -3.224 7.874 1.00 94.12 341 THR A N 1
ATOM 2451 C CA . THR A 1 341 ? 11.027 -4.019 6.891 1.00 94.12 341 THR A CA 1
ATOM 2452 C C . THR A 1 341 ? 11.274 -3.211 5.620 1.00 94.12 341 THR A C 1
ATOM 2454 O O . THR A 1 341 ? 12.367 -3.268 5.069 1.00 94.12 341 THR A O 1
ATOM 2457 N N . PHE A 1 342 ? 10.294 -2.411 5.192 1.00 94.69 342 PHE A N 1
ATOM 2458 C CA . PHE A 1 342 ? 10.363 -1.603 3.971 1.00 94.69 342 PHE A CA 1
ATOM 2459 C C . PHE A 1 342 ? 10.907 -0.185 4.183 1.00 94.69 342 PHE A C 1
ATOM 2461 O O . PHE A 1 342 ? 11.220 0.497 3.206 1.00 94.69 342 PHE A O 1
ATOM 2468 N N . GLY A 1 343 ? 10.999 0.277 5.432 1.00 93.88 343 GLY A N 1
ATOM 2469 C CA . GLY A 1 343 ? 11.319 1.666 5.758 1.00 93.88 343 GLY A CA 1
ATOM 2470 C C . GLY A 1 343 ? 10.264 2.655 5.249 1.00 93.88 343 GLY A C 1
ATOM 2471 O O . GLY A 1 343 ? 10.606 3.786 4.909 1.00 93.88 343 GLY A O 1
ATOM 2472 N N . GLN A 1 344 ? 9.008 2.219 5.143 1.00 94.06 344 GLN A N 1
ATOM 2473 C CA . GLN A 1 344 ? 7.893 2.986 4.585 1.00 94.06 344 GLN A CA 1
ATOM 2474 C C . GLN A 1 344 ? 6.776 3.103 5.615 1.00 94.06 344 GLN A C 1
ATOM 2476 O O . GLN A 1 344 ? 6.567 2.172 6.375 1.00 94.06 344 GLN A O 1
ATOM 2481 N N . ASP A 1 345 ? 6.082 4.234 5.613 1.00 95.31 345 ASP A N 1
ATOM 2482 C CA . ASP A 1 345 ? 4.878 4.496 6.407 1.00 95.31 345 ASP A CA 1
ATOM 2483 C C . ASP A 1 345 ? 3.669 4.244 5.488 1.00 95.31 345 ASP A C 1
ATOM 2485 O O . ASP A 1 345 ? 3.384 5.039 4.587 1.00 95.31 345 ASP A O 1
ATOM 2489 N N . PHE A 1 346 ? 3.043 3.073 5.613 1.00 95.62 346 PHE A N 1
ATOM 2490 C CA . PHE A 1 346 ? 1.978 2.629 4.713 1.00 95.62 346 PHE A CA 1
ATOM 2491 C C . PHE A 1 346 ? 0.635 3.255 5.087 1.00 95.62 346 PHE A C 1
ATOM 2493 O O . PHE A 1 346 ? -0.155 3.598 4.199 1.00 95.62 346 PHE A O 1
ATOM 2500 N N . ASN A 1 347 ? 0.373 3.415 6.385 1.00 94.50 347 ASN A N 1
ATOM 2501 C CA . ASN A 1 347 ? -0.867 3.996 6.898 1.00 94.50 347 ASN A CA 1
ATOM 2502 C C . ASN A 1 347 ? -0.850 5.543 6.919 1.00 94.50 347 ASN A C 1
ATOM 2504 O O . ASN A 1 347 ? -1.906 6.165 7.041 1.00 94.50 347 ASN A O 1
ATOM 2508 N N . HIS A 1 348 ? 0.312 6.156 6.677 1.00 95.06 348 HIS A N 1
ATOM 2509 C CA . HIS A 1 348 ? 0.561 7.598 6.672 1.00 95.06 348 HIS A CA 1
ATOM 2510 C C . HIS A 1 348 ? 0.302 8.265 8.034 1.00 95.06 348 HIS A C 1
ATOM 2512 O O . HIS A 1 348 ? -0.140 9.421 8.089 1.00 95.06 348 HIS A O 1
ATOM 2518 N N . ASP A 1 349 ? 0.559 7.554 9.135 1.00 94.19 349 ASP A N 1
ATOM 2519 C CA . ASP A 1 349 ? 0.389 8.073 10.496 1.00 94.19 349 ASP A CA 1
ATOM 2520 C C . ASP A 1 349 ? 1.586 8.912 10.995 1.00 94.19 349 ASP A C 1
ATOM 2522 O O . ASP A 1 349 ? 1.508 9.570 12.040 1.00 94.19 349 ASP A O 1
ATOM 2526 N N . GLY A 1 350 ? 2.668 8.968 10.211 1.00 95.88 350 GLY A N 1
ATOM 2527 C CA . GLY A 1 350 ? 3.902 9.690 10.512 1.00 95.88 350 GLY A CA 1
ATOM 2528 C C . GLY A 1 350 ? 4.950 8.860 11.259 1.00 95.88 350 GLY A C 1
ATOM 2529 O O . GLY A 1 350 ? 6.012 9.396 11.599 1.00 95.88 350 GLY A O 1
ATOM 2530 N N . THR A 1 351 ? 4.678 7.582 11.512 1.00 96.00 351 THR A N 1
ATOM 2531 C CA . THR A 1 351 ? 5.570 6.611 12.148 1.00 96.00 351 THR A CA 1
ATOM 2532 C C . THR A 1 351 ? 5.882 5.491 11.162 1.00 96.00 351 THR A C 1
ATOM 2534 O O . THR A 1 351 ? 5.053 5.096 10.364 1.00 96.00 351 THR A O 1
ATOM 2537 N N . VAL A 1 352 ? 7.111 4.974 11.206 1.00 96.69 352 VAL A N 1
ATOM 2538 C CA . VAL A 1 352 ? 7.452 3.717 10.529 1.00 96.69 352 VAL A CA 1
ATOM 2539 C C . VAL A 1 352 ? 7.458 2.624 11.586 1.00 96.69 352 VAL A C 1
ATOM 2541 O O . VAL A 1 352 ? 8.351 2.600 12.443 1.00 96.69 352 VAL A O 1
ATOM 2544 N N . GLY A 1 353 ? 6.490 1.718 11.514 1.00 96.56 353 GLY A N 1
ATOM 2545 C CA . GLY A 1 353 ? 6.365 0.576 12.403 1.00 96.56 353 GLY A CA 1
ATOM 2546 C C . GLY A 1 353 ? 5.146 0.623 13.317 1.00 96.56 353 GLY A C 1
ATOM 2547 O O . GLY A 1 353 ? 4.483 1.640 13.464 1.00 96.56 353 GLY A O 1
ATOM 2548 N N . VAL A 1 354 ? 4.930 -0.492 14.019 1.00 97.25 354 VAL A N 1
ATOM 2549 C CA . VAL A 1 354 ? 3.772 -0.695 14.900 1.00 97.25 354 VAL A CA 1
ATOM 2550 C C . VAL A 1 354 ? 3.611 0.409 15.943 1.00 97.25 354 VAL A C 1
ATOM 2552 O O . VAL A 1 354 ? 4.468 0.592 16.818 1.00 97.25 354 VAL A O 1
ATOM 2555 N N . THR A 1 355 ? 2.451 1.057 15.919 1.00 95.62 355 THR A N 1
ATOM 2556 C CA . THR A 1 355 ? 2.032 2.020 16.933 1.00 95.62 355 THR A CA 1
ATOM 2557 C C . THR A 1 355 ? 1.183 1.359 18.018 1.00 95.62 355 THR A C 1
ATOM 2559 O O . THR A 1 355 ? 0.487 0.364 17.812 1.00 95.62 355 THR A O 1
ATOM 2562 N N . ALA A 1 356 ? 1.266 1.895 19.238 1.00 96.19 356 ALA A N 1
ATOM 2563 C CA . ALA A 1 356 ? 0.467 1.431 20.364 1.00 96.19 356 ALA A CA 1
ATOM 2564 C C . ALA A 1 356 ? -0.048 2.615 21.183 1.00 96.19 356 ALA A C 1
ATOM 2566 O O . ALA A 1 356 ? 0.717 3.505 21.563 1.00 96.19 356 ALA A O 1
ATOM 2567 N N . SER A 1 357 ? -1.336 2.598 21.513 1.00 96.12 357 SER A N 1
ATOM 2568 C CA . SER A 1 357 ? -1.978 3.582 22.380 1.00 96.12 357 SER A CA 1
ATOM 2569 C C . SER A 1 357 ? -2.633 2.906 23.582 1.00 96.12 357 SER A C 1
ATOM 2571 O O . SER A 1 357 ? -3.188 1.809 23.498 1.00 96.12 357 SER A O 1
ATOM 2573 N N . LEU A 1 358 ? -2.531 3.551 24.745 1.00 97.38 358 LEU A N 1
ATOM 2574 C CA . LEU A 1 358 ? -3.179 3.074 25.960 1.00 97.38 358 LEU A CA 1
ATOM 2575 C C . LEU A 1 358 ? -4.654 3.487 25.942 1.00 97.38 358 LEU A C 1
ATOM 2577 O O . LEU A 1 358 ? -4.951 4.679 25.967 1.00 97.38 358 LEU A O 1
ATOM 2581 N N . VAL A 1 359 ? -5.557 2.507 25.963 1.00 97.19 359 VAL A N 1
ATOM 2582 C CA . VAL A 1 359 ? -7.006 2.737 26.075 1.00 97.19 359 VAL A CA 1
ATOM 2583 C C . VAL A 1 359 ? -7.408 2.840 27.545 1.00 97.19 359 VAL A C 1
ATOM 2585 O O . VAL A 1 359 ? -8.094 3.774 27.947 1.00 97.19 359 VAL A O 1
ATOM 2588 N N . HIS A 1 360 ? -6.946 1.896 28.370 1.00 95.50 360 HIS A N 1
ATOM 2589 C CA . HIS A 1 360 ? -7.257 1.848 29.798 1.00 95.50 360 HIS A CA 1
ATOM 2590 C C . HIS A 1 360 ? -6.162 1.122 30.580 1.00 95.50 360 HIS A C 1
ATOM 2592 O O . HIS A 1 360 ? -5.574 0.162 30.086 1.00 95.50 360 HIS A O 1
ATOM 2598 N N . ALA A 1 361 ? -5.921 1.529 31.827 1.00 94.56 361 ALA A N 1
ATOM 2599 C CA . ALA A 1 361 ? -5.043 0.819 32.753 1.00 94.56 361 ALA A CA 1
ATOM 2600 C C . ALA A 1 361 ? -5.674 0.727 34.144 1.00 94.56 361 ALA A C 1
ATOM 2602 O O . ALA A 1 361 ? -6.090 1.737 34.709 1.00 94.56 361 ALA A O 1
ATOM 2603 N N . ASN A 1 362 ? -5.657 -0.474 34.722 1.00 90.31 362 ASN A N 1
ATOM 2604 C CA . ASN A 1 362 ? -6.073 -0.719 36.095 1.00 90.31 362 ASN A CA 1
ATOM 2605 C C . ASN A 1 362 ? -5.184 -1.785 36.752 1.00 90.31 362 ASN A C 1
ATOM 2607 O O . ASN A 1 362 ? -5.188 -2.968 36.391 1.00 90.31 362 ASN A O 1
ATOM 2611 N N . GLY A 1 363 ? -4.405 -1.348 37.743 1.00 89.88 363 GLY A N 1
ATOM 2612 C CA . GLY A 1 363 ? -3.420 -2.188 38.414 1.00 89.88 363 GLY A CA 1
ATOM 2613 C C . GLY A 1 363 ? -2.416 -2.770 37.419 1.00 89.88 363 GLY A C 1
ATOM 2614 O O . GLY A 1 363 ? -1.720 -2.034 36.727 1.00 89.88 363 GLY A O 1
ATOM 2615 N N . ASN A 1 364 ? -2.356 -4.100 37.350 1.00 93.06 364 ASN A N 1
ATOM 2616 C CA . ASN A 1 364 ? -1.454 -4.819 36.448 1.00 93.06 364 ASN A CA 1
ATOM 2617 C C . ASN A 1 364 ? -2.069 -5.114 35.073 1.00 93.06 364 ASN A C 1
ATOM 2619 O O . ASN A 1 364 ? -1.381 -5.718 34.250 1.00 93.06 364 ASN A O 1
ATOM 2623 N N . THR A 1 365 ? -3.336 -4.741 34.844 1.00 95.44 365 THR A N 1
ATOM 2624 C CA . THR A 1 365 ? -4.013 -4.933 33.556 1.00 95.44 365 THR A CA 1
ATOM 2625 C C . THR A 1 365 ? -4.018 -3.634 32.759 1.00 95.44 365 THR A C 1
ATOM 2627 O O . THR A 1 365 ? -4.296 -2.566 33.305 1.00 95.44 365 THR A O 1
ATOM 2630 N N . SER A 1 366 ? -3.755 -3.724 31.461 1.00 97.00 366 SER A N 1
ATOM 2631 C CA . SER A 1 366 ? -3.882 -2.612 30.522 1.00 97.00 366 SER A CA 1
ATOM 2632 C C . SER A 1 366 ? -4.546 -3.071 29.231 1.00 97.00 366 SER A C 1
ATOM 2634 O O . SER A 1 366 ? -4.154 -4.089 28.665 1.00 97.00 366 SER A O 1
ATOM 2636 N N . LEU A 1 367 ? -5.519 -2.299 28.757 1.00 98.06 367 LEU A N 1
ATOM 2637 C CA . LEU A 1 367 ? -6.068 -2.407 27.413 1.00 98.06 367 LEU A CA 1
ATOM 2638 C C . LEU A 1 367 ? -5.289 -1.450 26.511 1.00 98.06 367 LEU A C 1
ATOM 2640 O O . LEU A 1 367 ? -5.287 -0.240 26.748 1.00 98.06 367 LEU A O 1
ATOM 2644 N N . LEU A 1 368 ? -4.623 -1.993 25.499 1.00 98.31 368 LEU A N 1
ATOM 2645 C CA . LEU A 1 368 ? -3.935 -1.223 24.471 1.00 98.31 368 LEU A CA 1
ATOM 2646 C C . LEU A 1 368 ? -4.629 -1.433 23.131 1.00 98.31 368 LEU A C 1
ATOM 2648 O O . LEU A 1 368 ? -5.094 -2.534 22.846 1.00 98.31 368 LEU A O 1
ATOM 2652 N N . GLN A 1 369 ? -4.648 -0.397 22.306 1.00 97.94 369 GLN A N 1
ATOM 2653 C CA . GLN A 1 369 ? -4.841 -0.548 20.873 1.00 97.94 369 GLN A CA 1
ATOM 2654 C C . GLN A 1 369 ? -3.447 -0.584 20.239 1.00 97.94 369 GLN A C 1
ATOM 2656 O O . GLN A 1 369 ? -2.670 0.350 20.439 1.00 97.94 369 GLN A O 1
ATOM 2661 N N . ILE A 1 370 ? -3.112 -1.670 19.551 1.00 97.62 370 ILE A N 1
ATOM 2662 C CA . ILE A 1 370 ? -1.834 -1.871 18.864 1.00 97.62 370 ILE A CA 1
ATOM 2663 C C . ILE A 1 370 ? -2.156 -2.051 17.384 1.00 97.62 370 ILE A C 1
ATOM 2665 O O . ILE A 1 370 ? -2.827 -3.025 17.038 1.00 97.62 370 ILE A O 1
ATOM 2669 N N . ALA A 1 371 ? -1.699 -1.120 16.547 1.00 97.19 371 ALA A N 1
ATOM 2670 C CA . ALA A 1 371 ? -2.198 -0.946 15.185 1.00 97.19 371 ALA A CA 1
ATOM 2671 C C . ALA A 1 371 ? -3.745 -0.872 15.173 1.00 97.19 371 ALA A C 1
ATOM 2673 O O . ALA A 1 371 ? -4.357 -0.118 15.946 1.00 97.19 371 ALA A O 1
ATOM 2674 N N . ASP A 1 372 ? -4.404 -1.694 14.361 1.00 96.69 372 ASP A N 1
ATOM 2675 C CA . ASP A 1 372 ? -5.855 -1.853 14.337 1.00 96.69 372 ASP A CA 1
ATOM 2676 C C . ASP A 1 372 ? -6.405 -2.895 15.321 1.00 96.69 372 ASP A C 1
ATOM 2678 O O . ASP A 1 372 ? -7.611 -3.102 15.334 1.00 96.69 372 ASP A O 1
ATOM 2682 N N . GLU A 1 373 ? -5.601 -3.534 16.171 1.00 98.31 373 GLU A N 1
ATOM 2683 C CA . GLU A 1 373 ? -6.060 -4.579 17.097 1.00 98.31 373 GLU A CA 1
ATOM 2684 C C . GLU A 1 373 ? -6.123 -4.108 18.561 1.00 98.31 373 GLU A C 1
ATOM 2686 O O . GLU A 1 373 ? -5.400 -3.210 18.992 1.00 98.31 373 GLU A O 1
ATOM 2691 N N . TYR A 1 374 ? -6.952 -4.765 19.381 1.00 98.56 374 TYR A N 1
ATOM 2692 C CA . TYR A 1 374 ? -7.033 -4.505 20.826 1.00 98.56 374 TYR A CA 1
ATOM 2693 C C . TYR A 1 374 ? -6.406 -5.628 21.656 1.00 98.56 374 TYR A C 1
ATOM 2695 O O . TYR A 1 374 ? -6.821 -6.784 21.560 1.00 98.56 374 TYR A O 1
ATOM 2703 N N . PHE A 1 375 ? -5.469 -5.286 22.542 1.00 98.56 375 PHE A N 1
ATOM 2704 C CA . PHE A 1 375 ? -4.733 -6.218 23.397 1.00 98.56 375 PHE A CA 1
ATOM 2705 C C . PHE A 1 375 ? -4.988 -5.999 24.886 1.00 98.56 375 PHE A C 1
ATOM 2707 O O . PHE A 1 375 ? -4.937 -4.880 25.391 1.00 98.56 375 PHE A O 1
ATOM 2714 N N . MET A 1 376 ? -5.199 -7.101 25.608 1.00 98.25 376 MET A N 1
ATOM 2715 C CA . MET A 1 376 ? -5.378 -7.126 27.059 1.00 98.25 376 MET A CA 1
ATOM 2716 C C . MET A 1 376 ? -4.090 -7.615 27.714 1.00 98.25 376 MET A C 1
ATOM 2718 O O . MET A 1 376 ? -3.829 -8.813 27.792 1.00 98.25 376 MET A O 1
ATOM 2722 N N . TYR A 1 377 ? -3.253 -6.687 28.163 1.00 97.62 377 TYR A N 1
ATOM 2723 C CA . TYR A 1 377 ? -1.955 -6.994 28.756 1.00 97.62 377 TYR A CA 1
ATOM 2724 C C . TYR A 1 377 ? -2.052 -7.132 30.267 1.00 97.62 377 TYR A C 1
ATOM 2726 O O . TYR A 1 377 ? -2.716 -6.347 30.935 1.00 97.62 377 TYR A O 1
ATOM 2734 N N . VAL A 1 378 ? -1.317 -8.101 30.804 1.00 96.31 378 VAL A N 1
ATOM 2735 C CA . VAL A 1 378 ? -1.107 -8.316 32.232 1.00 96.31 378 VAL A CA 1
ATOM 2736 C C . VAL A 1 378 ? 0.394 -8.335 32.489 1.00 96.31 378 VAL A C 1
ATOM 2738 O O . VAL A 1 378 ? 1.111 -9.172 31.943 1.00 96.31 378 VAL A O 1
ATOM 2741 N N . ASN A 1 379 ? 0.892 -7.413 33.315 1.00 93.44 379 ASN A N 1
ATOM 2742 C CA . ASN A 1 379 ? 2.332 -7.253 33.577 1.00 93.44 379 ASN A CA 1
ATOM 2743 C C . ASN A 1 379 ? 3.184 -7.117 32.290 1.00 93.44 379 ASN A C 1
ATOM 2745 O O . ASN A 1 379 ? 4.304 -7.623 32.229 1.00 93.44 379 ASN A O 1
ATOM 2749 N N . GLY A 1 380 ? 2.653 -6.446 31.259 1.00 91.75 380 GLY A N 1
ATOM 2750 C CA . GLY A 1 380 ? 3.383 -6.117 30.026 1.00 91.75 380 GLY A CA 1
ATOM 2751 C C . GLY A 1 380 ? 3.232 -7.098 28.857 1.00 91.75 380 GLY A C 1
ATOM 2752 O O . GLY A 1 380 ? 3.854 -6.881 27.823 1.00 91.75 380 GLY A O 1
ATOM 2753 N N . SER A 1 381 ? 2.415 -8.148 28.977 1.00 95.38 381 SER A N 1
ATOM 2754 C CA . SER A 1 381 ? 2.098 -9.046 27.854 1.00 95.38 381 SER A CA 1
ATOM 2755 C C . SER A 1 381 ? 0.689 -9.612 27.974 1.00 95.38 381 SER A C 1
ATOM 2757 O O . SER A 1 381 ? 0.175 -9.732 29.085 1.00 95.38 381 SER A O 1
ATOM 2759 N N . GLY A 1 382 ? 0.067 -10.002 26.866 1.00 95.94 382 GLY A N 1
ATOM 2760 C CA . GLY A 1 382 ? -1.221 -10.686 26.907 1.00 95.94 382 GLY A CA 1
ATOM 2761 C C . GLY A 1 382 ? -1.857 -10.877 25.532 1.00 95.94 382 GLY A C 1
ATOM 2762 O O . GLY A 1 382 ? -1.253 -10.507 24.523 1.00 95.94 382 GLY A O 1
ATOM 2763 N N . PRO A 1 383 ? -3.036 -11.515 25.473 1.00 97.69 383 PRO A N 1
ATOM 2764 C CA . PRO A 1 383 ? -3.710 -11.819 24.216 1.00 97.69 383 PRO A CA 1
ATOM 2765 C 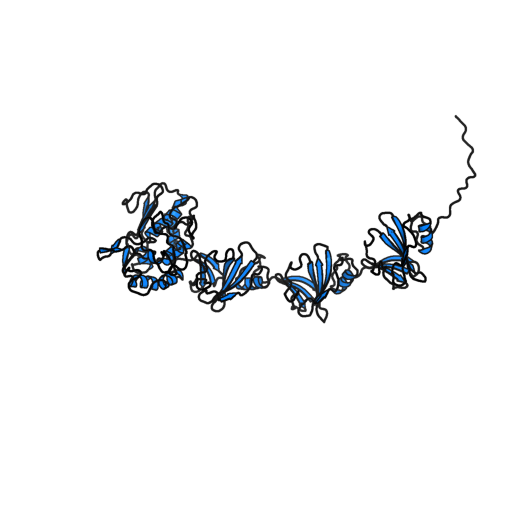C . PRO A 1 383 ? -4.395 -10.590 23.601 1.00 97.69 383 PRO A C 1
ATOM 2767 O O . PRO A 1 383 ? -4.796 -9.667 24.314 1.00 97.69 383 PRO A O 1
ATOM 2770 N N . SER A 1 384 ? -4.613 -10.624 22.284 1.00 98.25 384 SER A N 1
ATOM 2771 C CA . SER A 1 384 ? -5.618 -9.773 21.642 1.00 98.25 384 SER A CA 1
ATOM 2772 C C . SER A 1 384 ? -7.032 -10.241 21.983 1.00 98.25 384 SER A C 1
ATOM 2774 O O . SER A 1 384 ? -7.269 -11.427 22.232 1.00 98.25 384 SER A O 1
ATOM 2776 N N . ILE A 1 385 ? -7.983 -9.308 22.004 1.00 98.62 385 ILE A N 1
ATOM 2777 C CA . ILE A 1 385 ? -9.412 -9.620 22.065 1.00 98.62 385 ILE A CA 1
ATOM 2778 C C . ILE A 1 385 ? -9.785 -10.337 20.767 1.00 98.62 385 ILE A C 1
ATOM 2780 O O . ILE A 1 385 ? -9.468 -9.850 19.688 1.00 98.62 385 ILE A O 1
ATOM 2784 N N . LYS A 1 386 ? -10.473 -11.480 20.857 1.00 98.44 386 LYS A N 1
ATOM 2785 C CA . LYS A 1 386 ? -10.873 -12.287 19.698 1.00 98.44 386 LYS A CA 1
ATOM 2786 C C . LYS A 1 386 ? -12.373 -12.513 19.642 1.00 98.44 386 LYS A C 1
ATOM 2788 O O . LYS A 1 386 ? -12.976 -12.997 20.603 1.00 98.44 386 LYS A O 1
ATOM 2793 N N . ILE A 1 387 ? -12.952 -12.271 18.468 1.00 96.81 387 ILE A N 1
ATOM 2794 C CA . ILE A 1 387 ? -14.353 -12.559 18.147 1.00 96.81 387 ILE A CA 1
ATOM 2795 C C . ILE A 1 387 ? -14.382 -13.642 17.067 1.00 96.81 387 ILE A C 1
ATOM 2797 O O . ILE A 1 387 ? -13.789 -13.494 16.003 1.00 96.81 387 ILE A O 1
ATOM 2801 N N . GLY A 1 388 ? -15.031 -14.776 17.347 1.00 94.88 388 GLY A N 1
ATOM 2802 C CA . GLY A 1 388 ? -15.044 -15.914 16.416 1.00 94.88 388 GLY A CA 1
ATOM 2803 C C . GLY A 1 388 ? -13.665 -16.555 16.182 1.00 94.88 388 GLY A C 1
ATOM 2804 O O . GLY A 1 388 ? -13.474 -17.238 15.181 1.00 94.88 388 GLY A O 1
ATOM 2805 N N . GLY A 1 389 ? -12.709 -16.336 17.093 1.00 94.75 389 GLY A N 1
ATOM 2806 C CA . GLY A 1 389 ? -11.343 -16.870 17.026 1.00 94.75 389 GLY A CA 1
ATOM 2807 C C . GLY A 1 389 ? -10.333 -15.996 16.273 1.00 94.75 389 GLY A C 1
ATOM 2808 O O . GLY A 1 389 ? -9.138 -16.273 16.361 1.00 94.75 389 GLY A O 1
ATOM 2809 N N . ALA A 1 390 ? -10.779 -14.939 15.589 1.00 96.06 390 ALA A N 1
ATOM 2810 C CA . ALA A 1 390 ? -9.911 -13.947 14.954 1.00 96.06 390 ALA A CA 1
ATOM 2811 C C . ALA A 1 390 ? -9.747 -12.710 15.856 1.00 96.06 390 ALA A C 1
ATOM 2813 O O . ALA A 1 390 ? -10.686 -12.403 16.599 1.00 96.06 390 ALA A O 1
ATOM 2814 N N . PRO A 1 391 ? -8.598 -12.009 15.812 1.00 97.62 391 PRO A N 1
ATOM 2815 C CA . PRO A 1 391 ? -8.434 -10.734 16.500 1.00 97.62 391 PRO A CA 1
ATOM 2816 C C . PRO A 1 391 ? -9.521 -9.727 16.115 1.00 97.62 391 PRO A C 1
ATOM 2818 O O . PRO A 1 391 ? -9.949 -9.669 14.962 1.00 97.62 391 PRO A O 1
ATOM 2821 N N . LEU A 1 392 ? -9.992 -8.969 17.102 1.00 98.06 392 LEU A N 1
ATOM 2822 C CA . LEU A 1 392 ? -10.896 -7.849 16.899 1.00 98.06 392 LEU A CA 1
ATOM 2823 C C . LEU A 1 392 ? -10.106 -6.674 16.330 1.00 98.06 392 LEU A C 1
ATOM 2825 O O . LEU A 1 392 ? -9.200 -6.182 17.006 1.00 98.06 392 LEU A O 1
ATOM 2829 N N . VAL A 1 393 ? -10.533 -6.187 15.167 1.00 96.69 393 VAL A N 1
ATOM 2830 C CA . VAL A 1 393 ? -9.977 -4.972 14.565 1.00 96.69 393 VAL A CA 1
ATOM 2831 C C . VAL A 1 393 ? -10.859 -3.741 14.801 1.00 96.69 393 VAL A C 1
ATOM 2833 O O . VAL A 1 393 ? -12.077 -3.846 14.994 1.00 96.69 393 VAL A O 1
ATOM 2836 N N . VAL A 1 394 ? -10.253 -2.556 14.796 1.00 96.00 394 VAL A N 1
ATOM 2837 C CA . VAL A 1 394 ? -10.917 -1.259 14.980 1.00 96.00 394 VAL A CA 1
ATOM 2838 C C . VAL A 1 394 ? -12.059 -1.099 13.975 1.00 96.00 394 VAL A C 1
ATOM 2840 O O . VAL A 1 394 ? -11.927 -1.365 12.783 1.00 96.00 394 VAL A O 1
ATOM 2843 N N . GLY A 1 395 ? -13.224 -0.676 14.470 1.00 94.69 395 GLY A N 1
ATOM 2844 C CA . GLY A 1 395 ? -14.421 -0.465 13.650 1.00 94.69 395 GLY A CA 1
ATOM 2845 C C . GLY A 1 395 ? -15.168 -1.740 13.230 1.00 94.69 395 GLY A C 1
ATOM 2846 O O . GLY A 1 395 ? -16.265 -1.628 12.681 1.00 94.69 395 GLY A O 1
ATOM 2847 N N . GLN A 1 396 ? -14.664 -2.947 13.534 1.00 96.19 396 GLN A N 1
ATOM 2848 C CA . GLN A 1 396 ? -15.320 -4.213 13.161 1.00 96.19 396 GLN A CA 1
ATOM 2849 C C . GLN A 1 396 ? -16.750 -4.340 13.714 1.00 96.19 396 GLN A C 1
ATOM 2851 O O . GLN A 1 396 ? -17.612 -4.944 13.075 1.00 96.19 396 GLN A O 1
ATOM 2856 N N . LEU A 1 397 ? -17.014 -3.772 14.894 1.00 95.81 397 LEU A N 1
ATOM 2857 C CA . LEU A 1 397 ? -18.327 -3.781 15.551 1.00 95.81 397 LEU A CA 1
ATOM 2858 C C . LEU A 1 397 ? -19.083 -2.448 15.380 1.00 95.81 397 LEU A C 1
ATOM 2860 O O . LEU A 1 397 ? -19.952 -2.105 16.184 1.00 95.81 397 LEU A O 1
ATOM 2864 N N . GLY A 1 398 ? -18.764 -1.682 14.331 1.00 96.50 398 GLY A N 1
ATOM 2865 C CA . GLY A 1 398 ? -19.371 -0.380 14.070 1.00 96.50 398 GLY A CA 1
ATOM 2866 C C . GLY A 1 398 ? -18.993 0.642 15.142 1.00 96.50 398 GLY A C 1
ATOM 2867 O O . GLY A 1 398 ? -17.817 0.899 15.373 1.00 96.50 398 GLY A O 1
ATOM 2868 N N . SER A 1 399 ? -19.993 1.233 15.797 1.00 96.81 399 SER A N 1
ATOM 2869 C CA . SER A 1 399 ? -19.814 2.267 16.827 1.00 96.81 399 SER A CA 1
ATOM 2870 C C . SER A 1 399 ? -19.460 1.724 18.216 1.00 96.81 399 SER A C 1
ATOM 2872 O O . SER A 1 399 ? -19.197 2.525 19.117 1.00 96.81 399 SER A O 1
ATOM 2874 N N . THR A 1 400 ? -19.469 0.397 18.398 1.00 97.75 400 THR A N 1
ATOM 2875 C CA . THR A 1 400 ? -19.139 -0.263 19.668 1.00 97.75 400 THR A CA 1
ATOM 2876 C C . THR A 1 400 ? -17.663 -0.639 19.713 1.00 97.75 400 THR A C 1
ATOM 2878 O O . THR A 1 400 ? -17.195 -1.399 18.868 1.00 97.75 400 THR A O 1
ATOM 2881 N N . ALA A 1 401 ? -16.942 -0.155 20.722 1.00 97.81 401 ALA A N 1
ATOM 2882 C CA . ALA A 1 401 ? -15.521 -0.440 20.921 1.00 97.81 401 ALA A CA 1
ATOM 2883 C C . ALA A 1 401 ? -15.227 -0.814 22.383 1.00 97.81 401 ALA A C 1
ATOM 2885 O O . ALA A 1 401 ? -15.966 -0.390 23.281 1.00 97.81 401 ALA A O 1
ATOM 2886 N N . PRO A 1 402 ? -14.174 -1.609 22.648 1.00 98.25 402 PRO A N 1
ATOM 2887 C CA . PRO A 1 402 ? -13.740 -1.882 24.009 1.00 98.25 402 PRO A CA 1
ATOM 2888 C C . PRO A 1 402 ? -13.109 -0.618 24.606 1.00 98.25 402 PRO A C 1
ATOM 2890 O O . PRO A 1 402 ? -12.254 0.012 23.988 1.00 98.25 402 PRO A O 1
ATOM 2893 N N . ILE A 1 403 ? -13.526 -0.256 25.816 1.00 97.44 403 ILE A N 1
ATOM 2894 C CA . ILE A 1 403 ? -13.048 0.939 26.531 1.00 97.44 403 ILE A CA 1
ATOM 2895 C C . ILE A 1 403 ? -12.266 0.601 27.800 1.00 97.44 403 ILE A C 1
ATOM 2897 O O . ILE A 1 403 ? -11.515 1.434 28.292 1.00 97.44 403 ILE A O 1
ATOM 2901 N N . ALA A 1 404 ? -12.416 -0.615 28.328 1.00 97.31 404 ALA A N 1
ATOM 2902 C CA . ALA A 1 404 ? -11.640 -1.103 29.459 1.00 97.31 404 ALA A CA 1
ATOM 2903 C C . ALA A 1 404 ? -11.573 -2.631 29.456 1.00 97.31 404 ALA A C 1
ATOM 2905 O O . ALA A 1 404 ? -12.472 -3.306 28.955 1.00 97.31 404 ALA A O 1
ATOM 2906 N N . ALA A 1 405 ? -10.517 -3.176 30.053 1.00 97.38 405 ALA A N 1
ATOM 2907 C CA . ALA A 1 405 ? -10.387 -4.602 30.316 1.00 97.38 405 ALA A CA 1
ATOM 2908 C C . ALA A 1 405 ? -9.702 -4.823 31.666 1.00 97.38 405 ALA A C 1
ATOM 2910 O O . ALA A 1 405 ? -8.776 -4.092 32.025 1.00 97.38 405 ALA A O 1
ATOM 2911 N N . ILE A 1 406 ? -10.136 -5.845 32.400 1.00 96.75 406 ILE A N 1
ATOM 2912 C CA . ILE A 1 406 ? -9.532 -6.251 33.668 1.00 96.75 406 ILE A CA 1
ATOM 2913 C C . ILE A 1 406 ? -9.387 -7.770 33.720 1.00 96.75 406 ILE A C 1
ATOM 2915 O O . ILE A 1 406 ? -10.301 -8.509 33.350 1.00 96.75 406 ILE A O 1
ATOM 2919 N N . GLN A 1 407 ? -8.233 -8.252 34.181 1.00 95.56 407 GLN A N 1
ATOM 2920 C CA . GLN A 1 407 ? -8.055 -9.679 34.408 1.00 95.56 407 GLN A CA 1
ATOM 2921 C C . GLN A 1 407 ? -8.812 -10.113 35.670 1.00 95.56 407 GLN A C 1
ATOM 2923 O O . GLN A 1 407 ? -8.612 -9.570 36.757 1.00 95.56 407 GLN A O 1
ATOM 2928 N N . ASN A 1 408 ? -9.615 -11.161 35.537 1.00 88.00 408 ASN A N 1
ATOM 2929 C CA . ASN A 1 408 ? -10.209 -11.907 36.643 1.00 88.00 408 ASN A CA 1
ATOM 2930 C C . ASN A 1 408 ? -9.705 -13.349 36.500 1.00 88.00 408 ASN A C 1
ATOM 2932 O O . ASN A 1 408 ? -9.686 -13.828 35.383 1.00 88.00 408 ASN A O 1
ATOM 2936 N N . GLY A 1 409 ? -9.247 -14.044 37.548 1.00 84.31 409 GLY A N 1
ATOM 2937 C CA . GLY A 1 409 ? -8.309 -15.193 37.470 1.00 84.31 409 GLY A CA 1
ATOM 2938 C C . GLY A 1 409 ? -8.589 -16.362 36.491 1.00 84.31 409 GLY A C 1
ATOM 2939 O O . GLY A 1 409 ? -7.737 -17.236 36.341 1.00 84.31 409 GLY A O 1
ATOM 2940 N N . THR A 1 410 ? -9.737 -16.399 35.815 1.00 89.38 410 THR A N 1
ATOM 2941 C CA . THR A 1 410 ? -10.109 -17.326 34.734 1.00 89.38 410 THR A CA 1
ATOM 2942 C C . THR A 1 410 ? -10.120 -16.716 33.317 1.00 89.38 410 THR A C 1
ATOM 2944 O O . THR A 1 410 ? -10.387 -17.447 32.363 1.00 89.38 410 THR A O 1
ATOM 2947 N N . GLY A 1 411 ? -9.868 -15.415 33.152 1.00 96.12 411 GLY A N 1
ATOM 2948 C CA . GLY A 1 411 ? -9.950 -14.684 31.885 1.00 96.12 411 GLY A CA 1
ATOM 2949 C C . GLY A 1 411 ? -9.971 -13.159 32.061 1.00 96.12 411 GLY A C 1
ATOM 2950 O O . GLY A 1 411 ? -9.279 -12.606 32.917 1.00 96.12 411 GLY A O 1
ATOM 2951 N N . PHE A 1 412 ? -10.770 -12.476 31.244 1.00 97.75 412 PHE A N 1
ATOM 2952 C CA . PHE A 1 412 ? -10.870 -11.019 31.210 1.00 97.75 412 PHE A CA 1
ATOM 2953 C C . PHE A 1 412 ? -12.324 -10.562 31.174 1.00 97.75 412 PHE A C 1
ATOM 2955 O O . PHE A 1 412 ? -13.114 -11.056 30.371 1.00 97.75 412 PHE A O 1
ATOM 2962 N N . GLU A 1 413 ? -12.663 -9.588 32.011 1.00 97.75 413 GLU A N 1
ATOM 2963 C CA . GLU A 1 413 ? -13.893 -8.812 31.867 1.00 97.75 413 GLU A CA 1
ATOM 2964 C C . GLU A 1 413 ? -13.585 -7.583 31.010 1.00 97.75 413 GLU A C 1
ATOM 2966 O O . GLU A 1 413 ? -12.553 -6.935 31.199 1.00 97.75 413 GLU A O 1
ATOM 2971 N N . ILE A 1 414 ? -14.453 -7.285 30.045 1.00 98.19 414 ILE A N 1
ATOM 2972 C CA . ILE A 1 414 ? -14.257 -6.216 29.061 1.00 98.19 414 ILE A CA 1
ATOM 2973 C C . ILE A 1 414 ? -15.488 -5.315 29.084 1.00 98.19 414 ILE A C 1
ATOM 2975 O O . ILE A 1 414 ? -16.614 -5.807 28.959 1.00 98.19 414 ILE A O 1
ATOM 2979 N N . ALA A 1 415 ? -15.268 -4.012 29.238 1.00 98.12 415 ALA A N 1
ATOM 2980 C CA . ALA A 1 415 ? -16.294 -2.990 29.098 1.00 98.12 415 ALA A CA 1
ATOM 2981 C C . ALA A 1 415 ? -16.273 -2.437 27.674 1.00 98.12 415 ALA A C 1
ATOM 2983 O O . ALA A 1 415 ? -15.212 -2.101 27.142 1.00 98.12 415 ALA A O 1
ATOM 2984 N N . TRP A 1 416 ? -17.453 -2.312 27.081 1.00 98.25 416 TRP A N 1
ATOM 2985 C CA . TRP A 1 416 ? -17.655 -1.806 25.732 1.00 98.25 416 TRP A CA 1
ATOM 2986 C C . TRP A 1 416 ? -18.594 -0.617 25.777 1.00 98.25 416 TRP A C 1
ATOM 2988 O O . TRP A 1 416 ? -19.550 -0.620 26.554 1.00 98.25 416 TRP A O 1
ATOM 2998 N N . GLN A 1 417 ? -18.358 0.358 24.909 1.00 97.62 417 GLN A N 1
ATOM 2999 C CA . GLN A 1 417 ? -19.233 1.509 24.751 1.00 97.62 417 GLN A CA 1
ATOM 3000 C C . GLN A 1 417 ? -19.655 1.641 23.296 1.00 97.62 417 GLN A C 1
ATOM 3002 O O . GLN A 1 417 ? -18.818 1.620 22.394 1.00 97.62 417 GLN A O 1
ATOM 3007 N N . ASP A 1 418 ? -20.953 1.814 23.078 1.00 97.75 418 ASP A N 1
ATOM 3008 C CA . ASP A 1 418 ? -21.490 2.269 21.805 1.00 97.75 418 ASP A CA 1
ATOM 3009 C C . ASP A 1 418 ? -21.482 3.795 21.775 1.00 97.75 418 ASP A C 1
ATOM 3011 O O . ASP A 1 418 ? -22.315 4.455 22.398 1.00 97.75 418 ASP A O 1
ATOM 3015 N N . SER A 1 419 ? -20.555 4.360 21.009 1.00 96.12 419 SER A N 1
ATOM 3016 C CA . SER A 1 419 ? -20.417 5.811 20.848 1.00 96.12 419 SER A CA 1
ATOM 3017 C C . SER A 1 419 ? -21.660 6.493 20.257 1.00 96.12 419 SER A C 1
ATOM 3019 O O . SER A 1 419 ? -21.833 7.696 20.443 1.00 96.12 419 SER A O 1
ATOM 3021 N N . SER A 1 420 ? -22.543 5.754 19.572 1.00 96.12 420 SER A N 1
ATOM 3022 C CA . SER A 1 420 ? -23.746 6.326 18.955 1.00 96.12 420 SER A CA 1
ATOM 3023 C C . SER A 1 420 ? -24.893 6.537 19.946 1.00 96.12 420 SER A C 1
ATOM 3025 O O . SER A 1 420 ? -25.617 7.528 19.847 1.00 96.12 420 SER A O 1
ATOM 3027 N N . SER A 1 421 ? -25.054 5.628 20.913 1.00 95.38 421 SER A N 1
ATOM 3028 C CA . SER A 1 421 ? -26.117 5.692 21.923 1.00 95.38 421 SER A CA 1
ATOM 3029 C C . SER A 1 421 ? -25.623 6.068 23.322 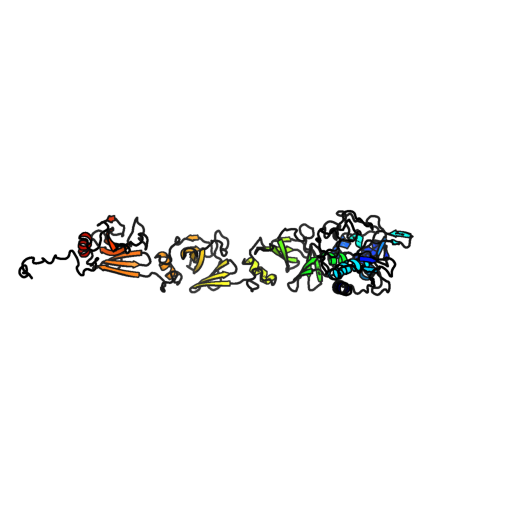1.00 95.38 421 SER A C 1
ATOM 3031 O O . SER A 1 421 ? -26.440 6.368 24.189 1.00 95.38 421 SER A O 1
ATOM 3033 N N . GLY A 1 422 ? -24.308 6.052 23.560 1.00 94.69 422 GLY A N 1
ATOM 3034 C CA . GLY A 1 422 ? -23.702 6.246 24.880 1.00 94.69 422 GLY A CA 1
ATOM 3035 C C . GLY A 1 422 ? -23.946 5.083 25.847 1.00 94.69 422 GLY A C 1
ATOM 3036 O O . GLY A 1 422 ? -23.659 5.210 27.034 1.00 94.69 422 GLY A O 1
ATOM 3037 N N . GLN A 1 423 ? -24.500 3.969 25.363 1.00 96.56 423 GLN A N 1
ATOM 3038 C CA . GLN A 1 423 ? -24.770 2.784 26.170 1.00 96.56 423 GLN A CA 1
ATOM 3039 C C . GLN A 1 423 ? -23.542 1.883 26.278 1.00 96.56 423 GLN A C 1
ATOM 3041 O O . GLN A 1 423 ? -22.651 1.894 25.425 1.00 96.56 423 GLN A O 1
ATOM 3046 N N . PHE A 1 424 ? -23.549 1.057 27.317 1.00 97.88 424 PHE A N 1
ATOM 3047 C CA . PHE A 1 424 ? -22.472 0.149 27.664 1.00 97.88 424 PHE A CA 1
ATOM 3048 C C . PHE A 1 424 ? -22.939 -1.299 27.613 1.00 97.88 424 PHE A C 1
ATOM 3050 O O . PHE A 1 424 ? -24.094 -1.608 27.905 1.00 97.88 424 PHE A O 1
ATOM 3057 N N . THR A 1 425 ? -22.020 -2.202 27.302 1.00 98.00 425 THR A N 1
ATOM 3058 C CA . THR A 1 425 ? -22.195 -3.635 27.545 1.00 98.00 425 THR A CA 1
ATOM 3059 C C . THR A 1 425 ? -20.912 -4.204 28.131 1.00 98.00 425 THR A C 1
ATOM 3061 O O . THR A 1 425 ? -19.829 -3.656 27.934 1.00 98.00 425 THR A O 1
ATOM 3064 N N . PHE A 1 426 ? -21.033 -5.294 28.878 1.00 98.25 426 PHE A N 1
ATOM 3065 C CA . PHE A 1 426 ? -19.916 -5.944 29.547 1.00 98.25 426 PHE A CA 1
ATOM 3066 C C . PHE A 1 426 ? -19.846 -7.397 29.102 1.00 98.25 426 PHE A C 1
ATOM 3068 O O . PHE A 1 426 ? -20.872 -8.076 29.011 1.00 98.25 426 PHE A O 1
ATOM 3075 N N . THR A 1 427 ? -18.645 -7.897 28.830 1.00 98.19 427 THR A N 1
ATOM 3076 C CA . THR A 1 427 ? -18.435 -9.268 28.347 1.00 98.19 427 THR A CA 1
ATOM 3077 C C . THR A 1 427 ? -17.305 -9.955 29.089 1.00 98.19 427 THR A C 1
ATOM 3079 O O . THR A 1 427 ? -16.483 -9.308 29.732 1.00 98.19 427 THR A O 1
ATOM 3082 N N . PHE A 1 428 ? -17.226 -11.270 28.926 1.00 98.00 428 PHE A N 1
ATOM 3083 C CA . PHE A 1 428 ? -16.132 -12.089 29.418 1.00 98.00 428 PHE A CA 1
ATOM 3084 C C . PHE A 1 428 ? -15.393 -12.763 28.257 1.00 98.00 428 PHE A C 1
ATOM 3086 O O . PHE A 1 428 ? -16.027 -13.315 27.350 1.00 98.00 428 PHE A O 1
ATOM 3093 N N . ALA A 1 429 ? -14.064 -12.744 28.311 1.00 98.06 429 ALA A N 1
ATOM 3094 C CA . ALA A 1 429 ? -13.168 -13.475 27.426 1.00 98.06 429 ALA A CA 1
ATOM 3095 C C . ALA A 1 429 ? -12.287 -14.446 28.227 1.00 98.06 429 ALA A C 1
ATOM 3097 O O . ALA A 1 429 ? -11.987 -14.205 29.393 1.00 98.06 429 ALA A O 1
ATOM 3098 N N . ASP A 1 430 ? -11.864 -15.553 27.618 1.00 97.31 430 ASP A N 1
ATOM 3099 C CA . ASP A 1 430 ? -10.935 -16.494 28.255 1.00 97.31 430 ASP A CA 1
ATOM 3100 C C . ASP A 1 430 ? -9.486 -15.955 28.313 1.00 97.31 430 ASP A C 1
ATOM 3102 O O . ASP A 1 430 ? -9.166 -14.893 27.780 1.00 97.31 430 ASP A O 1
ATOM 3106 N N . ASN A 1 431 ? -8.572 -16.705 28.940 1.00 96.62 431 ASN A N 1
ATOM 3107 C CA . ASN A 1 431 ? -7.151 -16.330 29.044 1.00 96.62 431 ASN A CA 1
ATOM 3108 C C . ASN A 1 431 ? -6.413 -16.214 27.691 1.00 96.62 431 ASN A C 1
ATOM 3110 O O . ASN A 1 431 ? -5.302 -15.692 27.658 1.00 96.62 431 ASN A O 1
ATOM 3114 N N . ASN A 1 432 ? -6.997 -16.698 26.590 1.00 97.00 432 ASN A N 1
ATOM 3115 C CA . ASN A 1 432 ? -6.453 -16.566 25.235 1.00 97.00 432 ASN A CA 1
ATOM 3116 C C . ASN A 1 432 ? -7.107 -15.413 24.452 1.00 97.00 432 ASN A C 1
ATOM 3118 O O . ASN A 1 432 ? -6.825 -15.257 23.256 1.00 97.00 432 ASN A O 1
ATOM 3122 N N . GLY A 1 433 ? -7.967 -14.636 25.120 1.00 97.62 433 GLY A N 1
ATOM 3123 C CA . GLY A 1 433 ? -8.682 -13.487 24.584 1.00 97.62 433 GLY A CA 1
ATOM 3124 C C . GLY A 1 433 ? -9.952 -13.831 23.811 1.00 97.62 433 GLY A C 1
ATOM 3125 O O . GLY A 1 433 ? -10.558 -12.933 23.236 1.00 97.62 433 GLY A O 1
ATOM 3126 N N . ASN A 1 434 ? -10.393 -15.094 23.786 1.00 98.19 434 ASN A N 1
ATOM 3127 C CA . ASN A 1 434 ? -11.604 -15.457 23.048 1.00 98.19 434 ASN A CA 1
ATOM 3128 C C . ASN A 1 434 ? -12.846 -15.017 23.813 1.00 98.19 434 ASN A C 1
ATOM 3130 O O . ASN A 1 434 ? -13.026 -15.414 24.965 1.00 98.19 434 ASN A O 1
ATOM 3134 N N . TYR A 1 435 ? -13.728 -14.268 23.154 1.00 97.88 435 TYR A N 1
ATOM 3135 C CA . TYR A 1 435 ? -15.057 -13.961 23.673 1.00 97.88 435 TYR A CA 1
ATOM 3136 C C . TYR A 1 435 ? -15.823 -15.239 24.056 1.00 97.88 435 TYR A C 1
ATOM 3138 O O . TYR A 1 435 ? -15.895 -16.188 23.274 1.00 97.88 435 TYR A O 1
ATOM 3146 N N . GLN A 1 436 ? -16.417 -15.243 25.252 1.00 96.94 436 GLN A N 1
ATOM 3147 C CA . GLN A 1 436 ? -17.170 -16.374 25.805 1.00 96.94 436 GLN A CA 1
ATOM 3148 C C . GLN A 1 436 ? -18.642 -16.028 26.046 1.00 96.94 436 GLN A C 1
ATOM 3150 O O . GLN A 1 436 ? -19.530 -16.805 25.695 1.00 96.94 436 GLN A O 1
ATOM 3155 N N . SER A 1 437 ? -18.919 -14.881 26.669 1.00 96.62 437 SER A N 1
ATOM 3156 C CA . SER A 1 437 ? -20.279 -14.540 27.093 1.00 96.62 437 SER A CA 1
ATOM 3157 C C . SER A 1 437 ? -20.474 -13.050 27.333 1.00 96.62 437 SER A C 1
ATOM 3159 O O . SER A 1 437 ? -19.542 -12.341 27.709 1.00 96.62 437 SER A O 1
ATOM 3161 N N . ASN A 1 438 ? -21.723 -12.600 27.231 1.00 96.44 438 ASN A N 1
ATOM 3162 C CA . ASN A 1 438 ? -22.147 -11.302 27.748 1.00 96.44 438 ASN A CA 1
ATOM 3163 C C . ASN A 1 438 ? -22.385 -11.393 29.260 1.00 96.44 438 ASN A C 1
ATOM 3165 O O . ASN A 1 438 ? -23.077 -12.296 29.728 1.00 96.44 438 ASN A O 1
ATOM 3169 N N . LEU A 1 439 ? -21.834 -10.441 30.007 1.00 96.00 439 LEU A N 1
ATOM 3170 C CA . LEU A 1 439 ? -22.148 -10.196 31.415 1.00 96.00 439 LEU A CA 1
ATOM 3171 C C . LEU A 1 439 ? -23.392 -9.306 31.550 1.00 96.00 439 LEU A C 1
ATOM 3173 O O . LEU A 1 439 ? -24.116 -9.408 32.538 1.00 96.00 439 LEU A O 1
ATOM 3177 N N . SER A 1 440 ? -23.673 -8.474 30.541 1.00 96.69 440 SER A N 1
ATOM 3178 C CA . SER A 1 440 ? -24.875 -7.641 30.462 1.00 96.69 440 SER A CA 1
ATOM 3179 C C . SER A 1 440 ? -25.387 -7.496 29.026 1.00 96.69 440 SER A C 1
ATOM 3181 O O . SER A 1 440 ? -24.659 -7.718 28.061 1.00 96.69 440 SER A O 1
ATOM 3183 N N . GLY A 1 441 ? -26.638 -7.051 28.871 1.00 94.88 441 GLY A N 1
ATOM 3184 C CA . GLY A 1 441 ? -27.082 -6.415 27.625 1.00 94.88 441 GLY A CA 1
ATOM 3185 C C . GLY A 1 441 ? -26.520 -4.995 27.477 1.00 94.88 441 GLY A C 1
ATOM 3186 O O . GLY A 1 441 ? -25.659 -4.584 28.260 1.00 94.88 441 GLY A O 1
ATOM 3187 N N . MET A 1 442 ? -27.032 -4.248 26.496 1.00 95.69 442 MET A N 1
ATOM 3188 C CA . MET A 1 442 ? -26.810 -2.800 26.413 1.00 95.69 442 MET A CA 1
ATOM 3189 C C . MET A 1 442 ? -27.575 -2.098 27.535 1.00 95.69 442 MET A C 1
ATOM 3191 O O . MET A 1 442 ? -28.766 -2.355 27.718 1.00 95.69 442 MET A O 1
ATOM 3195 N N . VAL A 1 443 ? -26.887 -1.249 28.290 1.00 95.88 443 VAL A N 1
ATOM 3196 C CA . VAL A 1 443 ? -27.430 -0.511 29.435 1.00 95.88 443 VAL A CA 1
ATOM 3197 C C . VAL A 1 443 ? -26.946 0.941 29.422 1.00 95.88 443 VAL A C 1
ATOM 3199 O O . VAL A 1 443 ? -25.887 1.238 28.869 1.00 95.88 443 VAL A O 1
ATOM 3202 N N . SER A 1 444 ? -27.698 1.866 30.022 1.00 94.62 444 SER A N 1
ATOM 3203 C CA . SER A 1 444 ? -27.220 3.242 30.215 1.00 94.62 444 SER A CA 1
ATOM 3204 C C . SER A 1 444 ? -26.091 3.292 31.249 1.00 94.62 444 SER A C 1
ATOM 3206 O O . SER A 1 444 ? -25.989 2.417 32.114 1.00 94.62 444 SER A O 1
ATOM 3208 N N . GLY A 1 445 ? -25.266 4.343 31.197 1.00 93.50 445 GLY A N 1
ATOM 3209 C CA . GLY A 1 445 ? -24.217 4.575 32.200 1.00 93.50 445 GLY A CA 1
ATOM 3210 C C . GLY A 1 445 ? -24.763 4.723 33.624 1.00 93.50 445 GLY A C 1
ATOM 3211 O O . GLY A 1 445 ? -24.135 4.265 34.563 1.00 93.50 445 GLY A O 1
ATOM 3212 N N . THR A 1 446 ? -25.966 5.275 33.782 1.00 93.19 446 THR A N 1
ATOM 3213 C CA . THR A 1 446 ? -26.645 5.415 35.084 1.00 93.19 446 THR A CA 1
ATOM 3214 C C . THR A 1 446 ? -27.320 4.132 35.563 1.00 93.19 446 THR A C 1
ATOM 3216 O O . THR A 1 446 ? -27.987 4.132 36.592 1.00 93.19 446 THR A O 1
ATOM 3219 N N . SER A 1 447 ? -27.240 3.040 34.797 1.00 95.38 447 SER A N 1
ATOM 3220 C CA . SER A 1 447 ? -27.879 1.796 35.209 1.00 95.38 447 SER A CA 1
ATOM 3221 C C . SER A 1 447 ? -27.165 1.178 36.404 1.00 95.38 447 SER A C 1
ATOM 3223 O O . SER A 1 447 ? -25.935 1.176 36.462 1.00 95.38 447 SER A O 1
ATOM 3225 N N . LEU A 1 448 ? -27.912 0.517 37.294 1.00 95.44 448 LEU A N 1
ATOM 3226 C CA . LEU A 1 448 ? -27.317 -0.226 38.411 1.00 95.44 448 LEU A CA 1
ATOM 3227 C C . LEU A 1 448 ? -26.255 -1.237 37.943 1.00 95.44 448 LEU A C 1
ATOM 3229 O O . LEU A 1 448 ? -25.283 -1.497 38.646 1.00 95.44 448 LEU A O 1
ATOM 3233 N N . THR A 1 449 ? -26.425 -1.809 36.747 1.00 95.88 449 THR A N 1
ATOM 3234 C CA . THR A 1 449 ? -25.437 -2.730 36.163 1.00 95.88 449 THR A CA 1
ATOM 3235 C C . THR A 1 449 ? -24.143 -2.012 35.789 1.00 95.88 449 THR A C 1
ATOM 3237 O O . THR A 1 449 ? -23.071 -2.518 36.115 1.00 95.88 449 THR A O 1
ATOM 3240 N N . ALA A 1 450 ? -24.229 -0.857 35.123 1.00 95.69 450 ALA A N 1
ATOM 3241 C CA . ALA A 1 450 ? -23.058 -0.071 34.750 1.00 95.69 450 ALA A CA 1
ATOM 3242 C C . ALA A 1 450 ? -22.325 0.452 35.992 1.00 95.69 450 ALA A C 1
ATOM 3244 O O . ALA A 1 450 ? -21.126 0.213 36.111 1.00 95.69 450 ALA A O 1
ATOM 3245 N N . GLU A 1 451 ? -23.037 1.024 36.965 1.00 96.06 451 GLU A N 1
ATOM 3246 C CA . GLU A 1 451 ? -22.424 1.534 38.200 1.00 96.06 451 GLU A CA 1
ATOM 3247 C C . GLU A 1 451 ? -21.795 0.418 39.058 1.00 96.06 451 GLU A C 1
ATOM 3249 O O . GLU A 1 451 ? -20.764 0.609 39.699 1.00 96.06 451 GLU A O 1
ATOM 3254 N N . LEU A 1 452 ? -22.339 -0.805 39.056 1.00 96.25 452 LEU A N 1
ATOM 3255 C CA . LEU A 1 452 ? -21.652 -1.941 39.690 1.00 96.25 452 LEU A CA 1
ATOM 3256 C C . LEU A 1 452 ? -20.326 -2.278 38.990 1.00 96.25 452 LEU A C 1
ATOM 3258 O O . LEU A 1 452 ? -19.358 -2.655 39.654 1.00 96.25 452 LEU A O 1
ATOM 3262 N N . GLN A 1 453 ? -20.273 -2.140 37.665 1.00 96.19 453 GLN A N 1
ATOM 3263 C CA . GLN A 1 453 ? -19.075 -2.408 36.871 1.00 96.19 453 GLN A CA 1
ATOM 3264 C C . GLN A 1 453 ? -18.025 -1.303 37.004 1.00 96.19 453 GLN A C 1
ATOM 3266 O O . GLN A 1 453 ? -16.833 -1.603 37.004 1.00 96.19 453 GLN A O 1
ATOM 3271 N N . GLU A 1 454 ? -18.416 -0.053 37.241 1.00 96.00 454 GLU A N 1
ATOM 3272 C CA . GLU A 1 454 ? -17.475 1.023 37.583 1.00 96.00 454 GLU A CA 1
ATOM 3273 C C . GLU A 1 454 ? -16.562 0.637 38.751 1.00 96.00 454 GLU A C 1
ATOM 3275 O O . GLU A 1 454 ? -15.345 0.832 38.713 1.00 96.00 454 GLU A O 1
ATOM 3280 N N . ALA A 1 455 ? -17.121 -0.009 39.779 1.00 93.31 455 ALA A N 1
ATOM 3281 C CA . ALA A 1 455 ? -16.353 -0.480 40.924 1.00 93.31 455 ALA A CA 1
ATOM 3282 C C . ALA A 1 455 ? -15.353 -1.595 40.566 1.00 93.31 455 ALA A C 1
ATOM 3284 O O . ALA A 1 455 ? -14.324 -1.719 41.244 1.00 93.31 455 ALA A O 1
ATOM 3285 N N . VAL A 1 456 ? -15.634 -2.390 39.531 1.00 93.88 456 VAL A N 1
ATOM 3286 C CA . VAL A 1 456 ? -14.753 -3.446 39.011 1.00 93.88 456 VAL A CA 1
ATOM 3287 C C . VAL A 1 456 ? -13.612 -2.820 38.206 1.00 93.88 456 VAL A C 1
ATOM 3289 O O . VAL A 1 456 ? -12.442 -3.035 38.527 1.00 93.88 456 VAL A O 1
ATOM 3292 N N . PHE A 1 457 ? -13.943 -1.974 37.228 1.00 94.31 457 PHE A N 1
ATOM 3293 C CA . PHE A 1 457 ? -12.974 -1.340 36.327 1.00 94.31 457 PHE A CA 1
ATOM 3294 C C . PHE A 1 457 ? -12.241 -0.139 36.938 1.00 94.31 457 PHE A C 1
ATOM 3296 O O . PHE A 1 457 ? -11.239 0.301 36.384 1.00 94.31 457 PHE A O 1
ATOM 3303 N N . LYS A 1 458 ? -12.694 0.364 38.094 1.00 92.69 458 LYS A N 1
ATOM 3304 C CA . LYS A 1 458 ? -12.205 1.603 38.727 1.00 92.69 458 LYS A CA 1
ATOM 3305 C C . LYS A 1 458 ? -12.315 2.811 37.798 1.00 92.69 458 LYS A C 1
ATOM 3307 O O . LYS A 1 458 ? -11.424 3.657 37.763 1.00 92.69 458 LYS A O 1
ATOM 3312 N N . GLN A 1 459 ? -13.418 2.875 37.064 1.00 91.94 459 GLN A N 1
ATOM 3313 C CA . GLN A 1 459 ? -13.701 3.909 36.082 1.00 91.94 459 GLN A CA 1
ATOM 3314 C C . GLN A 1 459 ? -15.103 4.450 36.313 1.00 91.94 459 GLN A C 1
ATOM 3316 O O . GLN A 1 459 ? -16.007 3.669 36.560 1.00 91.94 459 GLN A O 1
ATOM 3321 N N . ASP A 1 460 ? -15.247 5.766 36.235 1.00 93.25 460 ASP A N 1
ATOM 3322 C CA . ASP A 1 460 ? -16.530 6.465 36.211 1.00 93.25 460 ASP A CA 1
ATOM 3323 C C . ASP A 1 460 ? -17.020 6.459 34.751 1.00 93.25 460 ASP A C 1
ATOM 3325 O O . ASP A 1 460 ? -16.426 7.113 33.888 1.00 93.25 460 ASP A O 1
ATOM 3329 N N . PHE A 1 461 ? -18.003 5.614 34.437 1.00 92.12 461 PHE A N 1
ATOM 3330 C CA . PHE A 1 461 ? -18.508 5.445 33.074 1.00 92.12 461 PHE A CA 1
ATOM 3331 C C . PHE A 1 461 ? -19.547 6.512 32.736 1.00 92.12 461 PHE A C 1
ATOM 3333 O O . PHE A 1 461 ? -19.616 6.979 31.592 1.00 92.12 461 PHE A O 1
ATOM 3340 N N . ASN A 1 462 ? -20.367 6.898 33.713 1.00 90.81 462 ASN A N 1
ATOM 3341 C CA . ASN A 1 462 ? -21.463 7.846 33.529 1.00 90.81 462 ASN A CA 1
ATOM 3342 C C . ASN A 1 462 ? -21.031 9.321 33.695 1.00 90.81 462 ASN A C 1
ATOM 3344 O O . ASN A 1 462 ? -21.788 10.218 33.321 1.00 90.81 462 ASN A O 1
ATOM 3348 N N . HIS A 1 463 ? -19.793 9.556 34.137 1.00 92.81 463 HIS A N 1
ATOM 3349 C CA . HIS A 1 463 ? -19.172 10.855 34.390 1.00 92.81 463 HIS A CA 1
ATOM 3350 C C . HIS A 1 463 ? -19.891 11.681 35.470 1.00 92.81 463 HIS A C 1
ATOM 3352 O O . HIS A 1 463 ? -19.928 12.915 35.388 1.00 92.81 463 HIS A O 1
ATOM 3358 N N . ASP A 1 464 ? -20.474 11.023 36.475 1.00 91.50 464 ASP A N 1
ATOM 3359 C CA . ASP A 1 464 ? -21.150 11.686 37.595 1.00 91.50 464 ASP A CA 1
ATOM 3360 C C . ASP A 1 464 ? -20.192 12.150 38.711 1.00 91.50 464 ASP A C 1
ATOM 3362 O O . ASP A 1 464 ? -20.593 12.879 39.627 1.00 91.50 464 ASP A O 1
ATOM 3366 N N . GLY A 1 465 ? -18.905 11.802 38.606 1.00 93.75 465 GLY A N 1
ATOM 3367 C CA . GLY A 1 465 ? -17.858 12.135 39.567 1.00 93.75 465 GLY A CA 1
ATOM 3368 C C . GLY A 1 465 ? -17.657 11.089 40.666 1.00 93.75 465 GLY A C 1
ATOM 3369 O O . GLY A 1 465 ? -16.808 11.292 41.543 1.00 93.75 465 GLY A O 1
ATOM 3370 N N . THR A 1 466 ? -18.399 9.985 40.632 1.00 94.19 466 THR A N 1
ATOM 3371 C CA . THR A 1 466 ? -18.307 8.848 41.548 1.00 94.19 466 THR A CA 1
ATOM 3372 C C . THR A 1 466 ? -17.870 7.603 40.779 1.00 94.19 466 THR A C 1
ATOM 3374 O O . THR A 1 466 ? -18.133 7.447 39.600 1.00 94.19 466 THR A O 1
ATOM 3377 N N . VAL A 1 467 ? -17.147 6.703 41.451 1.00 95.25 467 VAL A N 1
ATOM 3378 C CA . VAL A 1 467 ? -16.871 5.363 40.920 1.00 95.25 467 VAL A CA 1
ATOM 3379 C C . VAL A 1 467 ? -17.674 4.373 41.743 1.00 95.25 467 VAL A C 1
ATOM 3381 O O . VAL A 1 467 ? -17.348 4.144 42.915 1.00 95.25 467 VAL A O 1
ATOM 3384 N N . GLY A 1 468 ? -18.673 3.752 41.126 1.00 94.50 468 GLY A N 1
ATOM 3385 C CA . GLY A 1 468 ? -19.517 2.761 41.774 1.00 94.50 468 GLY A CA 1
ATOM 3386 C C . GLY A 1 468 ? -20.944 3.244 42.009 1.00 94.50 468 GLY A C 1
ATOM 3387 O O . GLY A 1 468 ? -21.302 4.377 41.724 1.00 94.50 468 GLY A O 1
ATOM 3388 N N . VAL A 1 469 ? -21.745 2.368 42.617 1.00 95.19 469 VAL A N 1
ATOM 3389 C CA . VAL A 1 469 ? -23.174 2.612 42.847 1.00 95.19 469 VAL A CA 1
ATOM 3390 C C . VAL A 1 469 ? -23.432 3.858 43.691 1.00 95.19 469 VAL A C 1
ATOM 3392 O O . VAL A 1 469 ? -23.012 3.939 44.852 1.00 95.19 469 VAL A O 1
ATOM 3395 N N . THR A 1 470 ? -24.204 4.782 43.132 1.00 92.44 470 THR A N 1
ATOM 3396 C CA . THR A 1 470 ? -24.726 5.957 43.818 1.00 92.44 470 THR A CA 1
ATOM 3397 C C . THR A 1 470 ? -26.048 5.627 44.509 1.00 92.44 470 THR A C 1
ATOM 3399 O O . THR A 1 470 ? -26.852 4.818 44.044 1.00 92.44 470 THR A O 1
ATOM 3402 N N . ALA A 1 471 ? -26.274 6.218 45.684 1.00 93.88 471 ALA A N 1
ATOM 3403 C CA . ALA A 1 471 ? -27.513 6.041 46.430 1.00 93.88 471 ALA A CA 1
ATOM 3404 C C . ALA A 1 471 ? -27.925 7.344 47.115 1.00 93.88 471 ALA A C 1
ATOM 3406 O O . ALA A 1 471 ? -27.124 7.979 47.805 1.00 93.88 471 ALA A O 1
ATOM 3407 N N . SER A 1 472 ? -29.196 7.713 46.980 1.00 95.00 472 SER A N 1
ATOM 3408 C CA . SER A 1 472 ? -29.791 8.874 47.634 1.00 95.00 472 SER A CA 1
ATOM 3409 C C . SER A 1 472 ? -31.095 8.504 48.345 1.00 95.00 472 SER A C 1
ATOM 3411 O O . SER A 1 472 ? -31.837 7.610 47.934 1.00 95.00 472 SER A O 1
ATOM 3413 N N . LEU A 1 473 ? -31.363 9.169 49.470 1.00 96.44 473 LEU A N 1
ATOM 3414 C CA . LEU A 1 473 ? -32.622 9.009 50.191 1.00 96.44 473 LEU A CA 1
ATOM 3415 C C . LEU A 1 473 ? -33.695 9.877 49.534 1.00 96.44 473 LEU A C 1
ATOM 3417 O O . LEU A 1 473 ? -33.582 11.100 49.550 1.00 96.44 473 LEU A O 1
ATOM 3421 N N . VAL A 1 474 ? -34.748 9.244 49.017 1.00 96.25 474 VAL A N 1
ATOM 3422 C CA . VAL A 1 474 ? -35.915 9.934 48.444 1.00 96.25 474 VAL A CA 1
ATOM 3423 C C . VAL A 1 474 ? -36.879 10.334 49.554 1.00 96.25 474 VAL A C 1
ATOM 3425 O O . VAL A 1 474 ? -37.299 11.484 49.644 1.00 96.25 474 VAL A O 1
ATOM 3428 N N . HIS A 1 475 ? -37.223 9.380 50.420 1.00 94.12 475 HIS A N 1
ATOM 3429 C CA . HIS A 1 475 ? -38.167 9.593 51.512 1.00 94.12 475 HIS A CA 1
ATOM 3430 C C . HIS A 1 475 ? -37.935 8.599 52.651 1.00 94.12 475 HIS A C 1
ATOM 3432 O O . HIS A 1 475 ? -37.517 7.464 52.422 1.00 94.12 475 HIS A O 1
ATOM 3438 N N . SER A 1 476 ? -38.247 9.012 53.879 1.00 93.62 476 SER A N 1
ATOM 3439 C CA . SER A 1 476 ? -38.208 8.161 55.066 1.00 93.62 476 SER A CA 1
ATOM 3440 C C . SER A 1 476 ? -39.508 8.308 55.848 1.00 93.62 476 SER A C 1
ATOM 3442 O O . SER A 1 476 ? -39.895 9.424 56.192 1.00 93.62 476 SER A O 1
ATOM 3444 N N . ASN A 1 477 ? -40.154 7.180 56.142 1.00 88.12 477 ASN A N 1
ATOM 3445 C CA . ASN A 1 477 ? -41.351 7.109 56.970 1.00 88.12 477 ASN A CA 1
ATOM 3446 C C . ASN A 1 477 ? -41.231 5.970 57.990 1.00 88.12 477 ASN A C 1
ATOM 3448 O O . ASN A 1 477 ? -41.307 4.779 57.658 1.00 88.12 477 ASN A O 1
ATOM 3452 N N . GLY A 1 478 ? -41.026 6.338 59.255 1.00 87.12 478 GLY A N 1
ATOM 3453 C CA . GLY A 1 478 ? -40.753 5.384 60.327 1.00 87.12 478 GLY A CA 1
ATOM 3454 C C . GLY A 1 478 ? -39.520 4.531 60.014 1.00 87.12 478 GLY A C 1
ATOM 3455 O O . GLY A 1 478 ? -38.413 5.047 59.911 1.00 87.12 478 GLY A O 1
ATOM 3456 N N . ASN A 1 479 ? -39.720 3.220 59.856 1.00 90.25 479 ASN A N 1
ATOM 3457 C CA . ASN A 1 479 ? -38.648 2.268 59.540 1.00 90.25 479 ASN A CA 1
ATOM 3458 C C . ASN A 1 479 ? -38.503 1.978 58.035 1.00 90.25 479 ASN A C 1
ATOM 3460 O O . ASN A 1 479 ? -37.678 1.137 57.672 1.00 90.25 479 ASN A O 1
ATOM 3464 N N . THR A 1 480 ? -39.312 2.622 57.182 1.00 95.00 480 THR A N 1
ATOM 3465 C CA . THR A 1 480 ? -39.276 2.447 55.723 1.00 95.00 480 THR A CA 1
ATOM 3466 C C . THR A 1 480 ? -38.537 3.610 55.073 1.00 95.00 480 THR A C 1
ATOM 3468 O O . THR A 1 480 ? -38.902 4.764 55.278 1.00 95.00 480 THR A O 1
ATOM 3471 N N . ASN A 1 481 ? -37.537 3.306 54.253 1.00 96.62 481 ASN A N 1
ATOM 3472 C CA . ASN A 1 481 ? -36.819 4.270 53.429 1.00 96.62 481 ASN A CA 1
ATOM 3473 C C . ASN A 1 481 ? -37.039 3.940 51.955 1.00 96.62 481 ASN A C 1
ATOM 3475 O O . ASN A 1 481 ? -36.777 2.815 51.530 1.00 96.62 481 ASN A O 1
ATOM 3479 N N . LEU A 1 482 ? -37.471 4.927 51.176 1.00 97.31 482 LEU A N 1
ATOM 3480 C CA . LEU A 1 482 ? -37.387 4.882 49.725 1.00 97.31 482 LEU A CA 1
ATOM 3481 C C . LEU A 1 482 ? -36.020 5.437 49.318 1.00 97.31 482 LEU A C 1
ATOM 3483 O O . LEU A 1 482 ? -35.731 6.613 49.550 1.00 97.31 482 LEU A O 1
ATOM 3487 N N . LEU A 1 483 ? -35.182 4.582 48.746 1.00 97.81 483 LEU A N 1
ATOM 3488 C CA . LEU A 1 483 ? -33.867 4.939 48.223 1.00 97.81 483 LEU A CA 1
ATOM 3489 C C . LEU A 1 483 ? -33.911 4.937 46.699 1.00 97.81 483 LEU A C 1
ATOM 3491 O O . LEU A 1 483 ? -34.511 4.041 46.109 1.00 97.81 483 LEU A O 1
ATOM 3495 N N . HIS A 1 484 ? -33.248 5.905 46.084 1.00 96.50 484 HIS A N 1
ATOM 3496 C CA . HIS A 1 484 ? -32.916 5.899 44.665 1.00 96.50 484 HIS A CA 1
ATOM 3497 C C . HIS A 1 484 ? -31.461 5.453 44.552 1.00 96.50 484 HIS A C 1
ATOM 3499 O O . HIS A 1 484 ? -30.583 6.078 45.147 1.00 96.50 484 HIS A O 1
ATOM 3505 N N . ILE A 1 485 ? -31.238 4.298 43.935 1.00 95.75 485 ILE A N 1
ATOM 3506 C CA . ILE A 1 485 ? -29.944 3.620 43.843 1.00 95.75 485 ILE A CA 1
ATOM 3507 C C . ILE A 1 485 ? -29.668 3.373 42.364 1.00 95.75 485 ILE A C 1
ATOM 3509 O O . ILE A 1 485 ? -30.382 2.574 41.750 1.00 95.75 485 ILE A O 1
ATOM 3513 N N . ALA A 1 486 ? -28.642 4.032 41.824 1.00 95.50 486 ALA A N 1
ATOM 3514 C CA . ALA A 1 486 ? -28.421 4.149 40.386 1.00 95.50 486 ALA A CA 1
ATOM 3515 C C . ALA A 1 486 ? -29.716 4.600 39.675 1.00 95.50 486 ALA A C 1
ATOM 3517 O O . ALA A 1 486 ? -30.334 5.580 40.080 1.00 95.50 486 ALA A O 1
ATOM 3518 N N . ASP A 1 487 ? -30.191 3.848 38.682 1.00 95.06 487 ASP A N 1
ATOM 3519 C CA . ASP A 1 487 ? -31.448 4.090 37.971 1.00 95.06 487 ASP A CA 1
ATOM 3520 C C . ASP A 1 487 ? -32.690 3.461 38.625 1.00 95.06 487 ASP A C 1
ATOM 3522 O O . ASP A 1 487 ? -33.763 3.492 38.028 1.00 95.06 487 ASP A O 1
ATOM 3526 N N . GLN A 1 488 ? -32.585 2.851 39.810 1.00 97.31 488 GLN A N 1
ATOM 3527 C CA . GLN A 1 488 ? -33.667 2.069 40.427 1.00 97.31 488 GLN A CA 1
ATOM 3528 C C . GLN A 1 488 ? -34.139 2.642 41.761 1.00 97.31 488 GLN A C 1
ATOM 3530 O O . GLN A 1 488 ? -33.436 3.378 42.444 1.00 97.31 488 GLN A O 1
ATOM 3535 N N . TYR A 1 489 ? -35.331 2.219 42.193 1.00 97.94 489 TYR A N 1
ATOM 3536 C CA . TYR A 1 489 ? -35.888 2.596 43.493 1.00 97.94 489 TYR A CA 1
ATOM 3537 C C . TYR A 1 489 ? -36.086 1.383 44.398 1.00 97.94 489 TYR A C 1
ATOM 3539 O O . TYR A 1 489 ? -36.715 0.396 44.008 1.00 97.94 489 TYR A O 1
ATOM 3547 N N . PHE A 1 490 ? -35.590 1.476 45.630 1.00 98.12 490 PHE A N 1
ATOM 3548 C CA . PHE A 1 490 ? -35.629 0.417 46.634 1.00 98.12 490 PHE A CA 1
ATOM 3549 C C . PHE A 1 490 ? -36.415 0.829 47.875 1.00 98.12 490 PHE A C 1
ATOM 3551 O O . PHE A 1 490 ? -36.269 1.937 48.385 1.00 98.12 490 PHE A O 1
ATOM 3558 N N . MET A 1 491 ? -37.222 -0.099 48.389 1.00 97.81 491 MET A N 1
ATOM 3559 C CA . MET A 1 491 ? -38.033 0.080 49.593 1.00 97.81 491 MET A CA 1
ATOM 3560 C C . MET A 1 491 ? -37.374 -0.662 50.753 1.00 97.81 491 MET A C 1
ATOM 3562 O O . MET A 1 491 ? -37.600 -1.853 50.957 1.00 97.81 491 MET A O 1
ATOM 3566 N N . TYR A 1 492 ? -36.510 0.027 51.493 1.00 97.31 492 TYR A N 1
ATOM 3567 C CA . TYR A 1 492 ? -35.735 -0.565 52.579 1.00 97.31 492 TYR A CA 1
ATOM 3568 C C . TYR A 1 492 ? -36.484 -0.488 53.898 1.00 97.31 492 TYR A C 1
ATOM 3570 O O . TYR A 1 492 ? -36.910 0.579 54.322 1.00 97.31 492 TYR A O 1
ATOM 3578 N N . VAL A 1 493 ? -36.554 -1.616 54.594 1.00 94.44 493 VAL A N 1
ATOM 3579 C CA . VAL A 1 493 ? -37.079 -1.723 55.951 1.00 94.44 493 VAL A CA 1
ATOM 3580 C C . VAL A 1 493 ? -35.941 -2.160 56.859 1.00 94.44 493 VAL A C 1
ATOM 3582 O O . VAL A 1 493 ? -35.341 -3.213 56.648 1.00 94.44 493 VAL A O 1
ATOM 3585 N N . ASN A 1 494 ? -35.618 -1.352 57.871 1.00 90.25 494 ASN A N 1
ATOM 3586 C CA . ASN A 1 494 ? -34.506 -1.623 58.796 1.00 90.25 494 ASN A CA 1
ATOM 3587 C C . ASN A 1 494 ? -33.159 -1.918 58.088 1.00 90.25 494 ASN A C 1
ATOM 3589 O O . ASN A 1 494 ? -32.368 -2.730 58.564 1.00 90.25 494 ASN A O 1
ATOM 3593 N N . GLY A 1 495 ? -32.900 -1.269 56.945 1.00 89.12 495 GLY A N 1
ATOM 3594 C CA . GLY A 1 495 ? -31.617 -1.337 56.230 1.00 89.12 495 GLY A CA 1
ATOM 3595 C C . GLY A 1 495 ? -31.533 -2.324 55.059 1.00 89.12 495 GLY A C 1
ATOM 3596 O O . GLY A 1 495 ? -30.480 -2.402 54.435 1.00 89.12 495 GLY A O 1
ATOM 3597 N N . SER A 1 496 ? -32.605 -3.047 54.722 1.00 93.75 496 SER A N 1
ATOM 3598 C CA . SER A 1 496 ? -32.651 -3.897 53.520 1.00 93.75 496 SER A CA 1
ATOM 3599 C C . SER A 1 496 ? -34.061 -3.975 52.942 1.00 93.75 496 SER A C 1
ATOM 3601 O O . SER A 1 496 ? -35.031 -3.794 53.676 1.00 93.75 496 SER A O 1
ATOM 3603 N N . GLY A 1 497 ? -34.202 -4.271 51.653 1.00 95.06 497 GLY A N 1
ATOM 3604 C CA . GLY A 1 497 ? -35.515 -4.499 51.058 1.00 95.06 497 GLY A CA 1
ATOM 3605 C C . GLY A 1 497 ? -35.487 -4.634 49.536 1.00 95.06 497 GLY A C 1
ATOM 3606 O O . GLY A 1 497 ? -34.417 -4.541 48.932 1.00 95.06 497 GLY A O 1
ATOM 3607 N N . PRO A 1 498 ? -36.644 -4.916 48.913 1.00 97.25 498 PRO A N 1
ATOM 3608 C CA . PRO A 1 498 ? -36.737 -5.126 47.473 1.00 97.25 498 PRO A CA 1
ATOM 3609 C C . PRO A 1 498 ? -36.683 -3.810 46.684 1.00 97.25 498 PRO A C 1
ATOM 3611 O O . PRO A 1 498 ? -37.048 -2.747 47.193 1.00 97.25 498 PRO A O 1
ATOM 3614 N N . SER A 1 499 ? -36.301 -3.899 45.408 1.00 97.88 499 SER A N 1
ATOM 3615 C CA . SER A 1 499 ? -36.613 -2.852 44.433 1.00 97.88 499 SER A CA 1
ATOM 3616 C C . SER A 1 499 ? -38.100 -2.857 44.088 1.00 97.88 499 SER A C 1
ATOM 3618 O O . SER A 1 499 ? -38.760 -3.899 44.145 1.00 97.88 499 SER A O 1
ATOM 3620 N N . ILE A 1 500 ? -38.631 -1.695 43.715 1.00 98.31 500 ILE A N 1
ATOM 3621 C CA . ILE A 1 500 ? -39.951 -1.591 43.092 1.00 98.31 500 ILE A CA 1
ATOM 3622 C C . ILE A 1 500 ? -39.896 -2.336 41.756 1.00 98.31 500 ILE A C 1
ATOM 3624 O O . ILE A 1 500 ? -38.956 -2.148 40.989 1.00 98.31 500 ILE A O 1
ATOM 3628 N N . LYS A 1 501 ? -40.889 -3.182 41.466 1.00 97.94 501 LYS A N 1
ATOM 3629 C CA . LYS A 1 501 ? -40.960 -3.973 40.232 1.00 97.94 501 LYS A CA 1
ATOM 3630 C C . LYS A 1 501 ? -42.283 -3.788 39.510 1.00 97.94 501 LYS A C 1
ATOM 3632 O O . LYS A 1 501 ? -43.353 -3.900 40.108 1.00 97.94 501 LYS A O 1
ATOM 3637 N N . ILE A 1 502 ? -42.209 -3.618 38.194 1.00 95.19 502 ILE A N 1
ATOM 3638 C CA . ILE A 1 502 ? -43.366 -3.560 37.296 1.00 95.19 502 ILE A CA 1
ATOM 3639 C C . ILE A 1 502 ? -43.228 -4.689 36.275 1.00 95.19 502 ILE A C 1
ATOM 3641 O O . ILE A 1 502 ? -42.206 -4.820 35.608 1.00 95.19 502 ILE A O 1
ATOM 3645 N N . GLY A 1 503 ? -44.240 -5.559 36.185 1.00 92.94 503 GLY A N 1
ATOM 3646 C CA . GLY A 1 503 ? -44.176 -6.743 35.317 1.00 92.94 503 GLY A CA 1
ATOM 3647 C C . GLY A 1 503 ? -43.104 -7.765 35.728 1.00 92.94 503 GLY A C 1
ATOM 3648 O O . GLY A 1 503 ? -42.672 -8.561 34.902 1.00 92.94 503 GLY A O 1
ATOM 3649 N N . GLY A 1 504 ? -42.661 -7.734 36.991 1.00 92.38 504 GLY A N 1
ATOM 3650 C CA . GLY A 1 504 ? -41.639 -8.631 37.546 1.00 92.38 504 GLY A CA 1
ATOM 3651 C C . GLY A 1 504 ? -40.187 -8.173 37.351 1.00 92.38 504 GLY A C 1
ATOM 3652 O O . GLY A 1 504 ? -39.295 -8.756 37.965 1.00 92.38 504 GLY A O 1
ATOM 3653 N N . ALA A 1 505 ? -39.942 -7.123 36.563 1.00 94.44 505 ALA A N 1
ATOM 3654 C CA . ALA A 1 505 ? -38.628 -6.497 36.407 1.00 94.44 505 ALA A CA 1
ATOM 3655 C C . ALA A 1 505 ? -38.504 -5.250 37.302 1.00 94.44 505 ALA A C 1
ATOM 3657 O O . ALA A 1 505 ? -39.528 -4.614 37.566 1.00 94.44 505 ALA A O 1
ATOM 3658 N N . PRO A 1 506 ? -37.293 -4.888 37.771 1.00 96.25 506 PRO A N 1
ATOM 3659 C CA . PRO A 1 506 ? -37.071 -3.636 38.490 1.00 96.25 506 PRO A CA 1
ATOM 3660 C C . PRO A 1 506 ? -37.575 -2.429 37.696 1.00 96.25 506 PRO A C 1
ATOM 3662 O O . PRO A 1 506 ? -37.373 -2.352 36.485 1.00 96.25 506 PRO A O 1
ATOM 3665 N N . PHE A 1 507 ? -38.236 -1.506 38.388 1.00 96.75 507 PHE A N 1
ATOM 3666 C CA . PHE A 1 507 ? -38.586 -0.204 37.844 1.00 96.75 507 PHE A CA 1
ATOM 3667 C C . PHE A 1 507 ? -37.322 0.646 37.716 1.00 96.75 507 PHE A C 1
ATOM 3669 O O . PHE A 1 507 ? -36.562 0.746 38.683 1.00 96.75 507 PHE A O 1
ATOM 3676 N N . VAL A 1 508 ? -37.128 1.241 36.540 1.00 95.31 508 VAL A N 1
ATOM 3677 C CA . VAL A 1 508 ? -35.983 2.107 36.231 1.00 95.31 508 VAL A CA 1
ATOM 3678 C C . VAL A 1 508 ? -36.431 3.524 35.878 1.00 95.31 508 VAL A C 1
ATOM 3680 O O . VAL A 1 508 ? -37.559 3.731 35.415 1.00 95.31 508 VAL A O 1
ATOM 3683 N N . ASP A 1 509 ? -35.543 4.495 36.067 1.00 92.94 509 ASP A N 1
ATOM 3684 C CA . ASP A 1 509 ? -35.784 5.896 35.731 1.00 92.94 509 ASP A CA 1
ATOM 3685 C C . ASP A 1 509 ? -36.310 6.070 34.300 1.00 92.94 509 ASP A C 1
ATOM 3687 O O . ASP A 1 509 ? -35.857 5.445 33.339 1.00 92.94 509 ASP A O 1
ATOM 3691 N N . GLY A 1 510 ? -37.316 6.935 34.155 1.00 91.06 510 GLY A N 1
ATOM 3692 C CA . GLY A 1 510 ? -37.921 7.248 32.861 1.00 91.06 510 GLY A CA 1
ATOM 3693 C C . GLY A 1 510 ? -38.819 6.152 32.272 1.00 91.06 510 GLY A C 1
ATOM 3694 O O . GLY A 1 510 ? -39.494 6.420 31.276 1.00 91.06 510 GLY A O 1
ATOM 3695 N N . GLN A 1 511 ? -38.926 4.958 32.882 1.00 94.00 511 GLN A N 1
ATOM 3696 C CA . GLN A 1 511 ? -39.780 3.868 32.376 1.00 94.00 511 GLN A CA 1
ATOM 3697 C C . GLN A 1 511 ? -41.252 4.290 32.221 1.00 94.00 511 GLN A C 1
ATOM 3699 O O . GLN A 1 511 ? -41.946 3.819 31.320 1.00 94.00 511 GLN A O 1
ATOM 3704 N N . LEU A 1 512 ? -41.730 5.189 33.086 1.00 93.50 512 LEU A N 1
ATOM 3705 C CA . LEU A 1 512 ? -43.077 5.770 33.035 1.00 93.50 512 LEU A CA 1
ATOM 3706 C C . LEU A 1 512 ? -43.052 7.269 32.675 1.00 93.50 512 LEU A C 1
ATOM 3708 O O . LEU A 1 512 ? -43.906 8.044 33.113 1.00 93.50 512 LEU A O 1
ATOM 3712 N N . GLY A 1 513 ? -42.072 7.694 31.871 1.00 93.56 513 GLY A N 1
ATOM 3713 C CA . GLY A 1 513 ? -41.897 9.088 31.466 1.00 93.56 513 GLY A CA 1
ATOM 3714 C C . GLY A 1 513 ? -41.558 9.985 32.657 1.00 93.56 513 GLY A C 1
ATOM 3715 O O . GLY A 1 513 ? -40.560 9.770 33.333 1.00 93.56 513 GLY A O 1
ATOM 3716 N N . ASN A 1 514 ? -42.405 10.980 32.932 1.00 94.19 514 ASN A N 1
ATOM 3717 C CA . ASN A 1 514 ? -42.210 11.961 34.012 1.00 94.19 514 ASN A CA 1
ATOM 3718 C C . ASN A 1 514 ? -42.694 11.477 35.393 1.00 94.19 514 ASN A C 1
ATOM 3720 O O . ASN A 1 514 ? -42.713 12.259 36.347 1.00 94.19 514 ASN A O 1
ATOM 3724 N N . THR A 1 515 ? -43.130 10.218 35.489 1.00 96.38 515 THR A N 1
ATOM 3725 C CA . THR A 1 515 ? -43.678 9.630 36.713 1.00 96.38 515 THR A CA 1
ATOM 3726 C C . THR A 1 515 ? -42.602 8.889 37.488 1.00 96.38 515 THR A C 1
ATOM 3728 O O . THR A 1 515 ? -42.136 7.847 37.034 1.00 96.38 515 THR A O 1
ATOM 3731 N N . ASN A 1 516 ? -42.291 9.377 38.689 1.00 96.00 516 ASN A N 1
ATOM 3732 C CA . ASN A 1 516 ? -41.335 8.747 39.598 1.00 96.00 516 ASN A CA 1
ATOM 3733 C C . ASN A 1 516 ? -41.972 8.477 40.970 1.00 96.00 516 ASN A C 1
ATOM 3735 O O . ASN A 1 516 ? -42.883 9.209 41.386 1.00 96.00 516 ASN A O 1
ATOM 3739 N N . PRO A 1 517 ? -41.520 7.435 41.686 1.00 97.31 517 PRO A N 1
ATOM 3740 C CA . PRO A 1 517 ? -41.943 7.191 43.054 1.00 97.31 517 PRO A CA 1
ATOM 3741 C C . PRO A 1 517 ? -41.330 8.257 43.973 1.00 97.31 517 PRO A C 1
ATOM 3743 O O . PRO A 1 517 ? -40.157 8.602 43.860 1.00 97.31 517 PRO A O 1
ATOM 3746 N N . ILE A 1 518 ? -42.138 8.789 44.885 1.00 96.69 518 ILE A N 1
ATOM 3747 C CA . ILE A 1 518 ? -41.744 9.875 45.796 1.00 96.69 518 ILE A CA 1
ATOM 3748 C C . ILE A 1 518 ? -41.821 9.482 47.271 1.00 96.69 518 ILE A C 1
ATOM 3750 O O . ILE A 1 518 ? -41.221 10.152 48.105 1.00 96.69 518 ILE A O 1
ATOM 3754 N N . ALA A 1 519 ? -42.535 8.403 47.599 1.00 96.62 519 ALA A N 1
ATOM 3755 C CA . ALA A 1 519 ? -42.565 7.822 48.935 1.00 96.62 519 ALA A CA 1
ATOM 3756 C C . ALA A 1 519 ? -42.975 6.350 48.892 1.00 96.62 519 ALA A C 1
ATOM 3758 O O . ALA A 1 519 ? -43.664 5.906 47.973 1.00 96.62 519 ALA A O 1
ATOM 3759 N N . ALA A 1 520 ? -42.566 5.601 49.913 1.00 97.06 520 ALA A N 1
ATOM 3760 C CA . ALA A 1 520 ? -42.991 4.228 50.140 1.00 97.06 520 ALA A CA 1
ATOM 3761 C C . ALA A 1 520 ? -43.180 3.981 51.641 1.00 97.06 520 ALA A C 1
ATOM 3763 O O . ALA A 1 520 ? -42.433 4.520 52.460 1.00 97.06 520 ALA A O 1
ATOM 3764 N N . ILE A 1 521 ? -44.154 3.146 51.999 1.00 96.31 521 ILE A N 1
ATOM 3765 C CA . ILE A 1 521 ? -44.389 2.700 53.375 1.00 96.31 521 ILE A CA 1
ATOM 3766 C C . ILE A 1 521 ? -44.625 1.191 53.406 1.00 96.31 521 ILE A C 1
ATOM 3768 O O . ILE A 1 521 ? -45.357 0.647 52.581 1.00 96.31 521 ILE A O 1
ATOM 3772 N N . GLN A 1 522 ? -44.003 0.500 54.363 1.00 96.06 522 GLN A N 1
ATOM 3773 C CA . GLN A 1 522 ? -44.273 -0.913 54.608 1.00 96.06 522 GLN A CA 1
ATOM 3774 C C . GLN A 1 522 ? -45.692 -1.122 55.159 1.00 96.06 522 GLN A C 1
ATOM 3776 O O . GLN A 1 522 ? -46.107 -0.477 56.121 1.00 96.06 522 GLN A O 1
ATOM 3781 N N . THR A 1 523 ? -46.401 -2.100 54.600 1.00 93.94 523 THR A N 1
ATOM 3782 C CA . THR A 1 523 ? -47.688 -2.602 55.094 1.00 93.94 523 THR A CA 1
ATOM 3783 C C . THR A 1 523 ? -47.536 -4.014 55.668 1.00 93.94 523 THR A C 1
ATOM 3785 O O . THR A 1 523 ? -46.469 -4.626 55.608 1.00 93.94 523 THR A O 1
ATOM 3788 N N . ALA A 1 524 ? -48.613 -4.581 56.223 1.00 92.25 524 ALA A N 1
ATOM 3789 C CA . ALA A 1 524 ? -48.581 -5.938 56.777 1.00 92.25 524 ALA A CA 1
ATOM 3790 C C . ALA A 1 524 ? -48.264 -7.036 55.736 1.00 92.25 524 ALA A C 1
ATOM 3792 O O . ALA A 1 524 ? -47.798 -8.110 56.113 1.00 92.25 524 ALA A O 1
ATOM 3793 N N . SER A 1 525 ? -48.527 -6.788 54.447 1.00 89.31 525 SER A N 1
ATOM 3794 C CA . SER A 1 525 ? -48.364 -7.764 53.357 1.00 89.31 525 SER A CA 1
ATOM 3795 C C . SER A 1 525 ? -47.446 -7.300 52.220 1.00 89.31 525 SER A C 1
ATOM 3797 O O . SER A 1 525 ? -47.314 -8.013 51.225 1.00 89.31 525 SER A O 1
ATOM 3799 N N . GLY A 1 526 ? -46.825 -6.126 52.336 1.00 96.00 526 GLY A N 1
ATOM 3800 C CA . GLY A 1 526 ? -46.000 -5.557 51.275 1.00 96.00 526 GLY A CA 1
ATOM 3801 C C . GLY A 1 526 ? -45.715 -4.077 51.487 1.00 96.00 526 GLY A C 1
ATOM 3802 O O . GLY A 1 526 ? -45.267 -3.691 52.567 1.00 96.00 526 GLY A O 1
ATOM 3803 N N . PHE A 1 527 ? -45.965 -3.264 50.462 1.00 97.81 527 PHE A N 1
ATOM 3804 C CA . PHE A 1 527 ? -45.668 -1.832 50.458 1.00 97.81 527 PHE A CA 1
ATOM 3805 C C . PHE A 1 527 ? -46.751 -1.031 49.742 1.00 97.81 527 PHE A C 1
ATOM 3807 O O . PHE A 1 527 ? -47.242 -1.466 48.704 1.00 97.81 527 PHE A O 1
ATOM 3814 N N . ASP A 1 528 ? -47.046 0.163 50.242 1.00 97.38 528 ASP A N 1
ATOM 3815 C CA . ASP A 1 528 ? -47.774 1.180 49.486 1.00 97.38 528 ASP A CA 1
ATOM 3816 C C . ASP A 1 528 ? -46.766 2.208 48.962 1.00 97.38 528 ASP A C 1
ATOM 3818 O O . ASP A 1 528 ? -45.828 2.589 49.666 1.00 97.38 528 ASP A O 1
ATOM 3822 N N . ILE A 1 529 ? -46.942 2.644 47.716 1.00 97.94 529 ILE A N 1
ATOM 3823 C CA . ILE A 1 529 ? -46.008 3.513 46.992 1.00 97.94 529 ILE A CA 1
ATOM 3824 C C . ILE A 1 529 ? -46.773 4.720 46.455 1.00 97.94 529 ILE A C 1
ATOM 3826 O O . ILE A 1 529 ? -47.805 4.563 45.796 1.00 97.94 529 ILE A O 1
ATOM 3830 N N . ALA A 1 530 ? -46.253 5.914 46.722 1.00 97.62 530 ALA A N 1
ATOM 3831 C CA . ALA A 1 530 ? -46.737 7.170 46.170 1.00 97.62 530 ALA A CA 1
ATOM 3832 C C . ALA A 1 530 ? -45.913 7.558 44.941 1.00 97.62 530 ALA A C 1
ATOM 3834 O O . ALA A 1 530 ? -44.682 7.565 44.988 1.00 97.62 530 ALA A O 1
ATOM 3835 N N . TRP A 1 531 ? -46.594 7.931 43.864 1.00 97.75 531 TRP A N 1
ATOM 3836 C CA . TRP A 1 531 ? -45.997 8.344 42.599 1.00 97.75 531 TRP A CA 1
ATOM 3837 C C . TRP A 1 531 ? -46.422 9.764 42.263 1.00 97.75 531 TRP A C 1
ATOM 3839 O O . TRP A 1 531 ? -47.563 10.150 42.528 1.00 97.75 531 TRP A O 1
ATOM 3849 N N . LYS A 1 532 ? -45.524 10.520 41.632 1.00 96.88 532 LYS A N 1
ATOM 3850 C CA . LYS A 1 532 ? -45.800 11.873 41.152 1.00 96.88 532 LYS A CA 1
ATOM 3851 C C . LYS A 1 532 ? -45.374 12.010 39.704 1.00 96.88 532 LYS A C 1
ATOM 3853 O O . LYS A 1 532 ? -44.244 11.677 39.356 1.00 96.88 532 LYS A O 1
ATOM 3858 N N . ASP A 1 533 ? -46.267 12.551 38.889 1.00 96.56 533 ASP A N 1
ATOM 3859 C CA . ASP A 1 533 ? -45.934 13.020 37.551 1.00 96.56 533 ASP A CA 1
ATOM 3860 C C . ASP A 1 533 ? -45.443 14.465 37.656 1.00 96.56 533 ASP A C 1
ATOM 3862 O O . ASP A 1 533 ? -46.198 15.376 38.006 1.00 96.56 533 ASP A O 1
ATOM 3866 N N . SER A 1 534 ? -44.160 14.683 37.376 1.00 94.44 534 SER A N 1
ATOM 3867 C CA . SER A 1 534 ? -43.539 16.005 37.485 1.00 94.44 534 SER A CA 1
ATOM 3868 C C . SER A 1 534 ? -44.069 17.017 36.463 1.00 94.44 534 SER A C 1
ATOM 3870 O O . SER A 1 534 ? -43.969 18.220 36.701 1.00 94.44 534 SER A O 1
ATOM 3872 N N . SER A 1 535 ? -44.680 16.561 35.365 1.00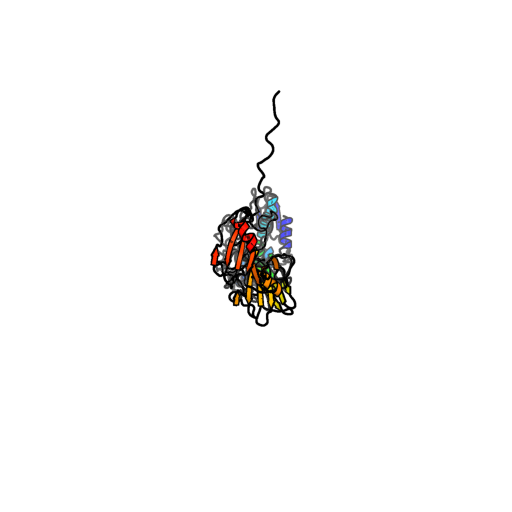 94.75 535 SER A N 1
ATOM 3873 C CA . SER A 1 535 ? -45.221 17.434 34.319 1.00 94.75 535 SER A CA 1
ATOM 3874 C C . SER A 1 535 ? -46.628 17.941 34.619 1.00 94.75 535 SER A C 1
ATOM 3876 O O . SER A 1 535 ? -46.951 19.086 34.308 1.00 94.75 535 SER A O 1
ATOM 3878 N N . THR A 1 536 ? -47.460 17.112 35.252 1.00 94.88 536 THR A N 1
ATOM 3879 C CA . THR A 1 536 ? -48.838 17.480 35.609 1.00 94.88 536 THR A CA 1
ATOM 3880 C C . THR A 1 536 ? -48.995 17.867 37.078 1.00 94.88 536 THR A C 1
ATOM 3882 O O . THR A 1 536 ? -50.002 18.470 37.445 1.00 94.88 536 THR A O 1
ATOM 3885 N N . GLY A 1 537 ? -48.025 17.519 37.929 1.00 93.94 537 GLY A N 1
ATOM 3886 C CA . GLY A 1 537 ? -48.107 17.682 39.381 1.00 93.94 537 GLY A CA 1
ATOM 3887 C C . GLY A 1 537 ? -49.136 16.762 40.045 1.00 93.94 537 GLY A C 1
ATOM 3888 O O . GLY A 1 537 ? -49.441 16.956 41.220 1.00 93.94 537 GLY A O 1
ATOM 3889 N N . GLN A 1 538 ? -49.695 15.799 39.306 1.00 96.69 538 GLN A N 1
ATOM 3890 C CA . GLN A 1 538 ? -50.666 14.845 39.830 1.00 96.69 538 GLN A CA 1
ATOM 3891 C C . GLN A 1 538 ? -49.972 13.685 40.542 1.00 96.69 538 GLN A C 1
ATOM 3893 O O . GLN A 1 538 ? -48.803 13.379 40.292 1.00 96.69 538 GLN A O 1
ATOM 3898 N N . PHE A 1 539 ? -50.731 13.029 41.414 1.00 97.75 539 PHE A N 1
ATOM 3899 C CA . PHE A 1 539 ? -50.288 11.910 42.230 1.00 97.75 539 PHE A CA 1
ATOM 3900 C C . PHE A 1 539 ? -51.124 10.669 41.944 1.00 97.75 539 PHE A C 1
ATOM 3902 O O . PHE A 1 539 ? -52.314 10.770 41.635 1.00 97.75 539 PHE A O 1
ATOM 3909 N N . THR A 1 540 ? -50.513 9.500 42.098 1.00 97.44 540 THR A N 1
ATOM 3910 C CA . THR A 1 540 ? -51.218 8.218 42.147 1.00 97.44 540 THR A CA 1
ATOM 3911 C C . THR A 1 540 ? -50.554 7.300 43.167 1.00 97.44 540 THR A C 1
ATOM 3913 O O . THR A 1 540 ? -49.370 7.447 43.467 1.00 97.44 540 THR A O 1
ATOM 3916 N N . PHE A 1 541 ? -51.307 6.341 43.697 1.00 98.06 541 PHE A N 1
ATOM 3917 C CA . PHE A 1 541 ? -50.832 5.427 44.732 1.00 98.06 541 PHE A CA 1
ATOM 3918 C C . PHE A 1 541 ? -51.036 3.976 44.308 1.00 98.06 541 PHE A C 1
ATOM 3920 O O . PHE A 1 541 ? -52.058 3.631 43.709 1.00 98.06 541 PHE A O 1
ATOM 3927 N N . THR A 1 542 ? -50.073 3.114 44.620 1.00 98.00 542 THR A N 1
ATOM 3928 C CA . THR A 1 542 ? -50.086 1.696 44.229 1.00 98.00 542 THR A CA 1
ATOM 3929 C C . THR A 1 542 ? -49.653 0.803 45.378 1.00 98.00 542 THR A C 1
ATOM 3931 O O . THR A 1 542 ? -48.829 1.221 46.184 1.00 98.00 542 THR A O 1
ATOM 3934 N N . ALA A 1 543 ? -50.117 -0.442 45.390 1.00 97.69 543 ALA A N 1
ATOM 3935 C CA . ALA A 1 543 ? -49.641 -1.468 46.308 1.00 97.69 543 ALA A CA 1
ATOM 3936 C C . ALA A 1 543 ? -48.667 -2.425 45.613 1.00 97.69 543 ALA A C 1
ATOM 3938 O O . ALA A 1 543 ? -48.893 -2.848 44.472 1.00 97.69 543 ALA A O 1
ATOM 3939 N N . ALA A 1 544 ? -47.630 -2.835 46.333 1.00 97.94 544 ALA A N 1
ATOM 3940 C CA . ALA A 1 544 ? -46.683 -3.869 45.952 1.00 97.94 544 ALA A CA 1
ATOM 3941 C C . ALA A 1 544 ? -46.637 -4.995 46.997 1.00 97.94 544 ALA A C 1
ATOM 3943 O O . ALA A 1 544 ? -46.910 -4.773 48.176 1.00 97.94 544 ALA A O 1
ATOM 3944 N N . ASP A 1 545 ? -46.293 -6.212 46.572 1.00 97.50 545 ASP A N 1
ATOM 3945 C CA . ASP A 1 545 ? -46.076 -7.343 47.479 1.00 97.50 545 ASP A CA 1
ATOM 3946 C C . ASP A 1 545 ? -44.755 -7.207 48.268 1.00 97.50 545 ASP A C 1
ATOM 3948 O O . ASP A 1 545 ? -43.965 -6.283 48.064 1.00 97.50 545 ASP A O 1
ATOM 3952 N N . SER A 1 546 ? -44.472 -8.150 49.172 1.00 96.69 546 SER A N 1
ATOM 3953 C CA . SER A 1 546 ? -43.234 -8.151 49.969 1.00 96.69 546 SER A CA 1
ATOM 3954 C C . SER A 1 546 ? -41.942 -8.291 49.150 1.00 96.69 546 SER A C 1
ATOM 3956 O O . SER A 1 546 ? -40.860 -8.079 49.691 1.00 96.69 546 SER A O 1
ATOM 3958 N N . ASN A 1 547 ? -42.032 -8.662 47.869 1.00 96.75 547 ASN A N 1
ATOM 3959 C CA . ASN A 1 547 ? -40.907 -8.772 46.936 1.00 96.75 547 ASN A CA 1
ATOM 3960 C C . ASN A 1 547 ? -40.795 -7.555 46.000 1.00 96.75 547 ASN A C 1
ATOM 3962 O O . ASN A 1 547 ? -39.967 -7.580 45.078 1.00 96.75 547 ASN A O 1
ATOM 3966 N N . GLY A 1 548 ? -41.620 -6.528 46.234 1.00 97.25 548 GLY A N 1
ATOM 3967 C CA . GLY A 1 548 ? -41.664 -5.275 45.492 1.00 97.25 548 GLY A CA 1
ATOM 3968 C C . GLY A 1 548 ? -42.476 -5.323 44.199 1.00 97.25 548 GLY A C 1
ATOM 3969 O O . GLY A 1 548 ? -42.470 -4.342 43.460 1.00 97.25 548 GLY A O 1
ATOM 3970 N N . ASN A 1 549 ? -43.184 -6.417 43.898 1.00 97.88 549 ASN A N 1
ATOM 3971 C CA . ASN A 1 549 ? -43.978 -6.509 42.673 1.00 97.88 549 ASN A CA 1
ATOM 3972 C C . ASN A 1 549 ? -45.251 -5.685 42.790 1.00 97.88 549 ASN A C 1
ATOM 3974 O O . ASN A 1 549 ? -46.040 -5.911 43.704 1.00 97.88 549 ASN A O 1
ATOM 3978 N N . TYR A 1 550 ? -45.486 -4.798 41.825 1.00 97.38 550 TYR A N 1
ATOM 3979 C CA . TYR A 1 550 ? -46.764 -4.117 41.656 1.00 97.38 550 TYR A CA 1
ATOM 3980 C C . TYR A 1 550 ? -47.932 -5.118 41.659 1.00 97.38 550 TYR A C 1
ATOM 3982 O O . TYR A 1 550 ? -47.925 -6.098 40.911 1.00 97.38 550 TYR A O 1
ATOM 3990 N N . THR A 1 551 ? -48.949 -4.845 42.478 1.00 96.88 551 THR A N 1
ATOM 3991 C CA . THR A 1 551 ? -50.148 -5.689 42.612 1.00 96.88 551 THR A CA 1
ATOM 3992 C C . THR A 1 551 ? -51.421 -4.979 42.170 1.00 96.88 551 THR A C 1
ATOM 3994 O O . THR A 1 551 ? -52.263 -5.587 41.512 1.00 96.88 551 THR A O 1
ATOM 3997 N N . SER A 1 552 ? -51.596 -3.709 42.542 1.00 96.56 552 SER A N 1
ATOM 3998 C CA . SER A 1 552 ? -52.827 -2.964 42.275 1.00 96.56 552 SER A CA 1
ATOM 3999 C C . SER A 1 552 ? -52.642 -1.455 42.424 1.00 96.56 552 SER A C 1
ATOM 4001 O O . SER A 1 552 ? -51.703 -0.982 43.067 1.00 96.56 552 SER A O 1
ATOM 4003 N N . ASN A 1 553 ? -53.569 -0.693 41.843 1.00 96.19 553 ASN A N 1
ATOM 4004 C CA . ASN A 1 553 ? -53.710 0.734 42.111 1.00 96.19 553 ASN A CA 1
ATOM 4005 C C . ASN A 1 553 ? -54.551 0.937 43.373 1.00 96.19 553 ASN A C 1
ATOM 4007 O O . ASN A 1 553 ? -55.642 0.379 43.488 1.00 96.19 553 ASN A O 1
ATOM 4011 N N . LEU A 1 554 ? -54.061 1.776 44.279 1.00 95.88 554 LEU A N 1
ATOM 4012 C CA . LEU A 1 554 ? -54.799 2.254 45.447 1.00 95.88 554 LEU A CA 1
ATOM 4013 C C . LEU A 1 554 ? -55.637 3.490 45.100 1.00 95.88 554 LEU A C 1
ATOM 4015 O O . LEU A 1 554 ? -56.676 3.728 45.712 1.00 95.88 554 LEU A O 1
ATOM 4019 N N . SER A 1 555 ? -55.218 4.253 44.086 1.00 96.25 555 SER A N 1
ATOM 4020 C CA . SER A 1 555 ? -55.951 5.404 43.560 1.00 96.25 555 SER A CA 1
ATOM 4021 C C . SER A 1 555 ? -55.821 5.524 42.038 1.00 96.25 555 SER A C 1
ATOM 4023 O O . SER A 1 555 ? -54.967 4.894 41.417 1.00 96.25 555 SER A O 1
ATOM 4025 N N . GLY A 1 556 ? -56.659 6.372 41.436 1.00 94.56 556 GLY A N 1
ATOM 4026 C CA . GLY A 1 556 ? -56.351 6.975 40.138 1.00 94.56 556 GLY A CA 1
ATOM 4027 C C . GLY A 1 556 ? -55.450 8.205 40.289 1.00 94.56 556 GLY A C 1
ATOM 4028 O O . GLY A 1 556 ? -55.119 8.603 41.409 1.00 94.56 556 GLY A O 1
ATOM 4029 N N . TRP A 1 557 ? -55.111 8.825 39.158 1.00 96.31 557 TRP A N 1
ATOM 4030 C CA . TRP A 1 557 ? -54.418 10.112 39.123 1.00 96.31 557 TRP A CA 1
ATOM 4031 C C . TRP A 1 557 ? -55.300 11.231 39.671 1.00 96.31 557 TRP A C 1
ATOM 4033 O O . TRP A 1 557 ? -56.457 11.367 39.263 1.00 96.31 557 TRP A O 1
ATOM 4043 N N . ALA A 1 558 ? -54.757 12.026 40.587 1.00 96.25 558 ALA A N 1
ATOM 4044 C CA . ALA A 1 558 ? -55.474 13.135 41.196 1.00 96.25 558 ALA A CA 1
ATOM 4045 C C . ALA A 1 558 ? -54.538 14.310 41.538 1.00 96.25 558 ALA A C 1
ATOM 4047 O O . ALA A 1 558 ? -53.355 14.099 41.818 1.00 96.25 558 ALA A O 1
ATOM 4048 N N . PRO A 1 559 ? -55.038 15.562 41.531 1.00 95.25 559 PRO A N 1
ATOM 4049 C CA . PRO A 1 559 ? -54.270 16.715 41.992 1.00 95.25 559 PRO A CA 1
ATOM 4050 C C . PRO A 1 559 ? -54.049 16.659 43.511 1.00 95.25 559 PRO A C 1
ATOM 4052 O O . PRO A 1 559 ? -54.848 16.067 44.241 1.00 95.25 559 PRO A O 1
ATOM 4055 N N . GLY A 1 560 ? -52.992 17.326 43.986 1.00 91.31 560 GLY A N 1
ATOM 4056 C CA . GLY A 1 560 ? -52.607 17.332 45.405 1.00 91.31 560 GLY A CA 1
ATOM 4057 C C . GLY A 1 560 ? -53.695 17.828 46.365 1.00 91.31 560 GLY A C 1
ATOM 4058 O O . GLY A 1 560 ? -53.807 17.328 47.472 1.00 91.31 560 GLY A O 1
ATOM 4059 N N . THR A 1 561 ? -54.558 18.741 45.921 1.00 91.94 561 THR A N 1
ATOM 4060 C CA . THR A 1 561 ? -55.677 19.293 46.712 1.00 91.94 561 THR A CA 1
ATOM 4061 C C . THR A 1 561 ? -56.933 18.414 46.709 1.00 91.94 561 THR A C 1
ATOM 4063 O O . THR A 1 561 ? -58.027 18.862 47.054 1.00 91.94 561 THR A O 1
ATOM 4066 N N . SER A 1 562 ? -56.837 17.178 46.214 1.00 94.44 562 SER A N 1
ATOM 4067 C CA . SER A 1 562 ? -57.964 16.250 46.234 1.00 94.44 562 SER A CA 1
ATOM 4068 C C . SER A 1 562 ? -58.031 15.515 47.569 1.00 94.44 562 SER A C 1
ATOM 4070 O O . SER A 1 562 ? -57.016 15.043 48.072 1.00 94.44 562 SER A O 1
ATOM 4072 N N . ALA A 1 563 ? -59.248 15.268 48.060 1.00 91.31 563 ALA A N 1
ATOM 4073 C CA . ALA A 1 563 ? -59.460 14.463 49.264 1.00 91.31 563 ALA A CA 1
ATOM 4074 C C . ALA A 1 563 ? -58.843 13.050 49.167 1.00 91.31 563 ALA A C 1
ATOM 4076 O O . ALA A 1 563 ? -58.596 12.408 50.183 1.00 91.31 563 ALA A O 1
ATOM 4077 N N . THR A 1 564 ? -58.611 12.523 47.956 1.00 93.69 564 THR A N 1
ATOM 4078 C CA . THR A 1 564 ? -57.889 11.253 47.770 1.00 93.69 564 THR A CA 1
ATOM 4079 C C . THR A 1 564 ? -56.416 11.393 48.142 1.00 93.69 564 THR A C 1
ATOM 4081 O O . THR A 1 564 ? -55.929 10.577 48.917 1.00 93.69 564 THR A O 1
ATOM 4084 N N . VAL A 1 565 ? -55.727 12.420 47.632 1.00 94.56 565 VAL A N 1
ATOM 4085 C CA . VAL A 1 565 ? -54.316 12.670 47.962 1.00 94.56 565 VAL A CA 1
ATOM 4086 C C . VAL A 1 565 ? -54.174 13.056 49.431 1.00 94.56 565 VAL A C 1
ATOM 4088 O O . VAL A 1 565 ? -53.400 12.406 50.122 1.00 94.56 565 VAL A O 1
ATOM 4091 N N . GLU A 1 566 ? -54.996 13.985 49.929 1.00 93.69 566 GLU A N 1
ATOM 4092 C CA . GLU A 1 566 ? -55.005 14.406 51.341 1.00 93.69 566 GLU A CA 1
ATOM 4093 C C . GLU A 1 566 ? -55.199 13.210 52.293 1.00 93.69 566 GLU A C 1
ATOM 4095 O O . GLU A 1 566 ? -54.502 13.071 53.290 1.00 93.69 566 GLU A O 1
ATOM 4100 N N . ASN A 1 567 ? -56.085 12.252 51.985 1.00 93.06 567 ASN A N 1
ATOM 4101 C CA . ASN A 1 567 ? -56.201 11.047 52.819 1.00 93.06 567 ASN A CA 1
ATOM 4102 C C . ASN A 1 567 ? -54.917 10.198 52.821 1.00 93.06 567 ASN A C 1
ATOM 4104 O O . ASN A 1 567 ? -54.546 9.654 53.864 1.00 93.06 567 ASN A O 1
ATOM 4108 N N . MET A 1 568 ? -54.216 10.090 51.690 1.00 94.56 568 MET A N 1
ATOM 4109 C CA . MET A 1 568 ? -52.960 9.335 51.616 1.00 94.56 568 MET A CA 1
ATOM 4110 C C . MET A 1 568 ? -51.813 10.031 52.357 1.00 94.56 568 MET A C 1
ATOM 4112 O O . MET A 1 568 ? -50.929 9.337 52.857 1.00 94.56 568 MET A O 1
ATOM 4116 N N . GLU A 1 569 ? -51.844 11.353 52.529 1.00 94.69 569 GLU A N 1
ATOM 4117 C CA . GLU A 1 569 ? -50.868 12.082 53.358 1.00 94.69 569 GLU A CA 1
ATOM 4118 C C . GLU A 1 569 ? -50.803 11.523 54.777 1.00 94.69 569 GLU A C 1
ATOM 4120 O O . GLU A 1 569 ? -49.721 11.335 55.327 1.00 94.69 569 GLU A O 1
ATOM 4125 N N . THR A 1 570 ? -51.955 11.160 55.353 1.00 91.50 570 THR A N 1
ATOM 4126 C CA . THR A 1 570 ? -52.005 10.534 56.684 1.00 91.50 570 THR A CA 1
ATOM 4127 C C . THR A 1 570 ? -51.359 9.148 56.710 1.00 91.50 570 THR A C 1
ATOM 4129 O O . THR A 1 570 ? -50.775 8.761 57.719 1.00 91.50 570 THR A O 1
ATOM 4132 N N . THR A 1 571 ? -51.418 8.414 55.595 1.00 91.75 571 THR A N 1
ATOM 4133 C CA . THR A 1 571 ? -50.804 7.085 55.466 1.00 91.75 571 THR A CA 1
ATOM 4134 C C . THR A 1 571 ? -49.287 7.210 55.365 1.00 91.75 571 THR A C 1
ATOM 4136 O O . THR A 1 571 ? -48.562 6.539 56.093 1.00 91.75 571 THR A O 1
ATOM 4139 N N . PHE A 1 572 ? -48.795 8.113 54.515 1.00 92.75 572 PHE A N 1
ATOM 4140 C CA . PHE A 1 572 ? -47.360 8.320 54.297 1.00 92.75 572 PHE A CA 1
ATOM 4141 C C . PHE A 1 572 ? -46.706 9.271 55.306 1.00 92.75 572 PHE A C 1
ATOM 4143 O O . PHE A 1 572 ? -45.487 9.394 55.310 1.00 92.75 572 PHE A O 1
ATOM 4150 N N . SER A 1 573 ? -47.491 9.923 56.170 1.00 91.69 573 SER A N 1
ATOM 4151 C CA . SER A 1 573 ? -47.027 11.014 57.040 1.00 91.69 573 SER A CA 1
ATOM 4152 C C . SER A 1 573 ? -46.278 12.105 56.259 1.00 91.69 573 SER A C 1
ATOM 4154 O O . SER A 1 573 ? -45.263 12.628 56.716 1.00 91.69 573 SER A O 1
ATOM 4156 N N . GLN A 1 574 ? -46.779 12.436 55.065 1.00 91.00 574 GLN A N 1
ATOM 4157 C CA . GLN A 1 574 ? -46.168 13.387 54.140 1.00 91.00 574 GLN A CA 1
ATOM 4158 C C . GLN A 1 574 ? -47.216 14.345 53.587 1.00 91.00 574 GLN A C 1
ATOM 4160 O O . GLN A 1 574 ? -48.246 13.892 53.113 1.00 91.00 574 GLN A O 1
ATOM 4165 N N . ASP A 1 575 ? -46.918 15.641 53.613 1.00 92.00 575 ASP A N 1
ATOM 4166 C CA . ASP A 1 575 ? -47.716 16.690 52.976 1.00 92.00 575 ASP A CA 1
ATOM 4167 C C . ASP A 1 575 ? -47.360 16.694 51.482 1.00 92.00 575 ASP A C 1
ATOM 4169 O O . ASP A 1 575 ? -46.262 17.103 51.087 1.00 92.00 575 ASP A O 1
ATOM 4173 N N . PHE A 1 576 ? -48.230 16.124 50.647 1.00 92.50 576 PHE A N 1
ATOM 4174 C CA . PHE A 1 576 ? -47.947 15.956 49.222 1.00 92.50 576 PHE A CA 1
ATOM 4175 C C . PHE A 1 576 ? -48.197 17.250 48.449 1.00 92.50 576 PHE A C 1
ATOM 4177 O O . PHE A 1 576 ? -47.522 17.516 47.444 1.00 92.50 576 PHE A O 1
ATOM 4184 N N . ASN A 1 577 ? -49.165 18.051 48.893 1.00 90.50 577 ASN A N 1
ATOM 4185 C CA . ASN A 1 577 ? -49.596 19.262 48.207 1.00 90.50 577 ASN A CA 1
ATOM 4186 C C . ASN A 1 577 ? -48.845 20.532 48.681 1.00 90.50 577 ASN A C 1
ATOM 4188 O O . ASN A 1 577 ? -48.873 21.543 47.976 1.00 90.50 577 ASN A O 1
ATOM 4192 N N . ASN A 1 578 ? -48.066 20.431 49.761 1.00 91.44 578 ASN A N 1
ATOM 4193 C CA . ASN A 1 578 ? -47.308 21.492 50.432 1.00 91.44 578 ASN A CA 1
ATOM 4194 C C . ASN A 1 578 ? -48.187 22.623 50.996 1.00 91.44 578 ASN A C 1
ATOM 4196 O O . ASN A 1 578 ? -47.779 23.790 50.967 1.00 91.44 578 ASN A O 1
ATOM 4200 N N . ASP A 1 579 ? -49.391 22.313 51.478 1.00 90.50 579 ASP A N 1
ATOM 4201 C CA . ASP A 1 579 ? -50.284 23.283 52.122 1.00 90.50 579 ASP A CA 1
ATOM 4202 C C . ASP A 1 579 ? -49.996 23.486 53.625 1.00 90.50 579 ASP A C 1
ATOM 4204 O O . ASP A 1 579 ? -50.539 24.404 54.251 1.00 90.50 579 ASP A O 1
ATOM 4208 N N . GLY A 1 580 ? -49.076 22.697 54.185 1.00 90.94 580 GLY A N 1
ATOM 4209 C CA . GLY A 1 580 ? -48.651 22.737 55.578 1.00 90.94 580 GLY A CA 1
ATOM 4210 C C . GLY A 1 580 ? -49.483 21.861 56.517 1.00 90.94 580 GLY A C 1
ATOM 4211 O O . GLY A 1 580 ? -49.258 21.912 57.732 1.00 90.94 580 GLY A O 1
ATOM 4212 N N . VAL A 1 581 ? -50.431 21.076 56.001 1.00 91.75 581 VAL A N 1
ATOM 4213 C CA . VAL A 1 581 ? -51.295 20.163 56.755 1.00 91.75 581 VAL A CA 1
ATOM 4214 C C . VAL A 1 581 ? -51.062 18.723 56.282 1.00 91.75 581 VAL A C 1
ATOM 4216 O O . VAL A 1 581 ? -50.809 18.462 55.119 1.00 91.75 581 VAL A O 1
ATOM 4219 N N . ILE A 1 582 ? -51.114 17.766 57.214 1.00 91.31 582 ILE A N 1
ATOM 4220 C CA . ILE A 1 582 ? -51.158 16.334 56.886 1.00 91.31 582 ILE A CA 1
ATOM 4221 C C . ILE A 1 582 ? -52.610 15.887 56.991 1.00 91.31 582 ILE A C 1
ATOM 4223 O O . ILE A 1 582 ? -53.153 15.839 58.101 1.00 91.31 582 ILE A O 1
ATOM 4227 N N . GLY A 1 583 ? -53.226 15.522 55.869 1.00 90.75 583 GLY A N 1
ATOM 4228 C CA . GLY A 1 583 ? -54.629 15.120 55.844 1.00 90.75 583 GLY A CA 1
ATOM 4229 C C . GLY A 1 583 ? -55.570 16.229 55.386 1.00 90.75 583 GLY A C 1
ATOM 4230 O O . GLY A 1 583 ? -55.162 17.341 55.081 1.00 90.75 583 GLY A O 1
ATOM 4231 N N . ILE A 1 584 ? -56.872 15.933 55.380 1.00 89.00 584 ILE A N 1
ATOM 4232 C CA . ILE A 1 584 ? -57.898 16.891 54.943 1.00 89.00 584 ILE A CA 1
ATOM 4233 C C . ILE A 1 584 ? -57.887 18.130 55.865 1.00 89.00 584 ILE A C 1
ATOM 4235 O O . ILE A 1 584 ? -58.124 17.977 57.073 1.00 89.00 584 ILE A O 1
ATOM 4239 N N . PRO A 1 585 ? -57.700 19.356 55.335 1.00 82.00 585 PRO A N 1
ATOM 4240 C CA . PRO A 1 585 ? -57.726 20.576 56.134 1.00 82.00 585 PRO A CA 1
ATOM 4241 C C . PRO A 1 585 ? -59.059 20.736 56.877 1.00 82.00 585 PRO A C 1
ATOM 4243 O O . PRO A 1 585 ? -60.142 20.657 56.287 1.00 82.00 585 PRO A O 1
ATOM 4246 N N . SER A 1 586 ? -59.016 21.002 58.188 1.00 71.50 586 SER A N 1
ATOM 4247 C CA . SER A 1 586 ? -60.234 21.307 58.945 1.00 71.50 586 SER A CA 1
ATOM 4248 C C . SER A 1 586 ? -60.833 22.611 58.413 1.00 71.50 586 SER A C 1
ATOM 4250 O O . SER A 1 586 ? -60.203 23.661 58.552 1.00 71.50 586 SER A O 1
ATOM 4252 N N . GLN A 1 587 ? -62.033 22.582 57.820 1.00 55.59 587 GLN A N 1
ATOM 4253 C CA . GLN A 1 587 ? -62.696 23.816 57.390 1.00 55.59 587 GLN A CA 1
ATOM 4254 C C . GLN A 1 587 ? -62.805 24.787 58.573 1.00 55.59 587 GLN A C 1
ATOM 4256 O O . GLN A 1 587 ? -63.503 24.511 59.551 1.00 55.59 587 GLN A O 1
ATOM 4261 N N . ALA A 1 588 ? -62.153 25.946 58.469 1.00 46.25 588 ALA A N 1
ATOM 4262 C CA . ALA A 1 588 ? -62.504 27.085 59.296 1.00 46.25 588 ALA A CA 1
ATOM 4263 C C . ALA A 1 588 ? -63.957 27.446 58.960 1.00 46.25 588 ALA A C 1
ATOM 4265 O O . ALA A 1 588 ? -64.261 27.887 57.851 1.00 46.25 588 ALA A O 1
ATOM 4266 N N . THR A 1 589 ? -64.870 27.223 59.903 1.00 41.41 589 THR A N 1
ATOM 4267 C CA . THR A 1 589 ? -66.233 27.748 59.833 1.00 41.41 589 THR A CA 1
ATOM 4268 C C . THR A 1 589 ? -66.145 29.266 59.721 1.00 41.41 589 THR A C 1
ATOM 4270 O O . THR A 1 589 ? -65.851 29.944 60.706 1.00 41.41 589 THR A O 1
ATOM 4273 N N . ALA A 1 590 ? -66.360 29.808 58.522 1.00 43.34 590 ALA A N 1
ATOM 4274 C CA . ALA A 1 590 ? -66.584 31.231 58.349 1.00 43.34 590 ALA A CA 1
ATOM 4275 C C . ALA A 1 590 ? -67.884 31.586 59.083 1.00 43.34 590 ALA A C 1
ATOM 4277 O O . ALA A 1 590 ? -68.974 31.185 58.673 1.00 43.34 590 ALA A O 1
ATOM 4278 N N . ASP A 1 591 ? -67.742 32.293 60.200 1.00 42.19 591 ASP A N 1
ATOM 4279 C CA . ASP A 1 591 ? -68.832 32.827 61.007 1.00 42.19 591 ASP A CA 1
ATOM 4280 C C . ASP A 1 591 ? -69.586 33.888 60.186 1.00 42.19 591 ASP A C 1
ATOM 4282 O O . ASP A 1 591 ? -69.247 35.072 60.156 1.00 42.19 591 ASP A O 1
ATOM 4286 N N . LEU A 1 592 ? -70.584 33.440 59.421 1.00 43.56 592 LEU A N 1
ATOM 4287 C CA . LEU A 1 592 ? -71.470 34.281 58.619 1.00 43.56 592 LEU A CA 1
ATOM 4288 C C . LEU A 1 592 ? -72.573 34.885 59.506 1.00 43.56 592 LEU A C 1
ATOM 4290 O O . LEU A 1 592 ? -73.758 34.679 59.252 1.00 43.56 592 LEU A O 1
ATOM 4294 N N . LEU A 1 593 ? -72.201 35.617 60.558 1.00 44.09 593 LEU A N 1
ATOM 4295 C CA . LEU A 1 593 ? -73.140 36.328 61.433 1.00 44.09 593 LEU A CA 1
ATOM 4296 C C . LEU A 1 593 ? -72.485 37.564 62.068 1.00 44.09 593 LEU A C 1
ATOM 4298 O O . LEU A 1 593 ? -72.250 37.637 63.267 1.00 44.09 593 LEU A O 1
ATOM 4302 N N . GLY A 1 594 ? -72.252 38.597 61.253 1.00 43.34 594 GLY A N 1
ATOM 4303 C CA . GLY A 1 594 ? -72.035 39.941 61.790 1.00 43.34 594 GLY A CA 1
ATOM 4304 C C . GLY A 1 594 ? -71.233 40.880 60.905 1.00 43.34 594 GLY A C 1
ATOM 4305 O O . GLY A 1 594 ? -70.084 41.143 61.215 1.00 43.34 594 GLY A O 1
ATOM 4306 N N . HIS A 1 595 ? -71.840 41.415 59.841 1.00 40.03 595 HIS A N 1
ATOM 4307 C CA . HIS A 1 595 ? -71.750 42.845 59.491 1.00 40.03 595 HIS A CA 1
ATOM 4308 C C . HIS A 1 595 ? -72.528 43.139 58.197 1.00 40.03 595 HIS A C 1
ATOM 4310 O O . HIS A 1 595 ? -71.979 43.270 57.109 1.00 40.03 595 HIS A O 1
ATOM 4316 N N . LEU A 1 596 ? -73.845 43.293 58.339 1.00 42.28 596 LEU A N 1
ATOM 4317 C CA . LEU A 1 596 ? -74.707 43.990 57.384 1.00 42.28 596 LEU A CA 1
ATOM 4318 C C . LEU A 1 596 ? -75.409 45.117 58.146 1.00 42.28 596 LEU A C 1
ATOM 4320 O O . LEU A 1 596 ? -76.532 44.964 58.609 1.00 42.28 596 LEU A O 1
ATOM 4324 N N . SER A 1 597 ? -74.72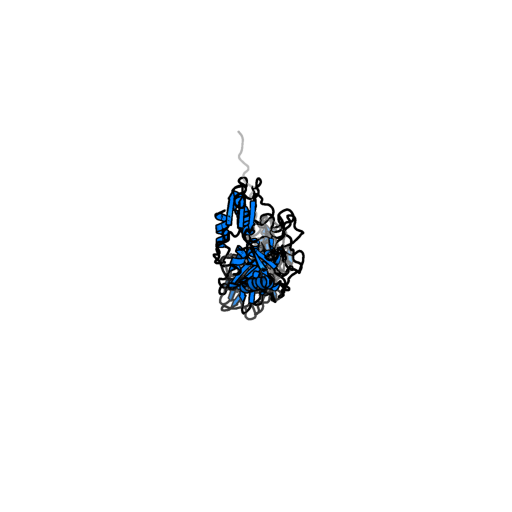6 46.248 58.311 1.00 37.56 597 SER A N 1
ATOM 4325 C CA . SER A 1 597 ? -75.384 47.537 58.547 1.00 37.56 597 SER A CA 1
ATOM 4326 C C . SER A 1 597 ? -74.380 48.672 58.375 1.00 37.56 597 SER A C 1
ATOM 4328 O O . SER A 1 597 ? -73.500 48.843 59.217 1.00 37.56 597 SER A O 1
ATOM 4330 N N . GLY A 1 598 ? -74.533 49.467 57.315 1.00 37.44 598 GLY A N 1
ATOM 4331 C CA . GLY A 1 598 ? -73.872 50.769 57.259 1.00 37.44 598 GLY A CA 1
ATOM 4332 C C . GLY A 1 598 ? -73.526 51.314 55.881 1.00 37.44 598 GLY A C 1
ATOM 4333 O O . GLY A 1 598 ? -72.417 51.797 55.722 1.00 37.44 598 GLY A O 1
ATOM 4334 N N . PHE A 1 599 ? -74.442 51.293 54.908 1.00 33.62 599 PHE A N 1
ATOM 4335 C CA . PHE A 1 599 ? -74.373 52.232 53.782 1.00 33.62 599 PHE A CA 1
ATOM 4336 C C . PHE A 1 599 ? -75.772 52.786 53.478 1.00 33.62 599 PHE A C 1
ATOM 4338 O O . PHE A 1 599 ? -76.706 52.036 53.204 1.00 33.62 599 PHE A O 1
ATOM 4345 N N . HIS A 1 600 ? -75.900 54.111 53.578 1.00 35.50 600 HIS A N 1
ATOM 4346 C CA . HIS A 1 600 ? -77.013 54.926 53.089 1.00 35.50 600 HIS A CA 1
ATOM 4347 C C . HIS A 1 600 ? -76.423 56.093 52.277 1.00 35.50 600 HIS A C 1
ATOM 4349 O O . HIS A 1 600 ? -75.333 56.568 52.589 1.00 35.50 600 HIS A O 1
ATOM 4355 N N . LEU A 1 601 ? -77.168 56.482 51.239 1.00 36.09 601 LEU A N 1
ATOM 4356 C CA . LEU A 1 601 ? -76.869 57.396 50.126 1.00 36.09 601 LEU A CA 1
ATOM 4357 C C . LEU A 1 601 ? -76.107 58.699 50.443 1.00 36.09 601 LEU A C 1
ATOM 4359 O O . LEU A 1 601 ? -76.448 59.387 51.404 1.00 36.09 601 LEU A O 1
ATOM 4363 N N . ILE A 1 602 ? -75.266 59.121 49.484 1.00 39.50 602 ILE A N 1
ATOM 4364 C CA . ILE A 1 602 ? -75.583 60.223 48.542 1.00 39.50 602 ILE A CA 1
ATOM 4365 C C . ILE A 1 602 ? -75.309 59.729 47.122 1.00 39.50 602 ILE A C 1
ATOM 4367 O O . ILE A 1 602 ? -74.250 59.088 46.941 1.00 39.50 602 ILE A O 1
#